Protein AF-0000000068953726 (afdb_homodimer)

Solvent-accessible surface area (backbone atoms only — not comparable to full-atom values): 42883 Å² total; per-residue (Å²): 131,79,77,67,85,70,72,59,75,39,53,78,53,33,71,52,69,70,57,39,36,40,33,24,38,37,35,52,51,49,50,53,49,49,37,53,46,24,64,76,39,59,76,42,22,73,64,31,45,50,52,40,66,60,50,48,55,39,63,73,34,59,72,60,31,42,69,53,36,60,26,75,39,50,52,44,20,58,61,59,81,45,60,67,47,46,48,23,54,54,70,58,68,69,74,43,72,67,53,52,52,45,46,67,60,49,66,86,79,57,47,72,62,54,51,50,50,50,47,50,47,42,48,47,50,49,52,41,51,52,48,34,50,73,53,35,78,52,25,26,71,29,41,40,40,38,66,67,45,42,55,53,59,58,70,50,59,54,49,49,52,52,51,23,48,71,74,47,80,53,78,52,47,19,47,50,74,66,50,66,65,56,52,52,28,54,76,70,68,65,67,45,68,61,56,53,50,50,51,52,51,53,58,25,72,61,49,56,65,76,40,52,73,60,73,79,84,42,77,70,94,56,56,68,46,56,44,54,26,50,54,49,40,44,39,72,60,55,31,36,31,72,62,50,15,64,39,69,71,50,53,59,67,58,34,38,51,50,34,24,70,74,68,73,44,73,56,72,81,78,82,73,84,79,67,72,60,64,41,63,70,38,49,67,44,30,44,53,50,29,50,43,50,37,43,25,23,52,15,39,62,69,73,41,55,63,68,56,16,47,45,35,24,48,46,53,50,46,63,63,38,48,91,71,56,82,71,52,46,51,54,50,51,47,49,59,52,40,64,50,74,40,65,44,53,43,57,37,42,14,63,81,85,51,40,56,31,66,39,42,48,30,93,88,49,67,60,52,63,85,73,28,63,42,44,75,79,68,50,62,66,54,82,75,84,74,67,76,85,116,132,77,78,66,83,69,74,57,76,36,53,81,54,33,72,52,69,67,58,38,37,38,36,24,38,37,34,53,51,49,50,52,50,49,38,54,48,26,64,75,39,60,74,42,22,74,66,32,46,52,52,41,68,60,49,50,54,38,63,72,36,58,73,60,31,42,69,54,38,62,28,76,39,51,52,44,19,56,61,61,79,45,61,68,46,46,50,22,53,54,71,58,65,72,73,41,72,67,54,53,50,46,48,67,60,48,65,88,82,56,47,72,62,54,52,51,49,50,47,51,46,42,49,46,49,49,52,43,51,52,47,34,50,73,53,35,79,53,26,24,72,29,41,41,40,40,65,66,42,42,55,52,58,59,70,51,61,55,48,50,53,53,53,23,48,72,74,46,80,55,79,52,48,19,47,50,72,67,48,67,65,56,54,52,29,56,74,70,69,64,67,44,70,60,55,51,51,50,51,52,52,54,59,25,69,63,48,57,66,76,40,54,74,61,73,81,84,42,76,69,94,57,56,69,46,58,44,53,24,50,53,49,40,45,38,72,60,56,32,37,32,72,63,50,18,65,39,67,71,52,55,59,65,58,34,38,52,50,35,23,69,73,69,73,44,76,58,72,79,78,82,74,83,79,68,74,60,64,42,63,71,39,50,66,43,28,44,54,51,29,52,40,49,36,44,26,24,51,16,40,62,66,73,43,56,64,69,57,16,47,46,35,23,51,46,54,50,45,64,61,37,49,91,71,57,82,70,52,46,50,52,49,50,45,49,59,53,41,63,50,75,40,65,43,53,42,57,38,42,12,62,80,85,52,40,54,30,66,38,42,48,30,92,88,48,67,59,52,63,87,73,29,63,38,45,74,80,68,49,61,67,55,81,74,81,70,68,76,88,117

Secondary structure (DSSP, 8-state):
--------GGGGGS--HHHHHHHHHHHHHHHHHHHHHHHH-GGGHHHHT--HHHHHHHHH-HHHHHHHHSSSS-SEEES--SHHHHHHHHH-SS--HHHHHHHHHS-TT--HHHHHHHHHHHHHHHHHHHHHHHH-TTHHHHHT--HHHHHHHHHS-HHHHHHHHHH-----EEES---HHHHHHHHHT---HHHHHHHHHHH-S--TTTSPPP--SSS----HHHHHHHHHHHHHTT--HHHHHHHHT--HHHHHHHHHHHHSSPPP-SPPP--SGGGGSSHHHHHHHHHHHHHHHHHHTTT--HHHHHHHHHHHHHHHHGGG--S-HHHHHHHHHHHHH-SSEEEEE-TTT--EEEEEBSSSSBPPGGG---TTTTTTTS--------/--------GGGGGS--HHHHHHHHHHHHHHHHHHHHHHHH-GGGHHHHT--HHHHHHHHH-HHHHHHHHSSSS-SEEES--SHHHHHHHHH-SS--HHHHHHHHHS-TT--HHHHHHHHHHHHHHHHHHHHHHHH-TTHHHHHT--HHHHHHHHHS-HHHHHHHHHH-----EEES---HHHHHHHHHT---HHHHHHHHHHH-S--TTTSPPP---SS----HHHHHHHHHHHHHTT--HHHHHHHHT--HHHHHHHHHHHHSSPPP-SPPP--SGGGGSSHHHHHHHHHHHHHHHHHHTTT--HHHHHHHHHHHHHHHHGGG--S-HHHHHHHHHHHHH-SSEEEEE-TTT--EEEEEBSSS-BPPGGG---TTTTTTTS--------

Sequence (780 aa):
MQSTLTRSIFEQFVLPAWVRDRVLSANLRISNYVLNTVSVHPTLENVFRVSSENLRSLRENIGQSSKVLGTSFLAYAPTLTTVEDWRSFIEGRMPTVTMERLKAMVPHSLSVVDRLALEHTNRSYINAVYDLLNMSVLAAPLIGISNELASYLRSIPQHQFDVAMTERLIPLFHWRFADEMFWLEIHTGRLSREMIAHYLMETSPLRSDRLPHSGVWGKFRLETFERDALFEAFLSFSCRAMSVCSLFNTSIEHTRKTYQRIHGKSSPSGQPPASLMWYLESAQRRVQATFQIWLFRSAIACDVSTPESFVAMLDIHRAFFADDCNVPAERSLHLARSMSTSEELAVWPCRKCGTPYLASNSSAKIELSQSFLCPCCNGTLIPSRGGRRNMQSTLTRSIFEQFVLPAWVRDRVLSANLRISNYVLNTVSVHPTLENVFRVSSENLRSLRENIGQSSKVLGTSFLAYAPTLTTVEDWRSFIEGRMPTVTMERLKAMVPHSLSVVDRLALEHTNRSYINAVYDLLNMSVLAAPLIGISNELASYLRSIPQHQFDVAMTERLIPLFHWRFADEMFWLEIHTGRLSREMIAHYLMETSPLRSDRLPHSGVWGKFRLETFERDALFEAFLSFSCRAMSVCSLFNTSIEHTRKTYQRIHGKSSPSGQPPASLMWYLESAQRRVQATFQIWLFRSAIACDVSTPESFVAMLDIHRAFFADDCNVPAERSLHLARSMSTSEELAVWPCRKCGTPYLASNSSAKIELSQSFLCPCCNGTLIPSRGGRRN

Structure (mmCIF, N/CA/C/O backbone):
data_AF-0000000068953726-model_v1
#
loop_
_entity.id
_entity.type
_entity.pdbx_description
1 polymer 'Transcriptional activator FlhC'
#
loop_
_atom_site.group_PDB
_atom_site.id
_atom_site.type_symbol
_atom_site.label_atom_id
_atom_site.label_alt_id
_atom_site.label_comp_id
_atom_site.label_asym_id
_atom_site.label_entity_id
_atom_site.label_seq_id
_atom_site.pdbx_PDB_ins_code
_atom_site.Cartn_x
_atom_site.Cartn_y
_atom_site.Cartn_z
_atom_site.occupancy
_atom_site.B_iso_or_equiv
_atom_site.auth_seq_id
_atom_site.auth_comp_id
_atom_site.auth_asym_id
_atom_site.auth_atom_id
_atom_site.pdbx_PDB_model_num
ATOM 1 N N . MET A 1 1 ? -16.781 14.07 -16.672 1 20.61 1 MET A N 1
ATOM 2 C CA . MET A 1 1 ? -17.375 13.359 -15.555 1 20.61 1 MET A CA 1
ATOM 3 C C . MET A 1 1 ? -16.359 12.438 -14.891 1 20.61 1 MET A C 1
ATOM 5 O O . MET A 1 1 ? -15.922 11.453 -15.492 1 20.61 1 MET A O 1
ATOM 9 N N . GLN A 1 2 ? -15.32 12.93 -14.203 1 27.5 2 GLN A N 1
ATOM 10 C CA . GLN A 1 2 ? -14.148 12.32 -13.578 1 27.5 2 GLN A CA 1
ATOM 11 C C . GLN A 1 2 ? -14.523 11.055 -12.812 1 27.5 2 GLN A C 1
ATOM 13 O O . GLN A 1 2 ? -15.445 11.07 -11.992 1 27.5 2 GLN A O 1
ATOM 18 N N . SER A 1 3 ? -14.492 9.961 -13.383 1 33.31 3 SER A N 1
ATOM 19 C CA . SER A 1 3 ? -14.922 8.695 -12.789 1 33.31 3 SER A CA 1
ATOM 20 C C . SER A 1 3 ? -14.539 8.625 -11.312 1 33.31 3 SER A C 1
ATOM 22 O O . SER A 1 3 ? -13.383 8.828 -10.953 1 33.31 3 SER A O 1
ATOM 24 N N . THR A 1 4 ? -15.281 9.109 -10.414 1 37.03 4 THR A N 1
ATOM 25 C CA . THR A 1 4 ? -15.289 8.969 -8.961 1 37.03 4 THR A CA 1
ATOM 26 C C . THR A 1 4 ? -14.578 7.688 -8.539 1 37.03 4 THR A C 1
ATOM 28 O O . THR A 1 4 ? -14.766 6.637 -9.156 1 37.03 4 THR A O 1
ATOM 31 N N . LEU A 1 5 ? -13.438 7.723 -8.102 1 43.31 5 LEU A N 1
ATOM 32 C CA . LEU A 1 5 ? -12.742 6.617 -7.449 1 43.31 5 LEU A CA 1
ATOM 33 C C . LEU A 1 5 ? -13.719 5.734 -6.684 1 43.31 5 LEU A C 1
ATOM 35 O O . LEU A 1 5 ? -13.953 5.949 -5.492 1 43.31 5 LEU A O 1
ATOM 39 N N . THR A 1 6 ? -14.883 5.535 -7.266 1 47.19 6 THR A N 1
ATOM 40 C CA . THR A 1 6 ? -15.797 4.641 -6.559 1 47.19 6 THR A CA 1
ATOM 41 C C . THR A 1 6 ? -15.117 3.309 -6.254 1 47.19 6 THR A C 1
ATOM 43 O O . THR A 1 6 ? -14.844 2.523 -7.16 1 47.19 6 THR A O 1
ATOM 46 N N . ARG A 1 7 ? -14.336 3.297 -5.203 1 57.66 7 ARG A N 1
ATOM 47 C CA . ARG A 1 7 ? -13.75 2.049 -4.723 1 57.66 7 ARG A CA 1
ATOM 48 C C . ARG A 1 7 ? -14.828 0.995 -4.48 1 57.66 7 ARG A C 1
ATOM 50 O O . ARG A 1 7 ? -15.805 1.25 -3.773 1 57.66 7 ARG A O 1
ATOM 57 N N . SER A 1 8 ? -14.891 -0.004 -5.445 1 64.5 8 SER A N 1
ATOM 58 C CA . SER A 1 8 ? -15.797 -1.118 -5.188 1 64.5 8 SER A CA 1
ATOM 59 C C . SER A 1 8 ? -15.5 -1.774 -3.844 1 64.5 8 SER A C 1
ATOM 61 O O . SER A 1 8 ? -14.344 -1.825 -3.414 1 64.5 8 SER A O 1
ATOM 63 N N . ILE A 1 9 ? -16.484 -2.068 -3.15 1 65.44 9 ILE A N 1
ATOM 64 C CA . ILE A 1 9 ? -16.484 -2.549 -1.772 1 65.44 9 ILE A CA 1
ATOM 65 C C . ILE A 1 9 ? -15.609 -3.793 -1.66 1 65.44 9 ILE A C 1
ATOM 67 O O . ILE A 1 9 ? -15.062 -4.078 -0.595 1 65.44 9 ILE A O 1
ATOM 71 N N . PHE A 1 10 ? -15.492 -4.504 -2.789 1 72.12 10 PHE A N 1
ATOM 72 C CA . PHE A 1 10 ? -14.781 -5.77 -2.656 1 72.12 10 PHE A CA 1
ATOM 73 C C . PHE A 1 10 ? -13.297 -5.598 -2.982 1 72.12 10 PHE A C 1
ATOM 75 O O . PHE A 1 10 ? -12.523 -6.551 -2.885 1 72.12 10 PHE A O 1
ATOM 82 N N . GLU A 1 11 ? -12.852 -4.348 -3.178 1 75.88 11 GLU A N 1
ATOM 83 C CA . GLU A 1 11 ? -11.469 -4.082 -3.555 1 75.88 11 GLU A CA 1
ATOM 84 C C . GLU A 1 11 ? -10.508 -4.445 -2.424 1 75.88 11 GLU A C 1
ATOM 86 O O . GLU A 1 11 ? -9.32 -4.676 -2.66 1 75.88 11 GLU A O 1
ATOM 91 N N . GLN A 1 12 ? -11.078 -4.621 -1.341 1 77.06 12 GLN A N 1
ATOM 92 C CA . GLN A 1 12 ? -10.227 -4.965 -0.203 1 77.06 12 GLN A CA 1
ATOM 93 C C . GLN A 1 12 ? -9.789 -6.426 -0.263 1 77.06 12 GLN A C 1
ATOM 95 O O . GLN A 1 12 ? -8.844 -6.824 0.418 1 77.06 12 GLN A O 1
ATOM 100 N N . PHE A 1 13 ? -10.484 -7.191 -1.15 1 84.38 13 PHE A N 1
ATOM 101 C CA . PHE A 1 13 ? -10.203 -8.625 -1.169 1 84.38 13 PHE A CA 1
ATOM 102 C C . PHE A 1 13 ? -9.359 -9 -2.383 1 84.38 13 PHE A C 1
ATOM 104 O O . PHE A 1 13 ? -9.055 -10.172 -2.596 1 84.38 13 PHE A O 1
ATOM 111 N N . VAL A 1 14 ? -9.062 -7.973 -3.141 1 91.19 14 VAL A N 1
ATOM 112 C CA . VAL A 1 14 ? -8.258 -8.227 -4.328 1 91.19 14 VAL A CA 1
ATOM 113 C C . VAL A 1 14 ? -6.949 -7.438 -4.246 1 91.19 14 VAL A C 1
ATOM 115 O O . VAL A 1 14 ? -6.859 -6.453 -3.514 1 91.19 14 VAL A O 1
ATOM 118 N N . LEU A 1 15 ? -5.957 -7.945 -4.938 1 94.56 15 LEU A N 1
ATOM 119 C CA . LEU A 1 15 ? -4.695 -7.223 -5.008 1 94.56 15 LEU A CA 1
ATOM 120 C C . LEU A 1 15 ? -4.84 -5.953 -5.836 1 94.56 15 LEU A C 1
ATOM 122 O O . LEU A 1 15 ? -5.195 -6.012 -7.016 1 94.56 15 LEU A O 1
ATOM 126 N N . PRO A 1 16 ? -4.562 -4.828 -5.207 1 92.94 16 PRO A N 1
ATOM 127 C CA . PRO A 1 16 ? -4.734 -3.576 -5.941 1 92.94 16 PRO A CA 1
ATOM 128 C C . PRO A 1 16 ? -3.834 -3.486 -7.172 1 92.94 16 PRO A C 1
ATOM 130 O O . PRO A 1 16 ? -2.703 -3.977 -7.152 1 92.94 16 PRO A O 1
ATOM 133 N N . ALA A 1 17 ? -4.301 -2.752 -8.164 1 92.81 17 ALA A N 1
ATOM 134 C CA . ALA A 1 17 ? -3.576 -2.609 -9.43 1 92.81 17 ALA A CA 1
ATOM 135 C C . ALA A 1 17 ? -2.225 -1.935 -9.211 1 92.81 17 ALA A C 1
ATOM 137 O O . ALA A 1 17 ? -1.236 -2.291 -9.859 1 92.81 17 ALA A O 1
ATOM 138 N N . TRP A 1 18 ? -2.186 -0.998 -8.312 1 93.31 18 TRP A N 1
ATOM 139 C CA . TRP A 1 18 ? -0.94 -0.266 -8.109 1 93.31 18 TRP A CA 1
ATOM 140 C C . TRP A 1 18 ? 0.115 -1.155 -7.461 1 93.31 18 TRP A C 1
ATOM 142 O O . TRP A 1 18 ? 1.312 -0.999 -7.719 1 93.31 18 TRP A O 1
ATOM 152 N N . VAL A 1 19 ? -0.293 -2.072 -6.641 1 95.62 19 VAL A N 1
ATOM 153 C CA . VAL A 1 19 ? 0.648 -3.014 -6.039 1 95.62 19 VAL A CA 1
ATOM 154 C C . VAL A 1 19 ? 1.186 -3.961 -7.109 1 95.62 19 VAL A C 1
ATOM 156 O O . VAL A 1 19 ? 2.375 -4.285 -7.121 1 95.62 19 VAL A O 1
ATOM 159 N N . ARG A 1 20 ? 0.295 -4.379 -8.039 1 95.94 20 ARG A N 1
ATOM 160 C CA . ARG A 1 20 ? 0.727 -5.215 -9.156 1 95.94 20 ARG A CA 1
ATOM 161 C C . ARG A 1 20 ? 1.776 -4.5 -10 1 95.94 20 ARG A C 1
ATOM 163 O O . ARG A 1 20 ? 2.754 -5.113 -10.43 1 95.94 20 ARG A O 1
ATOM 170 N N . ASP A 1 21 ? 1.563 -3.301 -10.211 1 94.5 21 ASP A N 1
ATOM 171 C CA . ASP A 1 21 ? 2.506 -2.498 -10.984 1 94.5 21 ASP A CA 1
ATOM 172 C C . ASP A 1 21 ? 3.844 -2.369 -10.258 1 94.5 21 ASP A C 1
ATOM 174 O O . ASP A 1 21 ? 4.902 -2.367 -10.891 1 94.5 21 ASP A O 1
ATOM 178 N N . ARG A 1 22 ? 3.783 -2.258 -8.992 1 95.19 22 ARG A N 1
ATOM 179 C CA . ARG A 1 22 ? 5.008 -2.15 -8.211 1 95.19 22 ARG A CA 1
ATOM 180 C C . ARG A 1 22 ? 5.797 -3.455 -8.242 1 95.19 22 ARG A C 1
ATOM 182 O O . ARG A 1 22 ? 7.031 -3.441 -8.273 1 95.19 22 ARG A O 1
ATOM 189 N N . VAL A 1 23 ? 5.09 -4.5 -8.227 1 96.56 23 VAL A N 1
ATOM 190 C CA . VAL A 1 23 ? 5.75 -5.797 -8.32 1 96.56 23 VAL A CA 1
ATOM 191 C C . VAL A 1 23 ? 6.406 -5.949 -9.688 1 96.56 23 VAL A C 1
ATOM 193 O O . VAL A 1 23 ? 7.547 -6.406 -9.789 1 96.56 23 VAL A O 1
ATOM 196 N N . LEU A 1 24 ? 5.695 -5.539 -10.703 1 95.06 24 LEU A N 1
ATOM 197 C CA . LEU A 1 24 ? 6.254 -5.551 -12.047 1 95.06 24 LEU A CA 1
ATOM 198 C C . LEU A 1 24 ? 7.52 -4.703 -12.117 1 95.06 24 LEU A C 1
ATOM 200 O O . LEU A 1 24 ? 8.539 -5.152 -12.648 1 95.06 24 LEU A O 1
ATOM 204 N N . SER A 1 25 ? 7.457 -3.533 -11.555 1 94.44 25 SER A N 1
ATOM 205 C CA . SER A 1 25 ? 8.602 -2.625 -11.555 1 94.44 25 SER A CA 1
ATOM 206 C C . SER A 1 25 ? 9.781 -3.219 -10.789 1 94.44 25 SER A C 1
ATOM 208 O O . SER A 1 25 ? 10.93 -3.096 -11.219 1 94.44 25 SER A O 1
ATOM 210 N N . ALA A 1 26 ? 9.492 -3.807 -9.711 1 96 26 ALA A N 1
ATOM 211 C CA . ALA A 1 26 ? 10.539 -4.434 -8.914 1 96 26 ALA A CA 1
ATOM 212 C C . ALA A 1 26 ? 11.203 -5.578 -9.672 1 96 26 ALA A C 1
ATOM 214 O O . ALA A 1 26 ? 12.43 -5.695 -9.695 1 96 26 ALA A O 1
ATOM 215 N N . ASN A 1 27 ? 10.367 -6.426 -10.281 1 97.06 27 ASN A N 1
ATOM 216 C CA . ASN A 1 27 ? 10.898 -7.531 -11.07 1 97.06 27 ASN A CA 1
ATOM 217 C C . ASN A 1 27 ? 11.852 -7.035 -12.164 1 97.06 27 ASN A C 1
ATOM 219 O O . ASN A 1 27 ? 12.93 -7.594 -12.344 1 97.06 27 ASN A O 1
ATOM 223 N N . LEU A 1 28 ? 11.445 -6 -12.82 1 94.56 28 LEU A N 1
ATOM 224 C CA . LEU A 1 28 ? 12.25 -5.453 -13.906 1 94.56 28 LEU A CA 1
ATOM 225 C C . LEU A 1 28 ? 13.539 -4.84 -13.375 1 94.56 28 LEU A C 1
ATOM 227 O O . LEU A 1 28 ? 14.617 -5.102 -13.906 1 94.56 28 LEU A O 1
ATOM 231 N N . ARG A 1 29 ? 13.445 -4.105 -12.328 1 93.75 29 ARG A N 1
ATOM 232 C CA . ARG A 1 29 ? 14.602 -3.422 -11.758 1 93.75 29 ARG A CA 1
ATOM 233 C C . ARG A 1 29 ? 15.617 -4.418 -11.219 1 93.75 29 ARG A C 1
ATOM 235 O O . ARG A 1 29 ? 16.828 -4.273 -11.438 1 93.75 29 ARG A O 1
ATOM 242 N N . ILE A 1 30 ? 15.141 -5.324 -10.516 1 96.88 30 ILE A N 1
ATOM 243 C CA . ILE A 1 30 ? 16.031 -6.316 -9.922 1 96.88 30 ILE A CA 1
ATOM 244 C C . ILE A 1 30 ? 16.703 -7.137 -11.023 1 96.88 30 ILE A C 1
ATOM 246 O O . ILE A 1 30 ? 17.906 -7.406 -10.953 1 96.88 30 ILE A O 1
ATOM 250 N N . SER A 1 31 ? 15.93 -7.48 -12.047 1 96.44 31 SER A N 1
ATOM 251 C CA . SER A 1 31 ? 16.484 -8.25 -13.148 1 96.44 31 SER A CA 1
ATOM 252 C C . SER A 1 31 ? 17.578 -7.461 -13.875 1 96.44 31 SER A C 1
ATOM 254 O O . SER A 1 31 ? 18.609 -8.023 -14.25 1 96.44 31 SER A O 1
ATOM 256 N N . ASN A 1 32 ? 17.328 -6.207 -14.031 1 94.12 32 ASN A N 1
ATOM 257 C CA . ASN A 1 32 ? 18.344 -5.367 -14.664 1 94.12 32 ASN A CA 1
ATOM 258 C C . ASN A 1 32 ? 19.609 -5.277 -13.82 1 94.12 32 ASN A C 1
ATOM 260 O O . ASN A 1 32 ? 20.719 -5.352 -14.344 1 94.12 32 ASN A O 1
ATOM 264 N N . TYR A 1 33 ? 19.484 -5.117 -12.578 1 95.94 33 TYR A N 1
ATOM 265 C CA . TYR A 1 33 ? 20.625 -5.062 -11.68 1 95.94 33 TYR A CA 1
ATOM 266 C C . TYR A 1 33 ? 21.406 -6.367 -11.711 1 95.94 33 TYR A C 1
ATOM 268 O O . TYR A 1 33 ? 22.641 -6.359 -11.82 1 95.94 33 TYR A O 1
ATOM 276 N N . VAL A 1 34 ? 20.656 -7.465 -11.609 1 97.44 34 VAL A N 1
ATOM 277 C CA . VAL A 1 34 ? 21.312 -8.766 -11.555 1 97.44 34 VAL A CA 1
ATOM 278 C C . VAL A 1 34 ? 22.047 -9.031 -12.859 1 97.44 34 VAL A C 1
ATOM 280 O O . VAL A 1 34 ? 23.188 -9.508 -12.844 1 97.44 34 VAL A O 1
ATOM 283 N N . LEU A 1 35 ? 21.422 -8.695 -13.938 1 96.81 35 LEU A N 1
ATOM 284 C CA . LEU A 1 35 ? 22.078 -8.891 -15.234 1 96.81 35 LEU A CA 1
ATOM 285 C C . LEU A 1 35 ? 23.391 -8.125 -15.305 1 96.81 35 LEU A C 1
ATOM 287 O O . LEU A 1 35 ? 24.422 -8.68 -15.68 1 96.81 35 LEU A O 1
ATOM 291 N N . ASN A 1 36 ? 23.375 -6.914 -14.883 1 94.94 36 ASN A N 1
ATOM 292 C CA . ASN A 1 36 ? 24.562 -6.078 -14.922 1 94.94 36 ASN A CA 1
ATOM 293 C C . ASN A 1 36 ? 25.625 -6.57 -13.945 1 94.94 36 ASN A C 1
ATOM 295 O O . ASN A 1 36 ? 26.812 -6.641 -14.281 1 94.94 36 ASN A O 1
ATOM 299 N N . THR A 1 37 ? 25.219 -6.902 -12.812 1 95.25 37 THR A N 1
ATOM 300 C CA . THR A 1 37 ? 26.141 -7.277 -11.734 1 95.25 37 THR A CA 1
ATOM 301 C C . THR A 1 37 ? 26.812 -8.609 -12.039 1 95.25 37 THR A C 1
ATOM 303 O O . THR A 1 37 ? 28.016 -8.758 -11.859 1 95.25 37 THR A O 1
ATOM 306 N N . VAL A 1 38 ? 26.047 -9.562 -12.516 1 95.31 38 VAL A N 1
ATOM 307 C CA . VAL A 1 38 ? 26.594 -10.891 -12.781 1 95.31 38 VAL A CA 1
ATOM 308 C C . VAL A 1 38 ? 27.484 -10.836 -14.023 1 95.31 38 VAL A C 1
ATOM 310 O O . VAL A 1 38 ? 28.406 -11.641 -14.156 1 95.31 38 VAL A O 1
ATOM 313 N N . SER A 1 39 ? 27.234 -9.922 -14.906 1 94.94 39 SER A N 1
ATOM 314 C CA . SER A 1 39 ? 28.109 -9.742 -16.062 1 94.94 39 SER A CA 1
ATOM 315 C C . SER A 1 39 ? 29.469 -9.219 -15.664 1 94.94 39 SER A C 1
ATOM 317 O O . SER A 1 39 ? 30.484 -9.609 -16.25 1 94.94 39 SER A O 1
ATOM 319 N N . VAL A 1 40 ? 29.531 -8.391 -14.672 1 93.38 40 VAL A N 1
AT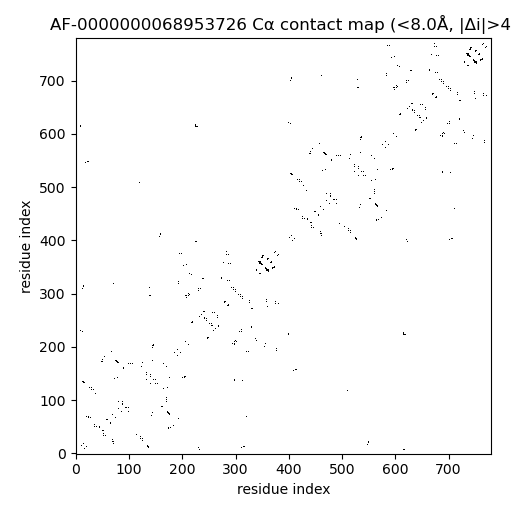OM 320 C CA . VAL A 1 40 ? 30.781 -7.785 -14.211 1 93.38 40 VAL A CA 1
ATOM 321 C C . VAL A 1 40 ? 31.438 -8.695 -13.18 1 93.38 40 VAL A C 1
ATOM 323 O O . VAL A 1 40 ? 32.656 -8.836 -13.164 1 93.38 40 VAL A O 1
ATOM 326 N N . HIS A 1 41 ? 30.609 -9.297 -12.32 1 93 41 HIS A N 1
ATOM 327 C CA . HIS A 1 41 ? 31.094 -10.188 -11.273 1 93 41 HIS A CA 1
ATOM 328 C C . HIS A 1 41 ? 30.469 -11.57 -11.398 1 93 41 HIS A C 1
ATOM 330 O O . HIS A 1 41 ? 29.562 -11.914 -10.641 1 93 41 HIS A O 1
ATOM 336 N N . PRO A 1 42 ? 31.016 -12.445 -12.164 1 92.56 42 PRO A N 1
ATOM 337 C CA . PRO A 1 42 ? 30.422 -13.75 -12.438 1 92.56 42 PRO A CA 1
ATOM 338 C C . PRO A 1 42 ? 30.312 -14.633 -11.195 1 92.56 42 PRO A C 1
ATOM 340 O O . PRO A 1 42 ? 29.484 -15.539 -11.141 1 92.56 42 PRO A O 1
ATOM 343 N N . THR A 1 43 ? 31.094 -14.344 -10.203 1 90.56 43 THR A N 1
ATOM 344 C CA . THR A 1 43 ? 31.062 -15.141 -8.984 1 90.56 43 THR A CA 1
ATOM 345 C C . THR A 1 43 ? 29.719 -14.984 -8.266 1 90.56 43 THR A C 1
ATOM 347 O O . THR A 1 43 ? 29.328 -15.852 -7.48 1 90.56 43 THR A O 1
ATOM 350 N N . LEU A 1 44 ? 29.016 -13.938 -8.562 1 93.75 44 LEU A N 1
ATOM 351 C CA . LEU A 1 44 ? 27.75 -13.656 -7.891 1 93.75 44 LEU A CA 1
ATOM 352 C C . LEU A 1 44 ? 26.609 -14.453 -8.508 1 93.75 44 LEU A C 1
ATOM 354 O O . LEU A 1 44 ? 25.5 -14.453 -7.992 1 93.75 44 LEU A O 1
ATOM 358 N N . GLU A 1 45 ? 26.875 -15.164 -9.539 1 94.06 45 GLU A N 1
ATOM 359 C CA . GLU A 1 45 ? 25.891 -16.062 -10.133 1 94.06 45 GLU A CA 1
ATOM 360 C C . GLU A 1 45 ? 25.422 -17.109 -9.125 1 94.06 45 GLU A C 1
ATOM 362 O O . GLU A 1 45 ? 24.266 -17.547 -9.148 1 94.06 45 GLU A O 1
ATOM 367 N N . ASN A 1 46 ? 26.328 -17.469 -8.312 1 91.56 46 ASN A N 1
ATOM 368 C CA . ASN A 1 46 ? 26 -18.469 -7.312 1 91.56 46 ASN A CA 1
ATOM 369 C C . ASN A 1 46 ? 25.047 -17.938 -6.254 1 91.56 46 ASN A C 1
ATOM 371 O O . ASN A 1 46 ? 24.266 -18.688 -5.668 1 91.56 46 ASN A O 1
ATOM 375 N N . VAL A 1 47 ? 25.094 -16.688 -6.02 1 92.75 47 VAL A N 1
ATOM 376 C CA . VAL A 1 47 ? 24.234 -16.062 -5.012 1 92.75 47 VAL A CA 1
ATOM 377 C C . VAL A 1 47 ? 22.859 -15.789 -5.605 1 92.75 47 VAL A C 1
ATOM 379 O O . VAL A 1 47 ? 21.844 -16.125 -5 1 92.75 47 VAL A O 1
ATOM 382 N N . PHE A 1 48 ? 22.859 -15.219 -6.797 1 96.12 48 PHE A N 1
ATOM 383 C CA . PHE A 1 48 ? 21.609 -14.805 -7.414 1 96.12 48 PHE A CA 1
ATOM 384 C C . PHE A 1 48 ? 20.969 -15.969 -8.172 1 96.12 48 PHE A C 1
ATOM 386 O O . PHE A 1 48 ? 19.812 -15.891 -8.586 1 96.12 48 PHE A O 1
ATOM 393 N N . ARG A 1 49 ? 21.672 -17.047 -8.414 1 95.25 49 ARG A N 1
ATOM 394 C CA . ARG A 1 49 ? 21.203 -18.312 -8.977 1 95.25 49 ARG A CA 1
ATOM 395 C C . ARG A 1 49 ? 20.75 -18.141 -10.422 1 95.25 49 ARG A C 1
ATOM 397 O O . ARG A 1 49 ? 19.734 -18.719 -10.828 1 95.25 49 ARG A O 1
ATOM 404 N N . VAL A 1 50 ? 21.406 -17.328 -11.133 1 96.06 50 VAL A N 1
ATOM 405 C CA . VAL A 1 50 ? 21.078 -17.109 -12.539 1 96.06 50 VAL A CA 1
ATOM 406 C C . VAL A 1 50 ? 22.297 -16.578 -13.281 1 96.06 50 VAL A C 1
ATOM 408 O O . VAL A 1 50 ? 23.047 -15.758 -12.742 1 96.06 50 VAL A O 1
ATOM 411 N N . SER A 1 51 ? 22.516 -17.062 -14.453 1 94.44 51 SER A N 1
ATOM 412 C CA . SER A 1 51 ? 23.625 -16.609 -15.273 1 94.44 51 SER A CA 1
ATOM 413 C C . SER A 1 51 ? 23.25 -15.383 -16.109 1 94.44 51 SER A C 1
ATOM 415 O O . SER A 1 51 ? 22.062 -15.141 -16.344 1 94.44 51 SER A O 1
ATOM 417 N N . SER A 1 52 ? 24.297 -14.664 -16.469 1 95.12 52 SER A N 1
ATOM 418 C CA . SER A 1 52 ? 24.062 -13.492 -17.312 1 95.12 52 SER A CA 1
ATOM 419 C C . SER A 1 52 ? 23.484 -13.875 -18.656 1 95.12 52 SER A C 1
ATOM 421 O O . SER A 1 52 ? 22.625 -13.164 -19.203 1 95.12 52 SER A O 1
ATOM 423 N N . GLU A 1 53 ? 23.875 -14.969 -19.172 1 93.88 53 GLU A N 1
ATOM 424 C CA . GLU A 1 53 ? 23.375 -15.43 -20.469 1 93.88 53 GLU A CA 1
ATOM 425 C C . GLU A 1 53 ? 21.891 -15.742 -20.406 1 93.88 53 GLU A C 1
ATOM 427 O O . GLU A 1 53 ? 21.125 -15.359 -21.297 1 93.88 53 GLU A O 1
ATOM 432 N N . ASN A 1 54 ? 21.5 -16.406 -19.406 1 94.44 54 ASN A N 1
ATOM 433 C CA . ASN A 1 54 ? 20.094 -16.781 -19.234 1 94.44 54 ASN A CA 1
ATOM 434 C C . ASN A 1 54 ? 19.219 -15.539 -19.078 1 94.44 54 ASN A C 1
ATOM 436 O O . ASN A 1 54 ? 18.172 -15.43 -19.719 1 94.44 54 ASN A O 1
ATOM 440 N N . LEU A 1 55 ? 19.641 -14.625 -18.266 1 94.75 55 LEU A N 1
ATOM 441 C CA . LEU A 1 55 ? 18.844 -13.43 -18.031 1 94.75 55 LEU A CA 1
ATOM 442 C C . LEU A 1 55 ? 18.812 -12.531 -19.266 1 94.75 55 LEU A C 1
ATOM 444 O O . LEU A 1 55 ? 17.812 -11.867 -19.531 1 94.75 55 LEU A O 1
ATOM 448 N N . ARG A 1 56 ? 19.906 -12.508 -20 1 94.5 56 ARG A N 1
ATOM 449 C CA . ARG A 1 56 ? 19.938 -11.758 -21.25 1 94.5 56 ARG A CA 1
ATOM 450 C C . ARG A 1 56 ? 18.953 -12.352 -22.266 1 94.5 56 ARG A C 1
ATOM 452 O O . ARG A 1 56 ? 18.25 -11.617 -22.953 1 94.5 56 ARG A O 1
ATOM 459 N N . SER A 1 57 ? 18.969 -13.625 -22.312 1 93.25 57 SER A N 1
ATOM 460 C CA . SER A 1 57 ? 18.031 -14.305 -23.219 1 93.25 57 SER A CA 1
ATOM 461 C C . SER A 1 57 ? 16.594 -13.977 -22.875 1 93.25 57 SER A C 1
ATOM 463 O O . SER A 1 57 ? 15.766 -13.766 -23.766 1 93.25 57 SER A O 1
ATOM 465 N N . LEU A 1 58 ? 16.281 -13.922 -21.594 1 94 58 LEU A N 1
ATOM 466 C CA . LEU A 1 58 ? 14.93 -13.578 -21.156 1 94 58 LEU A CA 1
ATOM 467 C C . LEU A 1 58 ? 14.594 -12.141 -21.531 1 94 58 LEU A C 1
ATOM 469 O O . LEU A 1 58 ? 13.484 -11.859 -21.984 1 94 58 LEU A O 1
ATOM 473 N N . ARG A 1 59 ? 15.516 -11.305 -21.328 1 91.81 59 ARG A N 1
ATOM 474 C CA . ARG A 1 59 ? 15.305 -9.883 -21.578 1 91.81 59 ARG A CA 1
ATOM 475 C C . ARG A 1 59 ? 15.078 -9.609 -23.062 1 91.81 59 ARG A C 1
ATOM 477 O O . ARG A 1 59 ? 14.281 -8.734 -23.422 1 91.81 59 ARG A O 1
ATOM 484 N N . GLU A 1 60 ? 15.727 -10.305 -23.891 1 91.5 60 GLU A N 1
ATOM 485 C CA . GLU A 1 60 ? 15.68 -10.07 -25.328 1 91.5 60 GLU A CA 1
ATOM 486 C C . GLU A 1 60 ? 14.352 -10.555 -25.922 1 91.5 60 GLU A C 1
ATOM 488 O O . GLU A 1 60 ? 13.93 -10.086 -26.984 1 91.5 60 GLU A O 1
ATOM 493 N N . ASN A 1 61 ? 13.758 -11.477 -25.266 1 91.94 61 ASN A N 1
ATOM 494 C CA . ASN A 1 61 ? 12.445 -11.953 -25.688 1 91.94 61 ASN A CA 1
ATOM 495 C C . ASN A 1 61 ? 11.328 -11.289 -24.891 1 91.94 61 ASN A C 1
ATOM 497 O O . ASN A 1 61 ? 10.914 -11.805 -23.844 1 91.94 61 ASN A O 1
ATOM 501 N N . ILE A 1 62 ? 10.727 -10.336 -25.391 1 90.12 62 ILE A N 1
ATOM 502 C CA . ILE A 1 62 ? 9.766 -9.492 -24.688 1 90.12 62 ILE A CA 1
ATOM 503 C C . ILE A 1 62 ? 8.539 -10.312 -24.312 1 90.12 62 ILE A C 1
ATOM 505 O O . ILE A 1 62 ? 7.98 -10.141 -23.219 1 90.12 62 ILE A O 1
ATOM 509 N N . GLY A 1 63 ? 8.133 -11.156 -25.234 1 90.81 63 GLY A N 1
ATOM 510 C CA . GLY A 1 63 ? 6.977 -11.992 -24.953 1 90.81 63 GLY A CA 1
ATOM 511 C C . GLY A 1 63 ? 7.176 -12.898 -23.75 1 90.81 63 GLY A C 1
ATOM 512 O O . GLY A 1 63 ? 6.316 -12.961 -22.875 1 90.81 63 GLY A O 1
ATOM 513 N N . GLN A 1 64 ? 8.305 -13.508 -23.703 1 91.75 64 GLN A N 1
ATOM 514 C CA . GLN A 1 64 ? 8.594 -14.414 -22.594 1 91.75 64 GLN A CA 1
ATOM 515 C C . GLN A 1 64 ? 8.883 -13.641 -21.312 1 91.75 64 GLN A C 1
ATOM 517 O O . GLN A 1 64 ? 8.469 -14.055 -20.219 1 91.75 64 GLN A O 1
ATOM 522 N N . SER A 1 65 ? 9.562 -12.523 -21.484 1 94.12 65 SER A N 1
ATOM 523 C CA . SER A 1 65 ? 9.867 -11.68 -20.344 1 94.12 65 SER A CA 1
ATOM 524 C C . SER A 1 65 ? 8.602 -11.195 -19.656 1 94.12 65 SER A C 1
ATOM 526 O O . SER A 1 65 ? 8.516 -11.195 -18.422 1 94.12 65 SER A O 1
ATOM 528 N N . SER A 1 66 ? 7.629 -10.844 -20.391 1 93.12 66 SER A N 1
ATOM 529 C CA . SER A 1 66 ? 6.367 -10.352 -19.844 1 93.12 66 SER A CA 1
ATOM 530 C C . SER A 1 66 ? 5.617 -11.453 -19.109 1 93.12 66 SER A C 1
ATOM 532 O O . SER A 1 66 ? 4.957 -11.195 -18.094 1 93.12 66 SER A O 1
ATOM 534 N N . LYS A 1 67 ? 5.742 -12.672 -19.547 1 94.25 67 LYS A N 1
ATOM 535 C CA . LYS A 1 67 ? 5.062 -13.797 -18.922 1 94.25 67 LYS A CA 1
ATOM 536 C C . LYS A 1 67 ? 5.664 -14.102 -17.547 1 94.25 67 LYS A C 1
ATOM 538 O O . LYS A 1 67 ? 4.961 -14.547 -16.641 1 94.25 67 LYS A O 1
ATOM 543 N N . VAL A 1 68 ? 6.938 -13.789 -17.438 1 95.69 68 VAL A N 1
ATOM 544 C CA . VAL A 1 68 ? 7.629 -14.148 -16.203 1 95.69 68 VAL A CA 1
ATOM 545 C C . VAL A 1 68 ? 7.648 -12.953 -15.258 1 95.69 68 VAL A C 1
ATOM 547 O O . VAL A 1 68 ? 7.332 -13.094 -14.07 1 95.69 68 VAL A O 1
ATOM 550 N N . LEU A 1 69 ? 7.984 -11.781 -15.828 1 95.75 69 LEU A N 1
ATOM 551 C CA . LEU A 1 69 ? 8.234 -10.617 -14.984 1 95.75 69 LEU A CA 1
ATOM 552 C C . LEU A 1 69 ? 6.98 -9.766 -14.844 1 95.75 69 LEU A C 1
ATOM 554 O O . LEU A 1 69 ? 6.898 -8.914 -13.953 1 95.75 69 LEU A O 1
ATOM 558 N N . GLY A 1 70 ? 6.027 -9.961 -15.68 1 93.12 70 GLY A N 1
ATOM 559 C CA . GLY A 1 70 ? 4.836 -9.125 -15.695 1 93.12 70 GLY A CA 1
ATOM 560 C C . GLY A 1 70 ? 3.676 -9.734 -14.922 1 93.12 70 GLY A C 1
ATOM 561 O O . GLY A 1 70 ? 2.516 -9.578 -15.312 1 93.12 70 GLY A O 1
ATOM 562 N N . THR A 1 71 ? 3.938 -10.508 -13.875 1 94.06 71 THR A N 1
ATOM 563 C CA . THR A 1 71 ? 2.91 -11.141 -13.062 1 94.06 71 THR A CA 1
ATOM 564 C C . THR A 1 71 ? 2.885 -10.547 -11.656 1 94.06 71 THR A C 1
ATOM 566 O O . THR A 1 71 ? 3.707 -9.688 -11.328 1 94.06 71 THR A O 1
ATOM 569 N N . SER A 1 72 ? 1.898 -10.984 -10.875 1 95.69 72 SER A N 1
ATOM 570 C CA . SER A 1 72 ? 1.796 -10.539 -9.484 1 95.69 72 SER A CA 1
ATOM 571 C C . SER A 1 72 ? 2.799 -11.273 -8.594 1 95.69 72 SER A C 1
ATOM 573 O O . SER A 1 72 ? 2.924 -10.961 -7.41 1 95.69 72 SER A O 1
ATOM 575 N N . PHE A 1 73 ? 3.521 -12.211 -9.203 1 98.12 73 PHE A N 1
ATOM 576 C CA . PHE A 1 73 ? 4.512 -12.977 -8.461 1 98.12 73 PHE A CA 1
ATOM 577 C C . PHE A 1 73 ? 5.891 -12.328 -8.562 1 98.12 73 PHE A C 1
ATOM 579 O O . PHE A 1 73 ? 6.258 -11.805 -9.609 1 98.12 73 PHE A O 1
ATOM 586 N N . LEU A 1 74 ? 6.578 -12.352 -7.508 1 98.19 74 LEU A N 1
ATOM 587 C CA . LEU A 1 74 ? 7.984 -11.969 -7.578 1 98.19 74 LEU A CA 1
ATOM 588 C C . LEU A 1 74 ? 8.812 -13.062 -8.234 1 98.19 74 LEU A C 1
ATOM 590 O O . LEU A 1 74 ? 8.695 -14.242 -7.879 1 98.19 74 LEU A O 1
ATOM 594 N N . ALA A 1 75 ? 9.625 -12.672 -9.18 1 97.94 75 ALA A N 1
ATOM 595 C CA . ALA A 1 75 ? 10.492 -13.617 -9.867 1 97.94 75 ALA A CA 1
ATOM 596 C C . ALA A 1 75 ? 11.719 -13.953 -9.023 1 97.94 75 ALA A C 1
ATOM 598 O O . ALA A 1 75 ? 12.492 -14.852 -9.367 1 97.94 75 ALA A O 1
ATOM 599 N N . TYR A 1 76 ? 11.859 -13.273 -7.93 1 97.94 76 TYR A N 1
ATOM 600 C CA . TYR A 1 76 ? 12.984 -13.461 -7.016 1 97.94 76 TYR A CA 1
ATOM 601 C C . TYR A 1 76 ? 12.492 -13.852 -5.629 1 97.94 76 TYR A C 1
ATOM 603 O O . TYR A 1 76 ? 11.523 -13.281 -5.117 1 97.94 76 TYR A O 1
ATOM 611 N N . ALA A 1 77 ? 13.039 -14.867 -5.082 1 97.5 77 ALA A N 1
ATOM 612 C CA . ALA A 1 77 ? 12.75 -15.32 -3.725 1 97.5 77 ALA A CA 1
ATOM 613 C C . ALA A 1 77 ? 13.805 -14.828 -2.742 1 97.5 77 ALA A C 1
ATOM 615 O O . ALA A 1 77 ? 14.906 -14.438 -3.145 1 97.5 77 ALA A O 1
ATOM 616 N N . PRO A 1 78 ? 13.469 -14.75 -1.485 1 97.62 78 PRO A N 1
ATOM 617 C CA . PRO A 1 78 ? 14.469 -14.312 -0.509 1 97.62 78 PRO A CA 1
ATOM 618 C C . PRO A 1 78 ? 15.602 -15.312 -0.336 1 97.62 78 PRO A C 1
ATOM 620 O O . PRO A 1 78 ? 15.367 -16.531 -0.37 1 97.62 78 PRO A O 1
ATOM 623 N N . THR A 1 79 ? 16.766 -14.789 -0.149 1 97.31 79 THR A N 1
ATOM 624 C CA . THR A 1 79 ? 17.922 -15.641 0.152 1 97.31 79 THR A CA 1
ATOM 625 C C . THR A 1 79 ? 17.812 -16.203 1.566 1 97.31 79 THR A C 1
ATOM 627 O O . THR A 1 79 ? 18.312 -17.297 1.842 1 97.31 79 THR A O 1
ATOM 630 N N . LEU A 1 80 ? 17.234 -15.383 2.438 1 96.88 80 LEU A N 1
ATOM 631 C CA . LEU A 1 80 ? 16.953 -15.836 3.797 1 96.88 80 LEU A CA 1
ATOM 632 C C . LEU A 1 80 ? 15.625 -16.578 3.857 1 96.88 80 LEU A C 1
ATOM 634 O O . LEU A 1 80 ? 14.57 -15.977 3.65 1 96.88 80 LEU A O 1
ATOM 638 N N . THR A 1 81 ? 15.625 -17.828 4.227 1 95 81 THR A N 1
ATOM 639 C CA . THR A 1 81 ? 14.43 -18.641 4.039 1 95 81 THR A CA 1
ATOM 640 C C . THR A 1 81 ? 13.773 -18.969 5.379 1 95 81 THR A C 1
ATOM 642 O O . THR A 1 81 ? 12.641 -19.438 5.422 1 95 81 THR A O 1
ATOM 645 N N . THR A 1 82 ? 14.484 -18.703 6.477 1 96.44 82 THR A N 1
ATOM 646 C CA . THR A 1 82 ? 13.922 -19.047 7.781 1 96.44 82 THR A CA 1
ATOM 647 C C . THR A 1 82 ? 13.711 -17.781 8.617 1 96.44 82 THR A C 1
ATOM 649 O O . THR A 1 82 ? 14.32 -16.734 8.344 1 96.44 82 THR A O 1
ATOM 652 N N . VAL A 1 83 ? 12.82 -17.938 9.602 1 97.06 83 VAL A N 1
ATOM 653 C CA . VAL A 1 83 ? 12.57 -16.844 10.531 1 97.06 83 VAL A CA 1
ATOM 654 C C . VAL A 1 83 ? 13.859 -16.516 11.289 1 97.06 83 VAL A C 1
ATOM 656 O O . VAL A 1 83 ? 14.164 -15.336 11.516 1 97.06 83 VAL A O 1
ATOM 659 N N . GLU A 1 84 ? 14.633 -17.516 11.602 1 96.06 84 GLU A N 1
ATOM 660 C CA . GLU A 1 84 ? 15.875 -17.328 12.344 1 96.06 84 GLU A CA 1
ATOM 661 C C . GLU A 1 84 ? 16.891 -16.547 11.523 1 96.06 84 GLU A C 1
ATOM 663 O O . GLU A 1 84 ? 17.594 -15.695 12.062 1 96.06 84 GLU A O 1
ATOM 668 N N . ASP A 1 85 ? 16.953 -16.828 10.25 1 96.81 85 ASP A N 1
ATOM 669 C CA . ASP A 1 85 ? 17.844 -16.094 9.375 1 96.81 85 ASP A CA 1
ATOM 670 C C . ASP A 1 85 ? 17.484 -14.602 9.352 1 96.81 85 ASP A C 1
ATOM 672 O O . ASP A 1 85 ? 18.359 -13.742 9.453 1 96.81 85 ASP A O 1
ATOM 676 N N . TRP A 1 86 ? 16.234 -14.312 9.234 1 97.56 86 TRP A N 1
ATOM 677 C CA . TRP A 1 86 ? 15.781 -12.93 9.164 1 97.56 86 TRP A CA 1
ATOM 678 C C . TRP A 1 86 ? 15.953 -12.234 10.508 1 97.56 86 TRP A C 1
ATOM 680 O O . TRP A 1 86 ? 16.297 -11.055 10.562 1 97.56 86 TRP A O 1
ATOM 690 N N . ARG A 1 87 ? 15.648 -12.93 11.602 1 96.44 87 ARG A N 1
ATOM 691 C CA . ARG A 1 87 ? 15.867 -12.375 12.93 1 96.44 87 ARG A CA 1
ATOM 692 C C . ARG A 1 87 ? 17.328 -11.977 13.125 1 96.44 87 ARG A C 1
ATOM 694 O O . ARG A 1 87 ? 17.625 -10.914 13.664 1 96.44 87 ARG A O 1
ATOM 701 N N . SER A 1 88 ? 18.219 -12.867 12.68 1 96.62 88 SER A N 1
ATOM 702 C CA . SER A 1 88 ? 19.641 -12.57 12.734 1 96.62 88 SER A CA 1
ATOM 703 C C . SER A 1 88 ? 19.984 -11.336 11.906 1 96.62 88 SER A C 1
ATOM 705 O O . SER A 1 88 ? 20.75 -10.477 12.352 1 96.62 88 SER A O 1
ATOM 707 N N . PHE A 1 89 ? 19.422 -11.227 10.773 1 97.25 89 PHE A N 1
ATOM 708 C CA . PHE A 1 89 ? 19.656 -10.102 9.867 1 97.25 89 PHE A CA 1
ATOM 709 C C . PHE A 1 89 ? 19.125 -8.812 10.461 1 97.25 89 PHE A C 1
ATOM 711 O O . PHE A 1 89 ? 19.797 -7.777 10.43 1 97.25 89 PHE A O 1
ATOM 718 N N . ILE A 1 90 ? 17.906 -8.836 11.023 1 96.25 90 ILE A N 1
ATOM 719 C CA . ILE A 1 90 ? 17.219 -7.645 11.5 1 96.25 90 ILE A CA 1
ATOM 720 C C . ILE A 1 90 ? 17.828 -7.188 12.82 1 96.25 90 ILE A C 1
ATOM 722 O O . ILE A 1 90 ? 18.109 -6 13 1 96.25 90 ILE A O 1
ATOM 726 N N . GLU A 1 91 ? 18.141 -8.055 13.742 1 93.19 91 GLU A N 1
ATOM 727 C CA . GLU A 1 91 ? 18.609 -7.707 15.078 1 93.19 91 GLU A CA 1
ATOM 728 C C . GLU A 1 91 ? 20.125 -7.578 15.109 1 93.19 91 GLU A C 1
ATOM 730 O O . GLU A 1 91 ? 20.688 -6.906 15.984 1 93.19 91 GLU A O 1
ATOM 735 N N . GLY A 1 92 ? 20.891 -8.258 14.273 1 88.44 92 GLY A N 1
ATOM 736 C CA . GLY A 1 92 ? 22.344 -8.156 14.188 1 88.44 92 GLY A CA 1
ATOM 737 C C . GLY A 1 92 ? 23.062 -8.938 15.266 1 88.44 92 GLY A C 1
ATOM 738 O O . GLY A 1 92 ? 24.266 -8.781 15.453 1 88.44 92 GLY A O 1
ATOM 739 N N . ARG A 1 93 ? 22.516 -9.648 16.078 1 83.75 93 ARG A N 1
ATOM 740 C CA . ARG A 1 93 ? 23.203 -10.297 17.188 1 83.75 93 ARG A CA 1
ATOM 741 C C . ARG A 1 93 ? 23.969 -11.523 16.734 1 83.75 93 ARG A C 1
ATOM 743 O O . ARG A 1 93 ? 24.906 -11.414 15.938 1 83.75 93 ARG A O 1
ATOM 750 N N . MET A 1 94 ? 23.391 -12.758 16.75 1 86.69 94 MET A N 1
ATOM 751 C CA . MET A 1 94 ? 24.062 -14.016 16.422 1 86.69 94 MET A CA 1
ATOM 752 C C . MET A 1 94 ? 23.812 -14.414 14.969 1 86.69 94 MET A C 1
ATOM 754 O O . MET A 1 94 ? 22.688 -14.781 14.617 1 86.69 94 MET A O 1
ATOM 758 N N . PRO A 1 95 ? 24.922 -14.32 14.195 1 88.56 95 PRO A N 1
ATOM 759 C CA . PRO A 1 95 ? 24.734 -14.695 12.789 1 88.56 95 PRO A CA 1
ATOM 760 C C . PRO A 1 95 ? 24.469 -16.188 12.609 1 88.56 95 PRO A C 1
ATOM 762 O O . PRO A 1 95 ? 25.047 -17.016 13.32 1 88.56 95 PRO A O 1
ATOM 765 N N . THR A 1 96 ? 23.594 -16.547 11.766 1 93.56 96 THR A N 1
ATOM 766 C CA . THR A 1 96 ? 23.328 -17.922 11.383 1 93.56 96 THR A CA 1
ATOM 767 C C . THR A 1 96 ? 24.344 -18.391 10.336 1 93.56 96 THR A C 1
ATOM 769 O O . THR A 1 96 ? 25.125 -17.594 9.828 1 93.56 96 THR A O 1
ATOM 772 N N . VAL A 1 97 ? 24.266 -19.625 10.047 1 94.12 97 VAL A N 1
ATOM 773 C CA . VAL A 1 97 ? 25.156 -20.203 9.047 1 94.12 97 VAL A CA 1
ATOM 774 C C . VAL A 1 97 ? 24.859 -19.578 7.68 1 94.12 97 VAL A C 1
ATOM 776 O O . VAL A 1 97 ? 25.781 -19.266 6.93 1 94.12 97 VAL A O 1
ATOM 779 N N . THR A 1 98 ? 23.625 -19.375 7.406 1 94.69 98 THR A N 1
ATOM 780 C CA . THR A 1 98 ? 23.219 -18.781 6.137 1 94.69 98 THR A CA 1
ATOM 781 C C . THR A 1 98 ? 23.734 -17.344 6.016 1 94.69 98 THR A C 1
ATOM 783 O O . THR A 1 98 ? 24.234 -16.953 4.961 1 94.69 98 THR A O 1
ATOM 786 N N . MET A 1 99 ? 23.672 -16.609 7.059 1 93.62 99 MET A N 1
ATOM 787 C CA . MET A 1 99 ? 24.141 -15.227 7.062 1 93.62 99 MET A CA 1
ATOM 788 C C . MET A 1 99 ? 25.641 -15.156 6.809 1 93.62 99 MET A C 1
ATOM 790 O O . MET A 1 99 ? 26.109 -14.312 6.039 1 93.62 99 MET A O 1
ATOM 794 N N . GLU A 1 100 ? 26.344 -16.062 7.387 1 93.81 100 GLU A N 1
ATOM 795 C CA . GLU A 1 100 ? 27.797 -16.094 7.215 1 93.81 100 GLU A CA 1
ATOM 796 C C . GLU A 1 100 ? 28.172 -16.484 5.789 1 93.81 100 GLU A C 1
ATOM 798 O O . GLU A 1 100 ? 29.094 -15.914 5.207 1 93.81 100 GLU A O 1
ATOM 803 N N . ARG A 1 101 ? 27.438 -17.406 5.34 1 94.5 101 ARG A N 1
ATOM 804 C CA . ARG A 1 101 ? 27.672 -17.859 3.973 1 94.5 101 ARG A CA 1
ATOM 805 C C . ARG A 1 101 ? 27.438 -16.734 2.973 1 94.5 101 ARG A C 1
ATOM 807 O O . ARG A 1 101 ? 28.25 -16.516 2.068 1 94.5 101 ARG A O 1
ATOM 814 N N . LEU A 1 102 ? 26.344 -15.977 3.092 1 94.5 102 LEU A N 1
ATOM 815 C CA . LEU A 1 102 ? 26 -14.891 2.178 1 94.5 102 LEU A CA 1
ATOM 816 C C . LEU A 1 102 ? 27.016 -13.758 2.281 1 94.5 102 LEU A C 1
ATOM 818 O O . LEU A 1 102 ? 27.375 -13.148 1.271 1 94.5 102 LEU A O 1
ATOM 822 N N . LYS A 1 103 ? 27.484 -13.531 3.486 1 92.19 103 LYS A N 1
ATOM 823 C CA . LYS A 1 103 ? 28.5 -12.5 3.688 1 92.19 103 LYS A CA 1
ATOM 824 C C . LYS A 1 103 ? 29.797 -12.867 2.99 1 92.19 103 LYS A C 1
ATOM 826 O O . LYS A 1 103 ? 30.469 -12 2.408 1 92.19 103 LYS A O 1
ATOM 831 N N . ALA A 1 104 ? 30.094 -14.102 3.039 1 91.62 104 ALA A N 1
ATOM 832 C CA . ALA A 1 104 ? 31.344 -14.586 2.453 1 91.62 104 ALA A CA 1
ATOM 833 C C . ALA A 1 104 ? 31.266 -14.594 0.928 1 91.62 104 ALA A C 1
ATOM 835 O O . ALA A 1 104 ? 32.281 -14.508 0.25 1 91.62 104 ALA A O 1
ATOM 836 N N . MET A 1 105 ? 30.078 -14.641 0.409 1 90.44 105 MET A N 1
ATOM 837 C CA . MET A 1 105 ? 29.906 -14.742 -1.036 1 90.44 105 MET A CA 1
ATOM 838 C C . MET A 1 105 ? 30.016 -13.375 -1.695 1 90.44 105 MET A C 1
ATOM 840 O O . MET A 1 105 ? 30.188 -13.273 -2.91 1 90.44 105 MET A O 1
ATOM 844 N N . VAL A 1 106 ? 29.891 -12.336 -0.94 1 88.75 106 VAL A N 1
ATOM 845 C CA . VAL A 1 106 ? 30.047 -10.984 -1.464 1 88.75 106 VAL A CA 1
ATOM 846 C C . VAL A 1 106 ? 31.531 -10.648 -1.59 1 88.75 106 VAL A C 1
ATOM 848 O O . VAL A 1 106 ? 32.281 -10.664 -0.598 1 88.75 106 VAL A O 1
ATOM 851 N N . PRO A 1 107 ? 31.906 -10.367 -2.771 1 88 107 PRO A N 1
ATOM 852 C CA . PRO A 1 107 ? 33.344 -10.07 -2.967 1 88 107 PRO A CA 1
ATOM 853 C C . PRO A 1 107 ? 33.812 -8.859 -2.166 1 88 107 PRO A C 1
ATOM 855 O O . PRO A 1 107 ? 33.094 -7.84 -2.119 1 88 107 PRO A O 1
ATOM 858 N N . HIS A 1 108 ? 34.938 -8.938 -1.578 1 85.19 108 HIS A N 1
ATOM 859 C CA . HIS A 1 108 ? 35.531 -7.836 -0.819 1 85.19 108 HIS A CA 1
ATOM 860 C C . HIS A 1 108 ? 35.969 -6.711 -1.742 1 85.19 108 HIS A C 1
ATOM 862 O O . HIS A 1 108 ? 36.125 -5.562 -1.312 1 85.19 108 HIS A O 1
ATOM 868 N N . SER A 1 109 ? 36.125 -7.047 -2.957 1 85.56 109 SER A N 1
ATOM 869 C CA . SER A 1 109 ? 36.656 -6.094 -3.934 1 85.56 109 SER A CA 1
ATOM 870 C C . SER A 1 109 ? 35.531 -5.277 -4.562 1 85.56 109 SER A C 1
ATOM 872 O O . SER A 1 109 ? 35.75 -4.504 -5.496 1 85.56 109 SER A O 1
ATOM 874 N N . LEU A 1 110 ? 34.312 -5.363 -4.016 1 88.25 110 LEU A N 1
ATOM 875 C CA . LEU A 1 110 ? 33.219 -4.594 -4.598 1 88.25 110 LEU A CA 1
ATOM 876 C C . LEU A 1 110 ? 33.469 -3.098 -4.449 1 88.25 110 LEU A C 1
ATOM 878 O O . LEU A 1 110 ? 33.875 -2.633 -3.379 1 88.25 110 LEU A O 1
ATOM 882 N N . SER A 1 111 ? 33.312 -2.432 -5.562 1 90.81 111 SER A N 1
ATOM 883 C CA . SER A 1 111 ? 33.438 -0.978 -5.531 1 90.81 111 SER A CA 1
ATOM 884 C C . SER A 1 111 ? 32.344 -0.354 -4.66 1 90.81 111 SER A C 1
ATOM 886 O O . SER A 1 111 ? 31.391 -1.022 -4.293 1 90.81 111 SER A O 1
ATOM 888 N N . VAL A 1 112 ? 32.562 0.849 -4.277 1 89.88 112 VAL A N 1
ATOM 889 C CA . VAL A 1 112 ? 31.562 1.584 -3.498 1 89.88 112 VAL A CA 1
ATOM 890 C C . VAL A 1 112 ? 30.266 1.671 -4.277 1 89.88 112 VAL A C 1
ATOM 892 O O . VAL A 1 112 ? 29.172 1.553 -3.701 1 89.88 112 VAL A O 1
ATOM 895 N N . VAL A 1 113 ? 30.375 1.761 -5.531 1 90.12 113 VAL A N 1
ATOM 896 C CA . VAL A 1 113 ? 29.219 1.872 -6.406 1 90.12 113 VAL A CA 1
ATOM 897 C C . VAL A 1 113 ? 28.438 0.558 -6.406 1 90.12 113 VAL A C 1
ATOM 899 O O . VAL A 1 113 ? 27.203 0.558 -6.352 1 90.12 113 VAL A O 1
ATOM 902 N N . ASP A 1 114 ? 29.172 -0.523 -6.438 1 92.06 114 ASP A N 1
ATOM 903 C CA . ASP A 1 114 ? 28.531 -1.838 -6.438 1 92.06 114 ASP A CA 1
ATOM 904 C C . ASP A 1 114 ? 27.828 -2.104 -5.109 1 92.06 114 ASP A C 1
ATOM 906 O O . ASP A 1 114 ? 26.734 -2.689 -5.086 1 92.06 114 ASP A O 1
ATOM 910 N N . ARG A 1 115 ? 28.438 -1.687 -4.098 1 92.31 115 ARG A N 1
ATOM 911 C CA . ARG A 1 115 ? 27.859 -1.877 -2.775 1 92.31 115 ARG A CA 1
ATOM 912 C C . ARG A 1 115 ? 26.578 -1.067 -2.621 1 92.31 115 ARG A C 1
ATOM 914 O O . ARG A 1 115 ? 25.578 -1.563 -2.086 1 92.31 115 ARG A O 1
ATOM 921 N N . LEU A 1 116 ? 26.641 0.139 -3.109 1 92.44 116 LEU A N 1
ATOM 922 C CA . LEU A 1 116 ? 25.469 0.997 -3.053 1 92.44 116 LEU A CA 1
ATOM 923 C C . LEU A 1 116 ? 24.344 0.44 -3.926 1 92.44 116 LEU A C 1
ATOM 925 O O . LEU A 1 116 ? 23.172 0.493 -3.549 1 92.44 116 LEU A O 1
ATOM 929 N N . ALA A 1 117 ? 24.703 -0.051 -5.039 1 93.62 117 ALA A N 1
ATOM 930 C CA . ALA A 1 117 ? 23.719 -0.628 -5.949 1 93.62 117 ALA A CA 1
ATOM 931 C C . ALA A 1 117 ? 23.031 -1.841 -5.32 1 93.62 117 ALA A C 1
ATOM 933 O O . ALA A 1 117 ? 21.828 -2.02 -5.457 1 93.62 117 ALA A O 1
ATOM 934 N N . LEU A 1 118 ? 23.812 -2.656 -4.688 1 95.06 118 LEU A N 1
ATOM 935 C CA . LEU A 1 118 ? 23.25 -3.826 -4.02 1 95.06 118 LEU A CA 1
ATOM 936 C C . LEU A 1 118 ? 22.297 -3.41 -2.904 1 95.06 118 LEU A C 1
ATOM 938 O O . LEU A 1 118 ? 21.203 -3.973 -2.771 1 95.06 118 LEU A O 1
ATOM 942 N N . GLU A 1 119 ? 22.703 -2.477 -2.127 1 94.75 119 GLU A N 1
ATOM 943 C CA . GLU A 1 119 ? 21.844 -1.992 -1.046 1 94.75 119 GLU A CA 1
ATOM 944 C C . GLU A 1 119 ? 20.531 -1.449 -1.586 1 94.75 119 GLU A C 1
ATOM 946 O O . GLU A 1 119 ? 19.469 -1.744 -1.044 1 94.75 119 GLU A O 1
ATOM 951 N N . HIS A 1 120 ? 20.656 -0.715 -2.629 1 93.81 120 HIS A N 1
ATOM 952 C CA . HIS A 1 120 ? 19.469 -0.106 -3.217 1 93.81 120 HIS A CA 1
ATOM 953 C C . HIS A 1 120 ? 18.547 -1.163 -3.799 1 93.81 120 HIS A C 1
ATOM 955 O O . HIS A 1 120 ? 17.312 -1.043 -3.697 1 93.81 120 HIS A O 1
ATOM 961 N N . THR A 1 121 ? 19.094 -2.098 -4.426 1 96.19 121 THR A N 1
ATOM 962 C CA . THR A 1 121 ? 18.266 -3.152 -4.996 1 96.19 121 THR A CA 1
ATOM 963 C C . THR A 1 121 ? 17.641 -4 -3.896 1 96.19 121 THR A C 1
ATOM 965 O O . THR A 1 121 ? 16.5 -4.449 -4.027 1 96.19 121 THR A O 1
ATOM 968 N N . ASN A 1 122 ? 18.391 -4.227 -2.822 1 97.25 122 ASN A N 1
ATOM 969 C CA . ASN A 1 122 ? 17.797 -4.867 -1.648 1 97.25 122 ASN A CA 1
ATOM 970 C C . ASN A 1 122 ? 16.562 -4.113 -1.159 1 97.25 122 ASN A C 1
ATOM 972 O O . ASN A 1 122 ? 15.555 -4.727 -0.818 1 97.25 122 ASN A O 1
ATOM 976 N N . ARG A 1 123 ? 16.672 -2.861 -1.14 1 95.06 123 ARG A N 1
ATOM 977 C CA . ARG A 1 123 ? 15.57 -2.035 -0.67 1 95.06 123 ARG A CA 1
ATOM 978 C C . ARG A 1 123 ? 14.367 -2.146 -1.602 1 95.06 123 ARG A C 1
ATOM 980 O O . ARG A 1 123 ? 13.227 -2.209 -1.144 1 95.06 123 ARG A O 1
ATOM 987 N N . SER A 1 124 ? 14.641 -2.104 -2.867 1 94.56 124 SER A N 1
ATOM 988 C CA . SER A 1 124 ? 13.562 -2.266 -3.84 1 94.56 124 SER A CA 1
ATOM 989 C C . SER A 1 124 ? 12.859 -3.605 -3.664 1 94.56 124 SER A C 1
ATOM 991 O O . SER A 1 124 ? 11.625 -3.682 -3.75 1 94.56 124 SER A O 1
ATOM 993 N N . TYR A 1 125 ? 13.633 -4.59 -3.469 1 97.5 125 TYR A N 1
ATOM 994 C CA . TYR A 1 125 ? 13.078 -5.926 -3.27 1 97.5 125 TYR A CA 1
ATOM 995 C C . TYR A 1 125 ? 12.219 -5.977 -2.01 1 97.5 125 TYR A C 1
ATOM 997 O O . TYR A 1 125 ? 11.086 -6.461 -2.041 1 97.5 125 TYR A O 1
ATOM 1005 N N . ILE A 1 126 ? 12.742 -5.461 -0.914 1 97.19 126 ILE A N 1
ATOM 1006 C CA . ILE A 1 126 ? 12.039 -5.508 0.362 1 97.19 126 ILE A CA 1
ATOM 1007 C C . ILE A 1 126 ? 10.781 -4.648 0.287 1 97.19 126 ILE A C 1
ATOM 1009 O O . ILE A 1 126 ? 9.75 -4.992 0.874 1 97.19 126 ILE A O 1
ATOM 1013 N N . ASN A 1 127 ? 10.859 -3.572 -0.407 1 95.69 127 ASN A N 1
ATOM 1014 C CA . ASN A 1 127 ? 9.672 -2.748 -0.586 1 95.69 127 ASN A CA 1
ATOM 1015 C C . ASN A 1 127 ? 8.539 -3.533 -1.244 1 95.69 127 ASN A C 1
ATOM 1017 O O . ASN A 1 127 ? 7.387 -3.441 -0.818 1 95.69 127 ASN A O 1
ATOM 1021 N N . ALA A 1 128 ? 8.859 -4.262 -2.279 1 96.88 128 ALA A N 1
ATOM 1022 C CA . ALA A 1 128 ? 7.855 -5.062 -2.971 1 96.88 128 ALA A CA 1
ATOM 1023 C C . ALA A 1 128 ? 7.328 -6.18 -2.072 1 96.88 128 ALA A C 1
ATOM 1025 O O . ALA A 1 128 ? 6.125 -6.438 -2.033 1 96.88 128 ALA A O 1
ATOM 1026 N N . VAL A 1 129 ? 8.25 -6.82 -1.396 1 98 129 VAL A N 1
ATOM 1027 C CA . VAL A 1 129 ? 7.867 -7.883 -0.471 1 98 129 VAL A CA 1
ATOM 1028 C C . VAL A 1 129 ? 6.91 -7.328 0.583 1 98 129 VAL A C 1
ATOM 1030 O O . VAL A 1 129 ? 5.871 -7.93 0.866 1 98 129 VAL A O 1
ATOM 1033 N N . TYR A 1 130 ? 7.289 -6.191 1.076 1 96.56 130 TYR A N 1
ATOM 1034 C CA . TYR A 1 130 ? 6.523 -5.582 2.158 1 96.56 130 TYR A CA 1
ATOM 1035 C C . TYR A 1 130 ? 5.133 -5.176 1.682 1 96.56 130 TYR A C 1
ATOM 1037 O O . TYR A 1 130 ? 4.156 -5.293 2.424 1 96.56 130 TYR A O 1
ATOM 1045 N N . ASP A 1 131 ? 4.988 -4.719 0.487 1 96.62 131 ASP A N 1
ATOM 1046 C CA . ASP A 1 131 ? 3.688 -4.426 -0.105 1 96.62 131 ASP A CA 1
ATOM 1047 C C . ASP A 1 131 ? 2.811 -5.676 -0.144 1 96.62 131 ASP A C 1
ATOM 1049 O O . ASP A 1 131 ? 1.649 -5.641 0.266 1 96.62 131 ASP A O 1
ATOM 1053 N N . LEU A 1 132 ? 3.395 -6.695 -0.629 1 97.56 132 LEU A N 1
ATOM 1054 C CA . LEU A 1 132 ? 2.635 -7.93 -0.776 1 97.56 132 LEU A CA 1
ATOM 1055 C C . LEU A 1 132 ? 2.219 -8.477 0.584 1 97.56 132 LEU A C 1
ATOM 1057 O O . LEU A 1 132 ? 1.102 -8.977 0.744 1 97.56 132 LEU A O 1
ATOM 1061 N N . LEU A 1 133 ? 3.082 -8.367 1.531 1 96.94 133 LEU A N 1
ATOM 1062 C CA . LEU A 1 133 ? 2.803 -8.875 2.871 1 96.94 133 LEU A CA 1
ATOM 1063 C C . LEU A 1 133 ? 1.596 -8.164 3.479 1 96.94 133 LEU A C 1
ATOM 1065 O O . LEU A 1 133 ? 0.832 -8.773 4.234 1 96.94 133 LEU A O 1
ATOM 1069 N N . ASN A 1 134 ? 1.423 -6.941 3.078 1 93.94 134 ASN A N 1
ATOM 1070 C CA . ASN A 1 134 ? 0.398 -6.152 3.754 1 93.94 134 ASN A CA 1
ATOM 1071 C C . ASN A 1 134 ? -0.854 -6.008 2.895 1 93.94 134 ASN A C 1
ATOM 1073 O O . ASN A 1 134 ? -1.913 -5.621 3.395 1 93.94 134 ASN A O 1
ATOM 1077 N N . MET A 1 135 ? -0.739 -6.383 1.635 1 93.88 135 MET A N 1
ATOM 1078 C CA . MET A 1 135 ? -1.854 -6.055 0.751 1 93.88 135 MET A CA 1
ATOM 1079 C C . MET A 1 135 ? -2.504 -7.32 0.203 1 93.88 135 MET A C 1
ATOM 1081 O O . MET A 1 135 ? -3.525 -7.254 -0.483 1 93.88 135 MET A O 1
ATOM 1085 N N . SER A 1 136 ? -1.974 -8.469 0.549 1 95.25 136 SER A N 1
ATOM 1086 C CA . SER A 1 136 ? -2.539 -9.688 -0.007 1 95.25 136 SER A CA 1
ATOM 1087 C C . SER A 1 136 ? -2.494 -10.828 1.007 1 95.25 136 SER A C 1
ATOM 1089 O O . SER A 1 136 ? -1.486 -11.023 1.689 1 95.25 136 SER A O 1
ATOM 1091 N N . VAL A 1 137 ? -3.613 -11.57 1.046 1 94.94 137 VAL A N 1
ATOM 1092 C CA . VAL A 1 137 ? -3.648 -12.758 1.891 1 94.94 137 VAL A CA 1
ATOM 1093 C C . VAL A 1 137 ? -2.834 -13.875 1.244 1 94.94 137 VAL A C 1
ATOM 1095 O O . VAL A 1 137 ? -2.512 -14.875 1.896 1 94.94 137 VAL A O 1
ATOM 1098 N N . LEU A 1 138 ? -2.449 -13.688 -0.019 1 97.38 138 LEU A N 1
ATOM 1099 C CA . LEU A 1 138 ? -1.66 -14.68 -0.742 1 97.38 138 LEU A CA 1
ATOM 1100 C C . LEU A 1 138 ? -0.209 -14.227 -0.871 1 97.38 138 LEU A C 1
ATOM 1102 O O . LEU A 1 138 ? 0.478 -14.594 -1.826 1 97.38 138 LEU A O 1
ATOM 1106 N N . ALA A 1 139 ? 0.214 -13.461 0.047 1 97.56 139 ALA A N 1
ATOM 1107 C CA . ALA A 1 139 ? 1.573 -12.93 0.01 1 97.56 139 ALA A CA 1
ATOM 1108 C C . ALA A 1 139 ? 2.604 -14.055 -0.051 1 97.56 139 ALA A C 1
ATOM 1110 O O . ALA A 1 139 ? 3.572 -13.977 -0.81 1 97.56 139 ALA A O 1
ATOM 1111 N N . ALA A 1 140 ? 2.41 -15.117 0.678 1 97.75 140 ALA A N 1
ATOM 1112 C CA . ALA A 1 140 ? 3.393 -16.188 0.805 1 97.75 140 ALA A CA 1
ATOM 1113 C C . ALA A 1 140 ? 3.668 -16.844 -0.546 1 97.75 140 ALA A C 1
ATOM 1115 O O . ALA A 1 140 ? 4.82 -16.922 -0.978 1 97.75 140 ALA A O 1
ATOM 1116 N N . PRO A 1 141 ? 2.664 -17.25 -1.238 1 97.81 141 PRO A N 1
ATOM 1117 C CA . PRO A 1 141 ? 2.949 -17.828 -2.555 1 97.81 141 PRO A CA 1
ATOM 1118 C C . PRO A 1 141 ? 3.459 -16.797 -3.555 1 97.81 141 PRO A C 1
ATOM 1120 O O . PRO A 1 141 ? 4.266 -17.125 -4.43 1 97.81 141 PRO A O 1
ATOM 1123 N N . LEU A 1 142 ? 3.037 -15.547 -3.504 1 98.5 142 LEU A N 1
ATOM 1124 C CA . LEU A 1 142 ? 3.475 -14.508 -4.426 1 98.5 142 LEU A CA 1
ATOM 1125 C C . LEU A 1 142 ? 4.965 -14.234 -4.266 1 98.5 142 LEU A C 1
ATOM 1127 O O . LEU A 1 142 ? 5.66 -13.953 -5.246 1 98.5 142 LEU A O 1
ATOM 1131 N N . ILE A 1 143 ? 5.434 -14.352 -3.037 1 98.31 143 ILE A N 1
ATOM 1132 C CA . ILE A 1 143 ? 6.828 -14.062 -2.717 1 98.31 143 ILE A CA 1
ATOM 1133 C C . ILE A 1 143 ? 7.66 -15.336 -2.824 1 98.31 143 ILE A C 1
ATOM 1135 O O . ILE A 1 143 ? 8.844 -15.289 -3.162 1 98.31 143 ILE A O 1
ATOM 1139 N N . GLY A 1 144 ? 7.082 -16.484 -2.539 1 97.56 144 GLY A N 1
ATOM 1140 C CA . GLY A 1 144 ? 7.785 -17.766 -2.512 1 97.56 144 GLY A CA 1
ATOM 1141 C C . GLY A 1 144 ? 8.344 -18.109 -1.143 1 97.56 144 GLY A C 1
ATOM 1142 O O . GLY A 1 144 ? 9.469 -18.594 -1.027 1 97.56 144 GLY A O 1
ATOM 1143 N N . ILE A 1 145 ? 7.57 -17.844 -0.107 1 97.94 145 ILE A N 1
ATOM 1144 C CA . ILE A 1 145 ? 8.008 -18.109 1.258 1 97.94 145 ILE A CA 1
ATOM 1145 C C . ILE A 1 145 ? 6.914 -18.875 2.008 1 97.94 145 ILE A C 1
ATOM 1147 O O . ILE A 1 145 ? 5.812 -19.062 1.484 1 97.94 145 ILE A O 1
ATOM 1151 N N . SER A 1 146 ? 7.242 -19.328 3.211 1 96.81 146 SER A N 1
ATOM 1152 C CA . SER A 1 146 ? 6.262 -20.016 4.047 1 96.81 146 SER A CA 1
ATOM 1153 C C . SER A 1 146 ? 5.309 -19.016 4.711 1 96.81 146 SER A C 1
ATOM 1155 O O . SER A 1 146 ? 5.594 -17.828 4.77 1 96.81 146 SER A O 1
ATOM 1157 N N . ASN A 1 147 ? 4.172 -19.531 5.164 1 94.75 147 ASN A N 1
ATOM 1158 C CA . ASN A 1 147 ? 3.223 -18.688 5.887 1 94.75 147 ASN A CA 1
ATOM 1159 C C . ASN A 1 147 ? 3.812 -18.172 7.195 1 94.75 147 ASN A C 1
ATOM 1161 O O . ASN A 1 147 ? 3.541 -17.047 7.598 1 94.75 147 ASN A O 1
ATOM 1165 N N . GLU A 1 148 ? 4.57 -19.016 7.777 1 95.81 148 GLU A N 1
ATOM 1166 C CA . GLU A 1 148 ? 5.215 -18.625 9.031 1 95.81 148 GLU A CA 1
ATOM 1167 C C . GLU A 1 148 ? 6.164 -17.438 8.812 1 95.81 148 GLU A C 1
ATOM 1169 O O . GLU A 1 148 ? 6.156 -16.484 9.586 1 95.81 148 GLU A O 1
ATOM 1174 N N . LEU A 1 149 ? 6.949 -17.547 7.824 1 97.69 149 LEU A N 1
ATOM 1175 C CA . LEU A 1 149 ? 7.883 -16.469 7.52 1 97.69 149 LEU A CA 1
ATOM 1176 C C . LEU A 1 149 ? 7.141 -15.211 7.109 1 97.69 149 LEU A C 1
ATOM 1178 O O . LEU A 1 149 ? 7.527 -14.102 7.496 1 97.69 149 LEU A O 1
ATOM 1182 N N . ALA A 1 150 ? 6.133 -15.391 6.309 1 97.62 150 ALA A N 1
ATOM 1183 C CA . ALA A 1 150 ? 5.328 -14.242 5.898 1 97.62 150 ALA A CA 1
ATOM 1184 C C . ALA A 1 150 ? 4.754 -13.523 7.113 1 97.62 150 ALA A C 1
ATOM 1186 O O . ALA A 1 150 ? 4.773 -12.289 7.176 1 97.62 150 ALA A O 1
ATOM 1187 N N . SER A 1 151 ? 4.223 -14.273 8.062 1 96.25 151 SER A N 1
ATOM 1188 C CA . SER A 1 151 ? 3.656 -13.695 9.273 1 96.25 151 SER A CA 1
ATOM 1189 C C . SER A 1 151 ? 4.719 -12.953 10.078 1 96.25 151 SER A C 1
ATOM 1191 O O . SER A 1 151 ? 4.469 -11.859 10.578 1 96.25 151 SER A O 1
ATOM 1193 N N . TYR A 1 152 ? 5.875 -13.492 10.148 1 97.56 152 TYR A N 1
ATOM 1194 C CA . TYR A 1 152 ? 6.969 -12.859 10.883 1 97.56 152 TYR A CA 1
ATOM 1195 C C . TYR A 1 152 ? 7.383 -11.547 10.219 1 97.56 152 TYR A C 1
ATOM 1197 O O . TYR A 1 152 ? 7.492 -10.516 10.883 1 97.56 152 TYR A O 1
ATOM 1205 N N . LEU A 1 153 ? 7.656 -11.625 8.93 1 97.56 153 LEU A N 1
ATOM 1206 C CA . LEU A 1 153 ? 8.117 -10.445 8.211 1 97.56 153 LEU A CA 1
ATOM 1207 C C . LEU A 1 153 ? 7.086 -9.32 8.281 1 97.56 153 LEU A C 1
ATOM 1209 O O . LEU A 1 153 ? 7.445 -8.141 8.328 1 97.56 153 LEU A O 1
ATOM 1213 N N . ARG A 1 154 ? 5.855 -9.672 8.258 1 95.69 154 ARG A N 1
ATOM 1214 C CA . ARG A 1 154 ? 4.785 -8.688 8.336 1 95.69 154 ARG A CA 1
ATOM 1215 C C . ARG A 1 154 ? 4.805 -7.969 9.688 1 95.69 154 ARG A C 1
ATOM 1217 O O . ARG A 1 154 ? 4.41 -6.805 9.781 1 95.69 154 ARG A O 1
ATOM 1224 N N . SER A 1 155 ? 5.277 -8.641 10.711 1 95.75 155 SER A N 1
ATOM 1225 C CA . SER A 1 155 ? 5.277 -8.078 12.062 1 95.75 155 SER A CA 1
ATOM 1226 C C . SER A 1 155 ? 6.434 -7.102 12.25 1 95.75 155 SER A C 1
ATOM 1228 O O . SER A 1 155 ? 6.457 -6.348 13.227 1 95.75 155 SER A O 1
ATOM 1230 N N . ILE A 1 156 ? 7.355 -7.074 11.336 1 96.44 156 ILE A N 1
ATOM 1231 C CA . ILE A 1 156 ? 8.531 -6.211 11.453 1 96.44 156 ILE A CA 1
ATOM 1232 C C . ILE A 1 156 ? 8.234 -4.848 10.836 1 96.44 156 ILE A C 1
ATOM 1234 O O . ILE A 1 156 ? 7.848 -4.758 9.664 1 96.44 156 ILE A O 1
ATOM 1238 N N . PRO A 1 157 ? 8.43 -3.82 11.633 1 93.56 157 PRO A N 1
ATOM 1239 C CA . PRO A 1 157 ? 8.242 -2.49 11.055 1 93.56 157 PRO A CA 1
ATOM 1240 C C . PRO A 1 157 ? 9.273 -2.162 9.977 1 93.56 157 PRO A C 1
ATOM 1242 O O . PRO A 1 157 ? 10.414 -2.617 10.047 1 93.56 157 PRO A O 1
ATOM 1245 N N . GLN A 1 158 ? 8.922 -1.345 9.062 1 91.44 158 GLN A N 1
ATOM 1246 C CA . GLN A 1 158 ? 9.734 -1.011 7.902 1 91.44 158 GLN A CA 1
ATOM 1247 C C . GLN A 1 158 ? 11.07 -0.399 8.32 1 91.44 158 GLN A C 1
ATOM 1249 O O . GLN A 1 158 ? 12.102 -0.657 7.699 1 91.44 158 GLN A O 1
ATOM 1254 N N . HIS A 1 159 ? 11.086 0.467 9.297 1 90.12 159 HIS A N 1
ATOM 1255 C CA . HIS A 1 159 ? 12.312 1.166 9.68 1 90.12 159 HIS A CA 1
ATOM 1256 C C . HIS A 1 159 ? 13.367 0.192 10.18 1 90.12 159 HIS A C 1
ATOM 1258 O O . HIS A 1 159 ? 14.57 0.446 10.047 1 90.12 159 HIS A O 1
ATOM 1264 N N . GLN A 1 160 ? 12.938 -0.936 10.719 1 93.38 160 GLN A N 1
ATOM 1265 C CA . GLN A 1 160 ? 13.891 -1.944 11.172 1 93.38 160 GLN A CA 1
ATOM 1266 C C . GLN A 1 160 ? 14.562 -2.637 9.992 1 93.38 160 GLN A C 1
ATOM 1268 O O . GLN A 1 160 ? 15.75 -2.977 10.062 1 93.38 160 GLN A O 1
ATOM 1273 N N . PHE A 1 161 ? 13.805 -2.869 8.914 1 94.62 161 PHE A N 1
ATOM 1274 C CA . PHE A 1 161 ? 14.406 -3.381 7.684 1 94.62 161 PHE A CA 1
ATOM 1275 C C . PHE A 1 161 ? 15.469 -2.426 7.164 1 94.62 161 PHE A C 1
ATOM 1277 O O . PHE A 1 161 ? 16.547 -2.855 6.754 1 94.62 161 PHE A O 1
ATOM 1284 N N . ASP A 1 162 ? 15.148 -1.182 7.215 1 91.88 162 ASP A N 1
ATOM 1285 C CA . ASP A 1 162 ? 16.031 -0.162 6.652 1 91.88 162 ASP A CA 1
ATOM 1286 C C . ASP A 1 162 ? 17.359 -0.095 7.414 1 91.88 162 ASP A C 1
ATOM 1288 O O . ASP A 1 162 ? 18.422 0.018 6.809 1 91.88 162 ASP A O 1
ATOM 1292 N N . VAL A 1 163 ? 17.234 -0.145 8.68 1 92.06 163 VAL A N 1
ATOM 1293 C CA . VAL A 1 163 ? 18.438 -0.127 9.508 1 92.06 163 VAL A CA 1
ATOM 1294 C C . VAL A 1 163 ? 19.281 -1.366 9.219 1 92.06 163 VAL A C 1
ATOM 1296 O O . VAL A 1 163 ? 20.5 -1.271 9.055 1 92.06 163 VAL A O 1
ATOM 1299 N N . ALA A 1 164 ? 18.656 -2.479 9.133 1 95.81 164 ALA A N 1
ATOM 1300 C CA . ALA A 1 164 ? 19.359 -3.734 8.883 1 95.81 164 ALA A CA 1
ATOM 1301 C C . ALA A 1 164 ? 20.078 -3.703 7.535 1 95.81 164 ALA A C 1
ATOM 1303 O O . ALA A 1 164 ? 21.219 -4.148 7.418 1 95.81 164 ALA A O 1
ATOM 1304 N N . MET A 1 165 ? 19.484 -3.17 6.523 1 94.38 165 MET A N 1
ATOM 1305 C CA . MET A 1 165 ? 20.047 -3.146 5.172 1 94.38 165 MET A CA 1
ATOM 1306 C C . MET A 1 165 ? 21.219 -2.168 5.086 1 94.38 165 MET A C 1
ATOM 1308 O O . MET A 1 165 ? 22.125 -2.359 4.289 1 94.38 165 MET A O 1
ATOM 1312 N N . THR A 1 166 ? 21.156 -1.16 5.926 1 90.31 166 THR A N 1
ATOM 1313 C CA . THR A 1 166 ? 22.25 -0.2 5.961 1 90.31 166 THR A CA 1
ATOM 1314 C C . THR A 1 166 ? 23.453 -0.783 6.695 1 90.31 166 THR A C 1
ATOM 1316 O O . THR A 1 166 ? 24.594 -0.537 6.309 1 90.31 166 THR A O 1
ATOM 1319 N N . GLU A 1 167 ? 23.25 -1.583 7.664 1 91.69 167 GLU A N 1
ATOM 1320 C CA . GLU A 1 167 ? 24.312 -2.076 8.523 1 91.69 167 GLU A CA 1
ATOM 1321 C C . GLU A 1 167 ? 24.938 -3.355 7.969 1 91.69 167 GLU A C 1
ATOM 1323 O O . GLU A 1 167 ? 26.109 -3.635 8.203 1 91.69 167 GLU A O 1
ATOM 1328 N N . ARG A 1 168 ? 24.094 -4.105 7.336 1 93.38 168 ARG A N 1
ATOM 1329 C CA . ARG A 1 168 ? 24.547 -5.418 6.875 1 93.38 168 ARG A CA 1
ATOM 1330 C C . ARG A 1 168 ? 24.266 -5.594 5.387 1 93.38 168 ARG A C 1
ATOM 1332 O O . ARG A 1 168 ? 23.109 -5.742 4.98 1 93.38 168 ARG A O 1
ATOM 1339 N N . LEU A 1 169 ? 25.328 -5.668 4.711 1 93.44 169 LEU A N 1
ATOM 1340 C CA . LEU A 1 169 ? 25.172 -5.77 3.266 1 93.44 169 LEU A CA 1
ATOM 1341 C C . LEU A 1 169 ? 25.281 -7.223 2.811 1 93.44 169 LEU A C 1
ATOM 1343 O O . LEU A 1 169 ? 26.391 -7.762 2.688 1 93.44 169 LEU A O 1
ATOM 1347 N N . ILE A 1 170 ? 24.219 -7.871 2.551 1 95.25 170 ILE A N 1
ATOM 1348 C CA . ILE A 1 170 ? 24.125 -9.203 1.956 1 95.25 170 ILE A CA 1
ATOM 1349 C C . ILE A 1 170 ? 23.047 -9.203 0.876 1 95.25 170 ILE A C 1
ATOM 1351 O O . ILE A 1 170 ? 22.094 -8.422 0.943 1 95.25 170 ILE A O 1
ATOM 1355 N N . PRO A 1 171 ? 23.188 -9.969 -0.151 1 96.69 171 PRO A N 1
ATOM 1356 C CA . PRO A 1 171 ? 22.094 -10.102 -1.119 1 96.69 171 PRO A CA 1
ATOM 1357 C C . PRO A 1 171 ? 20.844 -10.742 -0.517 1 96.69 171 PRO A C 1
ATOM 1359 O O . PRO A 1 171 ? 20.938 -11.805 0.102 1 96.69 171 PRO A O 1
ATOM 1362 N N . LEU A 1 172 ? 19.734 -10.133 -0.742 1 97.94 172 LEU A N 1
ATOM 1363 C CA . LEU A 1 172 ? 18.531 -10.578 -0.041 1 97.94 172 LEU A CA 1
ATOM 1364 C C . LEU A 1 172 ? 17.594 -11.336 -0.982 1 97.94 172 LEU A C 1
ATOM 1366 O O . LEU A 1 172 ? 16.516 -11.773 -0.574 1 97.94 172 LEU A O 1
ATOM 1370 N N . PHE A 1 173 ? 17.984 -11.484 -2.219 1 98.19 173 PHE A N 1
ATOM 1371 C CA . PHE A 1 173 ? 17.094 -12.125 -3.191 1 98.19 173 PHE A CA 1
ATOM 1372 C C . PHE A 1 173 ? 17.906 -12.977 -4.164 1 98.19 173 PHE A C 1
ATOM 1374 O O . PHE A 1 173 ? 19.094 -12.758 -4.355 1 98.19 173 PHE A O 1
ATOM 1381 N N . HIS A 1 174 ? 17.312 -13.93 -4.715 1 97.56 174 HIS A N 1
ATOM 1382 C CA . HIS A 1 174 ? 17.859 -14.734 -5.797 1 97.56 174 HIS A CA 1
ATOM 1383 C C . HIS A 1 174 ? 16.766 -15.195 -6.754 1 97.56 174 HIS A C 1
ATOM 1385 O O . HIS A 1 174 ? 15.586 -15.188 -6.406 1 97.56 174 HIS A O 1
ATOM 1391 N N . TRP A 1 175 ? 17.156 -15.508 -7.902 1 97.56 175 TRP A N 1
ATOM 1392 C CA . TRP A 1 175 ? 16.219 -15.969 -8.922 1 97.56 175 TRP A CA 1
ATOM 1393 C C . TRP A 1 175 ? 15.461 -17.203 -8.445 1 97.56 175 TRP A C 1
ATOM 1395 O O . TRP A 1 175 ? 16.062 -18.156 -7.934 1 97.56 175 TRP A O 1
ATOM 1405 N N . ARG A 1 176 ? 14.18 -17.203 -8.656 1 95.94 176 ARG A N 1
ATOM 1406 C CA . ARG A 1 176 ? 13.273 -18.172 -8.047 1 95.94 176 ARG A CA 1
ATOM 1407 C C . ARG A 1 176 ? 13.242 -19.469 -8.859 1 95.94 176 ARG A C 1
ATOM 1409 O O . ARG A 1 176 ? 13.086 -20.547 -8.297 1 95.94 176 ARG A O 1
ATOM 1416 N N . PHE A 1 177 ? 13.406 -19.406 -10.227 1 93.75 177 PHE A N 1
ATOM 1417 C CA . PHE A 1 177 ? 13.219 -20.547 -11.117 1 93.75 177 PHE A CA 1
ATOM 1418 C C . PHE A 1 177 ? 14.562 -21.172 -11.484 1 93.75 177 PHE A C 1
ATOM 1420 O O . PHE A 1 177 ? 14.984 -21.109 -12.633 1 93.75 177 PHE A O 1
ATOM 1427 N N . ALA A 1 178 ? 15.156 -21.797 -10.617 1 80.75 178 ALA A N 1
ATOM 1428 C CA . ALA A 1 178 ? 16.531 -22.25 -10.812 1 80.75 178 ALA A CA 1
ATOM 1429 C C . ALA A 1 178 ? 16.578 -23.531 -11.633 1 80.75 178 ALA A C 1
ATOM 1431 O O . ALA A 1 178 ? 17.641 -24 -12.023 1 80.75 178 ALA A O 1
ATOM 1432 N N . ASP A 1 179 ? 15.594 -24.031 -12.172 1 82.31 179 ASP A N 1
ATOM 1433 C CA . ASP A 1 179 ? 15.547 -25.281 -12.93 1 82.31 179 ASP A CA 1
ATOM 1434 C C . ASP A 1 179 ? 16.094 -25.078 -14.336 1 82.31 179 ASP A C 1
ATOM 1436 O O . ASP A 1 179 ? 15.773 -24.094 -15 1 82.31 179 ASP A O 1
ATOM 1440 N N . GLU A 1 180 ? 16.875 -26.031 -14.719 1 86.75 180 GLU A N 1
ATOM 1441 C CA . GLU A 1 180 ? 17.484 -25.969 -16.047 1 86.75 180 GLU A CA 1
ATOM 1442 C C . GLU A 1 180 ? 16.422 -26.047 -17.141 1 86.75 180 GLU A C 1
ATOM 1444 O O . GLU A 1 180 ? 16.562 -25.422 -18.188 1 86.75 180 GLU A O 1
ATOM 1449 N N . MET A 1 181 ? 15.477 -26.797 -16.859 1 87.81 181 MET A N 1
ATOM 1450 C CA . MET A 1 181 ? 14.414 -26.969 -17.859 1 87.81 181 MET A CA 1
ATOM 1451 C C . MET A 1 181 ? 13.672 -25.656 -18.094 1 87.81 181 MET A C 1
ATOM 1453 O O . MET A 1 181 ? 13.227 -25.375 -19.203 1 87.81 181 MET A O 1
ATOM 1457 N N . PHE A 1 182 ? 13.609 -24.828 -17.125 1 92 182 PHE A N 1
ATOM 1458 C CA . PHE A 1 182 ? 12.992 -23.516 -17.234 1 92 182 PHE A CA 1
ATOM 1459 C C . PHE A 1 182 ? 13.703 -22.672 -18.281 1 92 182 PHE A C 1
ATOM 1461 O O . PHE A 1 182 ? 13.055 -22.078 -19.156 1 92 182 PHE A O 1
ATOM 1468 N N . TRP A 1 183 ? 14.945 -22.703 -18.203 1 92.88 183 TRP A N 1
ATOM 1469 C CA . TRP A 1 183 ? 15.734 -21.891 -19.125 1 92.88 183 TRP A CA 1
ATOM 1470 C C . TRP A 1 183 ? 15.742 -22.5 -20.516 1 92.88 183 TRP A C 1
ATOM 1472 O O . TRP A 1 183 ? 15.773 -21.766 -21.516 1 92.88 183 TRP A O 1
ATOM 1482 N N . LEU A 1 184 ? 15.727 -23.828 -20.578 1 90.62 184 LEU A N 1
ATOM 1483 C CA . LEU A 1 184 ? 15.648 -24.484 -21.875 1 90.62 184 LEU A CA 1
ATOM 1484 C C . LEU A 1 184 ? 14.367 -24.094 -22.609 1 90.62 184 LEU A C 1
ATOM 1486 O O . LEU A 1 184 ? 14.398 -23.859 -23.812 1 90.62 184 LEU A O 1
ATOM 1490 N N . GLU A 1 185 ? 13.32 -24.016 -21.859 1 89.31 185 GLU A N 1
ATOM 1491 C CA . GLU A 1 185 ? 12.055 -23.609 -22.453 1 89.31 185 GLU A CA 1
ATOM 1492 C C . GLU A 1 185 ? 12.109 -22.156 -22.938 1 89.31 185 GLU A C 1
ATOM 1494 O O . GLU A 1 185 ? 11.523 -21.828 -23.969 1 89.31 185 GLU A O 1
ATOM 1499 N N . ILE A 1 186 ? 12.742 -21.297 -22.203 1 89.81 186 ILE A N 1
ATOM 1500 C CA . ILE A 1 186 ? 12.891 -19.906 -22.609 1 89.81 186 ILE A CA 1
ATOM 1501 C C . ILE A 1 186 ? 13.695 -19.812 -23.891 1 89.81 186 ILE A C 1
ATOM 1503 O O . ILE A 1 186 ? 13.312 -19.094 -24.828 1 89.81 186 ILE A O 1
ATOM 1507 N N . HIS A 1 187 ? 14.719 -20.594 -24.031 1 89.12 187 HIS A N 1
ATOM 1508 C CA . HIS A 1 187 ? 15.594 -20.562 -25.188 1 89.12 187 HIS A CA 1
ATOM 1509 C C . HIS A 1 187 ? 14.883 -21.078 -26.438 1 89.12 187 HIS A C 1
ATOM 1511 O O . HIS A 1 187 ? 15.156 -20.625 -27.547 1 89.12 187 HIS A O 1
ATOM 1517 N N . THR A 1 188 ? 13.938 -21.984 -26.234 1 88.31 188 THR A N 1
ATOM 1518 C CA . THR A 1 188 ? 13.234 -22.578 -27.375 1 88.31 188 THR A CA 1
ATOM 1519 C C . THR A 1 188 ? 11.945 -21.812 -27.672 1 88.31 188 THR A C 1
ATOM 1521 O O . THR A 1 188 ? 11.242 -22.125 -28.625 1 88.31 188 THR A O 1
ATOM 1524 N N . GLY A 1 189 ? 11.633 -20.844 -26.812 1 86.38 189 GLY A N 1
ATOM 1525 C CA . GLY A 1 189 ? 10.438 -20.031 -27.016 1 86.38 189 GLY A CA 1
ATOM 1526 C C . GLY A 1 189 ? 9.156 -20.766 -26.688 1 86.38 189 GLY A C 1
ATOM 1527 O O . GLY A 1 189 ? 8.102 -20.469 -27.25 1 86.38 189 GLY A O 1
ATOM 1528 N N . ARG A 1 190 ? 9.203 -21.781 -25.891 1 86.88 190 ARG A N 1
ATOM 1529 C CA . ARG A 1 190 ? 8.055 -22.641 -25.625 1 86.88 190 ARG A CA 1
ATOM 1530 C C . ARG A 1 190 ? 7.496 -22.406 -24.234 1 86.88 190 ARG A C 1
ATOM 1532 O O . ARG A 1 190 ? 6.645 -23.156 -23.766 1 86.88 190 ARG A O 1
ATOM 1539 N N . LEU A 1 191 ? 7.957 -21.375 -23.609 1 90.94 191 LEU A N 1
ATOM 1540 C CA . LEU A 1 191 ? 7.516 -21.109 -22.25 1 90.94 191 LEU A CA 1
ATOM 1541 C C . LEU A 1 191 ? 6.055 -20.672 -22.219 1 90.94 191 LEU A C 1
ATOM 1543 O O . LEU A 1 191 ? 5.688 -19.688 -22.844 1 90.94 191 LEU A O 1
ATOM 1547 N N . SER A 1 192 ? 5.219 -21.469 -21.641 1 92.38 192 SER A N 1
ATOM 1548 C CA . SER A 1 192 ? 3.805 -21.141 -21.5 1 92.38 192 SER A CA 1
ATOM 1549 C C . SER A 1 192 ? 3.479 -20.703 -20.078 1 92.38 192 SER A C 1
ATOM 1551 O O . SER A 1 192 ? 4.277 -20.922 -19.156 1 92.38 192 SER A O 1
ATOM 1553 N N . ARG A 1 193 ? 2.342 -20.094 -19.844 1 94.94 193 ARG A N 1
ATOM 1554 C CA . ARG A 1 193 ? 1.893 -19.688 -18.516 1 94.94 193 ARG A CA 1
ATOM 1555 C C . ARG A 1 193 ? 1.698 -20.906 -17.609 1 94.94 193 ARG A C 1
ATOM 1557 O O . ARG A 1 193 ? 1.949 -20.828 -16.406 1 94.94 193 ARG A O 1
ATOM 1564 N N . GLU A 1 194 ? 1.263 -22 -18.203 1 96.19 194 GLU A N 1
ATOM 1565 C CA . GLU A 1 194 ? 1.087 -23.234 -17.438 1 96.19 194 GLU A CA 1
ATOM 1566 C C . GLU A 1 194 ? 2.42 -23.734 -16.891 1 96.19 194 GLU A C 1
ATOM 1568 O O . GLU A 1 194 ? 2.496 -24.188 -15.75 1 96.19 194 GLU A O 1
ATOM 1573 N N . MET A 1 195 ? 3.428 -23.625 -17.734 1 94.69 195 MET A N 1
ATOM 1574 C CA . MET A 1 195 ? 4.75 -24.047 -17.281 1 94.69 195 MET A CA 1
ATOM 1575 C C . MET A 1 195 ? 5.246 -23.172 -16.141 1 94.69 195 MET A C 1
ATOM 1577 O O . MET A 1 195 ? 5.797 -23.656 -15.156 1 94.69 195 MET A O 1
ATOM 1581 N N . ILE A 1 196 ? 5.066 -21.875 -16.266 1 95.94 196 ILE A N 1
ATOM 1582 C CA . ILE A 1 196 ? 5.48 -20.938 -15.219 1 95.94 196 ILE A CA 1
ATOM 1583 C C . ILE A 1 196 ? 4.73 -21.25 -13.93 1 95.94 196 ILE A C 1
ATOM 1585 O O . ILE A 1 196 ? 5.32 -21.25 -12.844 1 95.94 196 ILE A O 1
ATOM 1589 N N . ALA A 1 197 ? 3.395 -21.516 -14.055 1 97.44 197 ALA A N 1
ATOM 1590 C CA . ALA A 1 197 ? 2.598 -21.891 -12.891 1 97.44 197 ALA A CA 1
ATOM 1591 C C . ALA A 1 197 ? 3.176 -23.141 -12.211 1 97.44 197 ALA A C 1
ATOM 1593 O O . ALA A 1 197 ? 3.254 -23.203 -10.984 1 97.44 197 ALA A O 1
ATOM 1594 N N . HIS A 1 198 ? 3.576 -24.078 -13.016 1 96.19 198 HIS A N 1
ATOM 1595 C CA . HIS A 1 198 ? 4.199 -25.281 -12.484 1 96.19 198 HIS A CA 1
ATOM 1596 C C . HIS A 1 198 ? 5.445 -24.953 -11.672 1 96.19 198 HIS A C 1
ATOM 1598 O O . HIS A 1 198 ? 5.609 -25.438 -10.555 1 96.19 198 HIS A O 1
ATOM 1604 N N . TYR A 1 199 ? 6.297 -24.109 -12.227 1 96.19 199 TYR A N 1
ATOM 1605 C CA . TYR A 1 199 ? 7.551 -23.797 -11.555 1 96.19 199 TYR A CA 1
ATOM 1606 C C . TYR A 1 199 ? 7.301 -22.984 -10.297 1 96.19 199 TYR A C 1
ATOM 1608 O O . TYR A 1 199 ? 8.031 -23.109 -9.312 1 96.19 199 TYR A O 1
ATOM 1616 N N . LEU A 1 200 ? 6.266 -22.156 -10.305 1 97.31 200 LEU A N 1
ATOM 1617 C CA . LEU A 1 200 ? 5.898 -21.406 -9.109 1 97.31 200 LEU A CA 1
ATOM 1618 C C . LEU A 1 200 ? 5.473 -22.344 -7.984 1 97.31 200 LEU A C 1
ATOM 1620 O O . LEU A 1 200 ? 5.887 -22.172 -6.836 1 97.31 200 LEU A O 1
ATOM 1624 N N . MET A 1 201 ? 4.645 -23.328 -8.32 1 97.25 201 MET A N 1
ATOM 1625 C CA . MET A 1 201 ? 4.195 -24.297 -7.324 1 97.25 201 MET A CA 1
ATOM 1626 C C . MET A 1 201 ? 5.355 -25.156 -6.844 1 97.25 201 MET A C 1
ATOM 1628 O O . MET A 1 201 ? 5.461 -25.453 -5.652 1 97.25 201 MET A O 1
ATOM 1632 N N . GLU A 1 202 ? 6.219 -25.469 -7.75 1 95.5 202 GLU A N 1
ATOM 1633 C CA . GLU A 1 202 ? 7.348 -26.344 -7.449 1 95.5 202 GLU A CA 1
ATOM 1634 C C . GLU A 1 202 ? 8.32 -25.672 -6.477 1 95.5 202 GLU A C 1
ATOM 1636 O O . GLU A 1 202 ? 8.844 -26.328 -5.574 1 95.5 202 GLU A O 1
ATOM 1641 N N . THR A 1 203 ? 8.539 -24.406 -6.664 1 94.12 203 THR A N 1
ATOM 1642 C CA . THR A 1 203 ? 9.562 -23.703 -5.891 1 94.12 203 THR A CA 1
ATOM 1643 C C . THR A 1 203 ? 8.977 -23.156 -4.598 1 94.12 203 THR A C 1
ATOM 1645 O O . THR A 1 203 ? 9.711 -22.641 -3.744 1 94.12 203 THR A O 1
ATOM 1648 N N . SER A 1 204 ? 7.699 -23.219 -4.41 1 95.25 204 SER A N 1
ATOM 1649 C CA . SER A 1 204 ? 7.059 -22.672 -3.217 1 95.25 204 SER A CA 1
ATOM 1650 C C . SER A 1 204 ? 7.176 -23.641 -2.041 1 95.25 204 SER A C 1
ATOM 1652 O O . SER A 1 204 ? 7.039 -24.859 -2.211 1 95.25 204 SER A O 1
ATOM 1654 N N . PRO A 1 205 ? 7.465 -23.125 -0.902 1 94.94 205 PRO A N 1
ATOM 1655 C CA . PRO A 1 205 ? 7.453 -23.984 0.276 1 94.94 205 PRO A CA 1
ATOM 1656 C C . PRO A 1 205 ? 6.047 -24.438 0.665 1 94.94 205 PRO A C 1
ATOM 1658 O O . PRO A 1 205 ? 5.891 -25.359 1.475 1 94.94 205 PRO A O 1
ATOM 1661 N N . LEU A 1 206 ? 5.055 -23.812 0.094 1 94.44 206 LEU A N 1
ATOM 1662 C CA . LEU A 1 206 ? 3.668 -24.188 0.345 1 94.44 206 LEU A CA 1
ATOM 1663 C C . LEU A 1 206 ? 3.246 -25.344 -0.562 1 94.44 206 LEU A C 1
ATOM 1665 O O . LEU A 1 206 ? 3.109 -25.156 -1.775 1 94.44 206 LEU A O 1
ATOM 1669 N N . ARG A 1 207 ? 2.996 -26.422 0.062 1 93.31 207 ARG A N 1
ATOM 1670 C CA . ARG A 1 207 ? 2.584 -27.594 -0.701 1 93.31 207 ARG A CA 1
ATOM 1671 C C . ARG A 1 207 ? 1.093 -27.859 -0.533 1 93.31 207 ARG A C 1
ATOM 1673 O O . ARG A 1 207 ? 0.611 -28.047 0.587 1 93.31 207 ARG A O 1
ATOM 1680 N N . SER A 1 208 ? 0.459 -27.938 -1.605 1 91.38 208 SER A N 1
ATOM 1681 C CA . SER A 1 208 ? -0.998 -28.031 -1.599 1 91.38 208 SER A CA 1
ATOM 1682 C C . SER A 1 208 ? -1.467 -29.344 -0.984 1 91.38 208 SER A C 1
ATOM 1684 O O . SER A 1 208 ? -2.605 -29.453 -0.525 1 91.38 208 SER A O 1
ATOM 1686 N N . ASP A 1 209 ? -0.661 -30.375 -1.031 1 90.38 209 ASP A N 1
ATOM 1687 C CA . ASP A 1 209 ? -1.042 -31.672 -0.482 1 90.38 209 ASP A CA 1
ATOM 1688 C C . ASP A 1 209 ? -0.958 -31.672 1.043 1 90.38 209 ASP A C 1
ATOM 1690 O O . ASP A 1 209 ? -1.508 -32.562 1.701 1 90.38 209 ASP A O 1
ATOM 1694 N N . ARG A 1 210 ? -0.365 -30.656 1.588 1 88.5 210 ARG A N 1
ATOM 1695 C CA . ARG A 1 210 ? -0.179 -30.594 3.033 1 88.5 210 ARG A CA 1
ATOM 1696 C C . ARG A 1 210 ? -0.966 -29.422 3.627 1 88.5 210 ARG A C 1
ATOM 1698 O O . ARG A 1 210 ? -1.025 -29.266 4.848 1 88.5 210 ARG A O 1
ATOM 1705 N N . LEU A 1 211 ? -1.548 -28.672 2.838 1 86.19 211 LEU A N 1
ATOM 1706 C CA . LEU A 1 211 ? -2.295 -27.5 3.297 1 86.19 211 LEU A CA 1
ATOM 1707 C C . LEU A 1 211 ? -3.727 -27.875 3.658 1 86.19 211 LEU A C 1
ATOM 1709 O O . LEU A 1 211 ? -4.277 -28.844 3.111 1 86.19 211 LEU A O 1
ATOM 1713 N N . PRO A 1 212 ? -4.23 -27.141 4.559 1 83.75 212 PRO A N 1
ATOM 1714 C CA . PRO A 1 212 ? -5.609 -27.438 4.945 1 83.75 212 PRO A CA 1
ATOM 1715 C C . PRO A 1 212 ? -6.605 -27.188 3.816 1 83.75 212 PRO A C 1
ATOM 1717 O O . PRO A 1 212 ? -6.305 -26.453 2.873 1 83.75 212 PRO A O 1
ATOM 1720 N N . HIS A 1 213 ? -7.676 -27.922 3.979 1 79.75 213 HIS A N 1
ATOM 1721 C CA . HIS A 1 213 ? -8.789 -27.703 3.061 1 79.75 213 HIS A CA 1
ATOM 1722 C C . HIS A 1 213 ? -9.859 -26.812 3.686 1 79.75 213 HIS A C 1
ATOM 1724 O O . HIS A 1 213 ? -9.828 -26.562 4.891 1 79.75 213 HIS A O 1
ATOM 1730 N N . SER A 1 214 ? -10.656 -26.391 2.818 1 74.44 214 SER A N 1
ATOM 1731 C CA . SER A 1 214 ? -11.727 -25.516 3.311 1 74.44 214 SER A CA 1
ATOM 1732 C C . SER A 1 214 ? -12.773 -26.312 4.078 1 74.44 214 SER A C 1
ATOM 1734 O O . SER A 1 214 ? -12.875 -27.531 3.924 1 74.44 214 SER A O 1
ATOM 1736 N N . GLY A 1 215 ? -13.344 -25.578 5.055 1 72.38 215 GLY A N 1
ATOM 1737 C CA . GLY A 1 215 ? -14.484 -26.172 5.723 1 72.38 215 GLY A CA 1
ATOM 1738 C C . GLY A 1 215 ? -15.75 -26.141 4.883 1 72.38 215 GLY A C 1
ATOM 1739 O O . GLY A 1 215 ? -15.703 -26.344 3.67 1 72.38 215 GLY A O 1
ATOM 1740 N N . VAL A 1 216 ? -16.797 -25.891 5.5 1 76.44 216 VAL A N 1
ATOM 1741 C CA . VAL A 1 216 ? -18.141 -25.953 4.906 1 76.44 216 VAL A CA 1
ATOM 1742 C C . VAL A 1 216 ? -18.375 -24.719 4.035 1 76.44 216 VAL A C 1
ATOM 1744 O O . VAL A 1 216 ? -18.031 -23.609 4.434 1 76.44 216 VAL A O 1
ATOM 1747 N N . TRP A 1 217 ? -18.75 -25.094 2.867 1 87.62 217 TRP A N 1
ATOM 1748 C CA . TRP A 1 217 ? -19.172 -24.047 1.945 1 87.62 217 TRP A CA 1
ATOM 1749 C C . TRP A 1 217 ? -20.641 -23.672 2.17 1 87.62 217 TRP A C 1
ATOM 1751 O O . TRP A 1 217 ? -21.516 -24.547 2.182 1 87.62 217 TRP A O 1
ATOM 1761 N N . GLY A 1 218 ? -20.844 -22.484 2.428 1 81.19 218 GLY A N 1
ATOM 1762 C CA . GLY A 1 218 ? -22.188 -22 2.719 1 81.19 218 GLY A CA 1
ATOM 1763 C C . GLY A 1 218 ? -22.359 -21.547 4.156 1 81.19 218 GLY A C 1
ATOM 1764 O O . GLY A 1 218 ? -21.562 -21.906 5.023 1 81.19 218 GLY A O 1
ATOM 1765 N N . LYS A 1 219 ? -23.312 -20.719 4.355 1 76.94 219 LYS A N 1
ATOM 1766 C CA . LYS A 1 219 ? -23.609 -20.172 5.676 1 76.94 219 LYS A CA 1
ATOM 1767 C C . LYS A 1 219 ? -22.344 -19.656 6.355 1 76.94 219 LYS A C 1
ATOM 1769 O O . LYS A 1 219 ? -22.062 -20.016 7.492 1 76.94 219 LYS A O 1
ATOM 1774 N N . PHE A 1 220 ? -21.688 -18.875 5.656 1 82.69 220 PHE A N 1
ATOM 1775 C CA . PHE A 1 220 ? -20.422 -18.344 6.148 1 82.69 220 PHE A CA 1
ATOM 1776 C C . PHE A 1 220 ? -20.641 -17.516 7.41 1 82.69 220 PHE A C 1
ATOM 1778 O O . PHE A 1 220 ? -21.609 -16.766 7.508 1 82.69 220 PHE A O 1
ATOM 1785 N N . ARG A 1 221 ? -19.953 -17.766 8.469 1 80.31 221 ARG A N 1
ATOM 1786 C CA . ARG A 1 221 ? -20 -16.969 9.68 1 80.31 221 ARG A CA 1
ATOM 1787 C C . ARG A 1 221 ? -19.203 -15.672 9.516 1 80.31 221 ARG A C 1
ATOM 1789 O O . ARG A 1 221 ? -18.062 -15.578 9.977 1 80.31 221 ARG A O 1
ATOM 1796 N N . LEU A 1 222 ? -19.812 -14.766 8.766 1 82.94 222 LEU A N 1
ATOM 1797 C CA . LEU A 1 222 ? -19.156 -13.484 8.484 1 82.94 222 LEU A CA 1
ATOM 1798 C C . LEU A 1 222 ? -20 -12.328 9.016 1 82.94 222 LEU A C 1
ATOM 1800 O O . LEU A 1 222 ? -21.219 -12.445 9.141 1 82.94 222 LEU A O 1
ATOM 1804 N N . GLU A 1 223 ? -19.297 -11.32 9.312 1 75.81 223 GLU A N 1
ATOM 1805 C CA . GLU A 1 223 ? -20.016 -10.086 9.609 1 75.81 223 GLU A CA 1
ATOM 1806 C C . GLU A 1 223 ? -20.766 -9.578 8.383 1 75.81 223 GLU A C 1
ATOM 1808 O O . GLU A 1 223 ? -20.359 -9.844 7.246 1 75.81 223 GLU A O 1
ATOM 1813 N N . THR A 1 224 ? -21.781 -8.898 8.617 1 75.81 224 THR A N 1
ATOM 1814 C CA . THR A 1 224 ? -22.688 -8.484 7.547 1 75.81 224 THR A CA 1
ATOM 1815 C C . THR A 1 224 ? -21.938 -7.742 6.453 1 75.81 224 THR A C 1
ATOM 1817 O O . THR A 1 224 ? -22.141 -7.988 5.266 1 75.81 224 THR A O 1
ATOM 1820 N N . PHE A 1 225 ? -21.109 -6.941 6.906 1 75.69 225 PHE A N 1
ATOM 1821 C CA . PHE A 1 225 ? -20.375 -6.137 5.938 1 75.69 225 PHE A CA 1
ATOM 1822 C C . PHE A 1 225 ? -19.484 -7.012 5.07 1 75.69 225 PHE A C 1
ATOM 1824 O O . PHE A 1 225 ? -19.438 -6.84 3.85 1 75.69 225 PHE A O 1
ATOM 1831 N N . GLU A 1 226 ? -18.781 -7.859 5.656 1 82.25 226 GLU A N 1
ATOM 1832 C CA . GLU A 1 226 ? -17.891 -8.758 4.934 1 82.25 226 GLU A CA 1
ATOM 1833 C C . GLU A 1 226 ? -18.672 -9.68 4 1 82.25 226 GLU A C 1
ATOM 1835 O O . GLU A 1 226 ? -18.219 -9.969 2.889 1 82.25 226 GLU A O 1
ATOM 1840 N N . ARG A 1 227 ? -19.734 -10.055 4.484 1 86.81 227 ARG A N 1
ATOM 1841 C CA . ARG A 1 227 ? -20.578 -10.945 3.701 1 86.81 227 ARG A CA 1
ATOM 1842 C C . ARG A 1 227 ? -21.078 -10.25 2.432 1 86.81 227 ARG A C 1
ATOM 1844 O O . ARG A 1 227 ? -21.016 -10.828 1.343 1 86.81 227 ARG A O 1
ATOM 1851 N N . ASP A 1 228 ? -21.516 -9.047 2.559 1 84.5 228 ASP A N 1
ATOM 1852 C CA . ASP A 1 228 ? -22.016 -8.297 1.412 1 84.5 228 ASP A CA 1
ATOM 1853 C C . ASP A 1 228 ? -20.906 -8 0.413 1 84.5 228 ASP A C 1
ATOM 1855 O O . ASP A 1 228 ? -21.125 -8.039 -0.8 1 84.5 228 ASP A O 1
ATOM 1859 N N . ALA A 1 229 ? -19.812 -7.656 0.98 1 86.5 229 ALA A N 1
ATOM 1860 C CA . ALA A 1 229 ? -18.672 -7.359 0.111 1 86.5 229 ALA A CA 1
ATOM 1861 C C . ALA A 1 229 ? -18.25 -8.594 -0.675 1 86.5 229 ALA A C 1
ATOM 1863 O O . ALA A 1 229 ? -17.953 -8.508 -1.871 1 86.5 229 ALA A O 1
ATOM 1864 N N . LEU A 1 230 ? -18.156 -9.672 0.015 1 92 230 LEU A N 1
ATOM 1865 C CA . LEU A 1 230 ? -17.734 -10.914 -0.634 1 92 230 LEU A CA 1
ATOM 1866 C C . LEU A 1 230 ? -18.797 -11.398 -1.611 1 92 230 LEU A C 1
ATOM 1868 O O . LEU A 1 230 ? -18.484 -11.938 -2.67 1 92 230 LEU A O 1
ATOM 1872 N N . PHE A 1 231 ? -20.078 -11.195 -1.211 1 92.94 231 PHE A N 1
ATOM 1873 C CA . PHE A 1 231 ? -21.188 -11.477 -2.111 1 92.94 231 PHE A CA 1
ATOM 1874 C C . PHE A 1 231 ? -21.016 -10.758 -3.441 1 92.94 231 PHE A C 1
ATOM 1876 O O . PHE A 1 231 ? -21.078 -11.383 -4.504 1 92.94 231 PHE A O 1
ATOM 1883 N N . GLU A 1 232 ? -20.688 -9.578 -3.441 1 90.5 232 GLU A N 1
ATOM 1884 C CA . GLU A 1 232 ? -20.5 -8.789 -4.656 1 90.5 232 GLU A CA 1
ATOM 1885 C C . GLU A 1 232 ? -19.234 -9.211 -5.398 1 90.5 232 GLU A C 1
ATOM 1887 O O . GLU A 1 232 ? -19.188 -9.172 -6.629 1 90.5 232 GLU A O 1
ATOM 1892 N N . ALA A 1 233 ? -18.219 -9.539 -4.652 1 93.62 233 ALA A N 1
ATOM 1893 C CA . ALA A 1 233 ? -16.984 -9.977 -5.27 1 93.62 233 ALA A CA 1
ATOM 1894 C C . ALA A 1 233 ? -17.203 -11.227 -6.117 1 93.62 233 ALA A C 1
ATOM 1896 O O . ALA A 1 233 ? -16.688 -11.328 -7.238 1 93.62 233 ALA A O 1
ATOM 1897 N N . PHE A 1 234 ? -17.938 -12.148 -5.582 1 96.06 234 PHE A N 1
ATOM 1898 C CA . PHE A 1 234 ? -18.25 -13.359 -6.328 1 96.06 234 PHE A CA 1
ATOM 1899 C C . PHE A 1 234 ? -18.922 -13.031 -7.652 1 96.06 234 PHE A C 1
ATOM 1901 O O . PHE A 1 234 ? -18.562 -13.586 -8.695 1 96.06 234 PHE A O 1
ATOM 1908 N N . LEU A 1 235 ? -19.844 -12.125 -7.547 1 95.25 235 LEU A N 1
ATOM 1909 C CA . LEU A 1 235 ? -20.594 -11.742 -8.742 1 95.25 235 LEU A CA 1
ATOM 1910 C C . LEU A 1 235 ? -19.703 -10.984 -9.719 1 95.25 235 LEU A C 1
ATOM 1912 O O . LEU A 1 235 ? -19.797 -11.172 -10.93 1 95.25 235 LEU A O 1
ATOM 1916 N N . SER A 1 236 ? -18.906 -10.18 -9.148 1 94.12 236 SER A N 1
ATOM 1917 C CA . SER A 1 236 ? -18 -9.398 -9.992 1 94.12 236 SER A CA 1
ATOM 1918 C C . SER A 1 236 ? -17.062 -10.305 -10.781 1 94.12 236 SER A C 1
ATOM 1920 O O . SER A 1 236 ? -16.656 -9.969 -11.898 1 94.12 236 SER A O 1
ATOM 1922 N N . PHE A 1 237 ? -16.688 -11.453 -10.219 1 95.44 237 PHE A N 1
ATOM 1923 C CA . PHE A 1 237 ? -15.82 -12.406 -10.898 1 95.44 237 PHE A CA 1
ATOM 1924 C C . PHE A 1 237 ? -16.625 -13.328 -11.805 1 95.44 237 PHE A C 1
ATOM 1926 O O . PHE A 1 237 ? -16.094 -14.297 -12.344 1 95.44 237 PHE A O 1
ATOM 1933 N N . SER A 1 238 ? -17.938 -13.078 -11.906 1 94.56 238 SER A N 1
ATOM 1934 C CA . SER A 1 238 ? -18.828 -13.711 -12.867 1 94.56 238 SER A CA 1
ATOM 1935 C C . SER A 1 238 ? -19.266 -15.094 -12.391 1 94.56 238 SER A C 1
ATOM 1937 O O . SER A 1 238 ? -19.469 -16 -13.195 1 94.56 238 SER A O 1
ATOM 1939 N N . CYS A 1 239 ? -19.172 -15.312 -11.156 1 96.31 239 CYS A N 1
ATOM 1940 C CA . CYS A 1 239 ? -19.891 -16.484 -10.664 1 96.31 239 CYS A CA 1
ATOM 1941 C C . CYS A 1 239 ? -21.391 -16.344 -10.93 1 96.31 239 CYS A C 1
ATOM 1943 O O . CYS A 1 239 ? -21.953 -15.258 -10.812 1 96.31 239 CYS A O 1
ATOM 1945 N N . ARG A 1 240 ? -22.016 -17.375 -11.195 1 96 240 ARG A N 1
ATOM 1946 C CA . ARG A 1 240 ? -23.422 -17.344 -11.547 1 96 240 ARG A CA 1
ATOM 1947 C C . ARG A 1 240 ? -24.281 -16.938 -10.352 1 96 240 ARG A C 1
ATOM 1949 O O . ARG A 1 240 ? -23.984 -17.312 -9.219 1 96 240 ARG A O 1
ATOM 1956 N N . ALA A 1 241 ? -25.391 -16.328 -10.688 1 96.44 241 ALA A N 1
ATOM 1957 C CA . ALA A 1 241 ? -26.281 -15.781 -9.656 1 96.44 241 ALA A CA 1
ATOM 1958 C C . ALA A 1 241 ? -26.859 -16.906 -8.789 1 96.44 241 ALA A C 1
ATOM 1960 O O . ALA A 1 241 ? -26.953 -16.766 -7.566 1 96.44 241 ALA A O 1
ATOM 1961 N N . MET A 1 242 ? -27.266 -17.969 -9.398 1 94.81 242 MET A N 1
ATOM 1962 C CA . MET A 1 242 ? -27.875 -19.078 -8.672 1 94.81 242 MET A CA 1
ATOM 1963 C C . MET A 1 242 ? -26.906 -19.656 -7.641 1 94.81 242 MET A C 1
ATOM 1965 O O . MET A 1 242 ? -27.312 -19.953 -6.512 1 94.81 242 MET A O 1
ATOM 1969 N N . SER A 1 243 ? -25.672 -19.844 -8.062 1 94.44 243 SER A N 1
ATOM 1970 C CA . SER A 1 243 ? -24.672 -20.391 -7.16 1 94.44 243 SER A CA 1
ATOM 1971 C C . SER A 1 243 ? -24.375 -19.438 -6.008 1 94.44 243 SER A C 1
ATOM 1973 O O . SER A 1 243 ? -24.25 -19.859 -4.859 1 94.44 243 SER A O 1
ATOM 1975 N N . VAL A 1 244 ? -24.281 -18.172 -6.301 1 95.38 244 VAL A N 1
ATOM 1976 C CA . VAL A 1 244 ? -23.938 -17.156 -5.297 1 95.38 244 VAL A CA 1
ATOM 1977 C C . VAL A 1 244 ? -25.094 -17.016 -4.309 1 95.38 244 VAL A C 1
ATOM 1979 O O . VAL A 1 244 ? -24.875 -16.875 -3.102 1 95.38 244 VAL A O 1
ATOM 1982 N N . CYS A 1 245 ? -26.328 -17.047 -4.844 1 93.94 245 CYS A N 1
ATOM 1983 C CA . CYS A 1 245 ? -27.516 -16.938 -3.992 1 93.94 245 CYS A CA 1
ATOM 1984 C C . CYS A 1 245 ? -27.547 -18.078 -2.984 1 93.94 245 CYS A C 1
ATOM 1986 O O . CYS A 1 245 ? -27.844 -17.875 -1.809 1 93.94 245 CYS A O 1
ATOM 1988 N N . SER A 1 246 ? -27.281 -19.234 -3.416 1 91.38 246 SER A N 1
ATOM 1989 C CA . SER A 1 246 ? -27.281 -20.406 -2.553 1 91.38 246 SER A CA 1
ATOM 1990 C C . SER A 1 246 ? -26.172 -20.328 -1.505 1 91.38 246 SER A C 1
ATOM 1992 O O . SER A 1 246 ? -26.375 -20.734 -0.358 1 91.38 246 SER A O 1
ATOM 1994 N N . LEU A 1 247 ? -25.031 -19.828 -1.837 1 92.62 247 LEU A N 1
ATOM 1995 C CA . LEU A 1 247 ? -23.859 -19.781 -0.96 1 92.62 247 LEU A CA 1
ATOM 1996 C C . LEU A 1 247 ? -24.047 -18.734 0.129 1 92.62 247 LEU A C 1
ATOM 1998 O O . LEU A 1 247 ? -23.594 -18.922 1.261 1 92.62 247 LEU A O 1
ATOM 2002 N N . PHE A 1 248 ? -24.656 -17.594 -0.221 1 93.12 248 PHE A N 1
ATOM 2003 C CA . PHE A 1 248 ? -24.734 -16.469 0.7 1 93.12 248 PHE A CA 1
ATOM 2004 C C . PHE A 1 248 ? -26.141 -16.344 1.275 1 93.12 248 PHE A C 1
ATOM 2006 O O . PHE A 1 248 ? -26.422 -15.422 2.045 1 93.12 248 PHE A O 1
ATOM 2013 N N . ASN A 1 249 ? -27.016 -17.219 0.935 1 90.19 249 ASN A N 1
ATOM 2014 C CA . ASN A 1 249 ? -28.391 -17.25 1.434 1 90.19 249 ASN A CA 1
ATOM 2015 C C . ASN A 1 249 ? -29.109 -15.938 1.179 1 90.19 249 ASN A C 1
ATOM 2017 O O . ASN A 1 249 ? -29.641 -15.32 2.107 1 90.19 249 ASN A O 1
ATOM 2021 N N . THR A 1 250 ? -29.109 -15.484 -0 1 91.06 250 THR A N 1
ATOM 2022 C CA . THR A 1 250 ? -29.797 -14.281 -0.441 1 91.06 250 THR A CA 1
ATOM 2023 C C . THR A 1 250 ? -30.922 -14.625 -1.424 1 91.06 250 THR A C 1
ATOM 2025 O O . THR A 1 250 ? -31.016 -15.766 -1.876 1 91.06 250 THR A O 1
ATOM 2028 N N . SER A 1 251 ? -31.734 -13.672 -1.682 1 94 251 SER A N 1
ATOM 2029 C CA . SER A 1 251 ? -32.781 -13.891 -2.654 1 94 251 SER A CA 1
ATOM 2030 C C . SER A 1 251 ? -32.25 -13.906 -4.078 1 94 251 SER A C 1
ATOM 2032 O O . SER A 1 251 ? -31.344 -13.148 -4.406 1 94 251 SER A O 1
ATOM 2034 N N . ILE A 1 252 ? -32.781 -14.836 -4.895 1 94.44 252 ILE A N 1
ATOM 2035 C CA .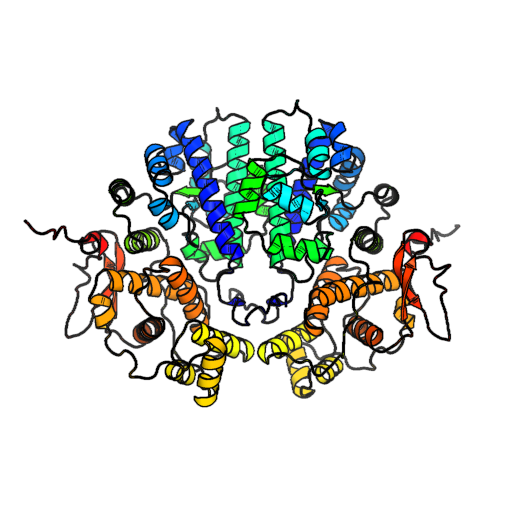 ILE A 1 252 ? -32.344 -14.977 -6.273 1 94.44 252 ILE A CA 1
ATOM 2036 C C . ILE A 1 252 ? -32.594 -13.68 -7.039 1 94.44 252 ILE A C 1
ATOM 2038 O O . ILE A 1 252 ? -31.812 -13.297 -7.91 1 94.44 252 ILE A O 1
ATOM 2042 N N . GLU A 1 253 ? -33.656 -13.008 -6.688 1 95.38 253 GLU A N 1
ATOM 2043 C CA . GLU A 1 253 ? -34 -11.75 -7.352 1 95.38 253 GLU A CA 1
ATOM 2044 C C . GLU A 1 253 ? -32.969 -10.672 -7.066 1 95.38 253 GLU A C 1
ATOM 2046 O O . GLU A 1 253 ? -32.5 -9.984 -7.98 1 95.38 253 GLU A O 1
ATOM 2051 N N . HIS A 1 254 ? -32.688 -10.641 -5.875 1 94.38 254 HIS A N 1
ATOM 2052 C CA . HIS A 1 254 ? -31.672 -9.68 -5.469 1 94.38 254 HIS A CA 1
ATOM 2053 C C . HIS A 1 254 ? -30.328 -9.977 -6.129 1 94.38 254 HIS A C 1
ATOM 2055 O O . HIS A 1 254 ? -29.625 -9.062 -6.582 1 94.38 254 HIS A O 1
ATOM 2061 N N . THR A 1 255 ? -29.969 -11.188 -6.156 1 95.75 255 THR A N 1
ATOM 2062 C CA . THR A 1 255 ? -28.688 -11.602 -6.711 1 95.75 255 THR A CA 1
ATOM 2063 C C . THR A 1 255 ? -28.625 -11.328 -8.211 1 95.75 255 THR A C 1
ATOM 2065 O O . THR A 1 255 ? -27.625 -10.844 -8.719 1 95.75 255 THR A O 1
ATOM 2068 N N . ARG A 1 256 ? -29.656 -11.602 -8.898 1 96.56 256 ARG A N 1
ATOM 2069 C CA . ARG A 1 256 ? -29.703 -11.359 -10.336 1 96.56 256 ARG A CA 1
ATOM 2070 C C . ARG A 1 256 ? -29.672 -9.867 -10.648 1 96.56 256 ARG A C 1
ATOM 2072 O O . ARG A 1 256 ? -29.016 -9.445 -11.609 1 96.56 256 ARG A O 1
ATOM 2079 N N . LYS A 1 257 ? -30.359 -9.141 -9.867 1 95.75 257 LYS A N 1
ATOM 2080 C CA . LYS A 1 257 ? -30.344 -7.691 -10.047 1 95.75 257 LYS A CA 1
ATOM 2081 C C . LYS A 1 257 ? -28.953 -7.125 -9.836 1 95.75 257 LYS A C 1
ATOM 2083 O O . LYS A 1 257 ? -28.516 -6.234 -10.57 1 95.75 257 LYS A O 1
ATOM 2088 N N . THR A 1 258 ? -28.328 -7.613 -8.812 1 93.06 258 THR A N 1
ATOM 2089 C CA . THR A 1 258 ? -26.969 -7.156 -8.523 1 93.06 258 THR A CA 1
ATOM 2090 C C . THR A 1 258 ? -26.016 -7.559 -9.641 1 93.06 258 THR A C 1
ATOM 2092 O O . THR A 1 258 ? -25.141 -6.777 -10.031 1 93.06 258 THR A O 1
ATOM 2095 N N . TYR A 1 259 ? -26.156 -8.766 -10.117 1 96 259 TYR A N 1
ATOM 2096 C CA . TYR A 1 259 ? -25.328 -9.219 -11.234 1 96 259 TYR A CA 1
ATOM 2097 C C . TYR A 1 259 ? -25.5 -8.312 -12.445 1 96 259 TYR A C 1
ATOM 2099 O O . TYR A 1 259 ? -24.516 -7.938 -13.086 1 96 259 TYR A O 1
ATOM 2107 N N . GLN A 1 260 ? -26.734 -7.973 -12.773 1 96 260 GLN A N 1
ATOM 2108 C CA . GLN A 1 260 ? -27.031 -7.102 -13.906 1 96 260 GLN A CA 1
ATOM 2109 C C . GLN A 1 260 ? -26.453 -5.707 -13.695 1 96 260 GLN A C 1
ATOM 2111 O O . GLN A 1 260 ? -25.984 -5.078 -14.648 1 96 260 GLN A O 1
ATOM 2116 N N . ARG A 1 261 ? -26.547 -5.254 -12.547 1 91.62 261 ARG A N 1
ATOM 2117 C CA . ARG A 1 261 ? -25.969 -3.951 -12.219 1 91.62 261 ARG A CA 1
ATOM 2118 C C . ARG A 1 261 ? -24.469 -3.938 -12.453 1 91.62 261 ARG A C 1
ATOM 2120 O O . ARG A 1 261 ? -23.922 -2.963 -12.984 1 91.62 261 ARG A O 1
ATOM 2127 N N . ILE A 1 262 ? -23.812 -4.996 -12.07 1 91 262 ILE A N 1
ATOM 2128 C CA . ILE A 1 262 ? -22.359 -5.066 -12.125 1 91 262 ILE A CA 1
ATOM 2129 C C . ILE A 1 262 ? -21.906 -5.277 -13.57 1 91 262 ILE A C 1
ATOM 2131 O O . ILE A 1 262 ? -20.953 -4.641 -14.023 1 91 262 ILE A O 1
ATOM 2135 N N . HIS A 1 263 ? -22.594 -6.137 -14.32 1 94.81 263 HIS A N 1
ATOM 2136 C CA . HIS A 1 263 ? -22.094 -6.559 -15.625 1 94.81 263 HIS A CA 1
ATOM 2137 C C . HIS A 1 263 ? -22.875 -5.914 -16.75 1 94.81 263 HIS A C 1
ATOM 2139 O O . HIS A 1 263 ? -22.453 -5.934 -17.906 1 94.81 263 HIS A O 1
ATOM 2145 N N . GLY A 1 264 ? -23.984 -5.355 -16.484 1 94.5 264 GLY A N 1
ATOM 2146 C CA . GLY A 1 264 ? -24.828 -4.773 -17.516 1 94.5 264 GLY A CA 1
ATOM 2147 C C . GLY A 1 264 ? -25.609 -5.809 -18.297 1 94.5 264 GLY A C 1
ATOM 2148 O O . GLY A 1 264 ? -26.281 -5.473 -19.281 1 94.5 264 GLY A O 1
ATOM 2149 N N . LYS A 1 265 ? -25.484 -7.031 -18 1 96 265 LYS A N 1
ATOM 2150 C CA . LYS A 1 265 ? -26.203 -8.133 -18.625 1 96 265 LYS A CA 1
ATOM 2151 C C . LYS A 1 265 ? -26.688 -9.141 -17.594 1 96 265 LYS A C 1
ATOM 2153 O O . LYS A 1 265 ? -26.234 -9.109 -16.438 1 96 265 LYS A O 1
ATOM 2158 N N . SER A 1 266 ? -27.562 -9.945 -18 1 95.06 266 SER A N 1
ATOM 2159 C CA . SER A 1 266 ? -28.125 -10.938 -17.094 1 95.06 266 SER A CA 1
ATOM 2160 C C . SER A 1 266 ? -27.141 -12.07 -16.828 1 95.06 266 SER A C 1
ATOM 2162 O O . SER A 1 266 ? -26.312 -12.383 -17.672 1 95.06 266 SER A O 1
ATOM 2164 N N . SER A 1 267 ? -27.281 -12.641 -15.688 1 95.56 267 SER A N 1
ATOM 2165 C CA . SER A 1 267 ? -26.453 -13.781 -15.32 1 95.56 267 SER A CA 1
ATOM 2166 C C . SER A 1 267 ? -26.75 -14.992 -16.188 1 95.56 267 SER A C 1
ATOM 2168 O O . SER A 1 267 ? -27.906 -15.25 -16.531 1 95.56 267 SER A O 1
ATOM 2170 N N . PRO A 1 268 ? -25.672 -15.656 -16.547 1 92 268 PRO A N 1
ATOM 2171 C CA . PRO A 1 268 ? -25.906 -16.891 -17.297 1 92 268 PRO A CA 1
ATOM 2172 C C . PRO A 1 268 ? -26.766 -17.891 -16.531 1 92 268 PRO A C 1
ATOM 2174 O O . PRO A 1 268 ? -26.641 -18.031 -15.32 1 92 268 PRO A O 1
ATOM 2177 N N . SER A 1 269 ? -27.656 -18.438 -17.375 1 86.38 269 SER A N 1
ATOM 2178 C CA . SER A 1 269 ? -28.516 -19.484 -16.812 1 86.38 269 SER A CA 1
ATOM 2179 C C . SER A 1 269 ? -28.125 -20.859 -17.344 1 86.38 269 SER A C 1
ATOM 2181 O O . SER A 1 269 ? -27.359 -20.969 -18.312 1 86.38 269 SER A O 1
ATOM 2183 N N . GLY A 1 270 ? -28.297 -21.922 -16.578 1 84 270 GLY A N 1
ATOM 2184 C CA . GLY A 1 270 ? -28 -23.281 -17.031 1 84 270 GLY A CA 1
ATOM 2185 C C . GLY A 1 270 ? -27.609 -24.219 -15.906 1 84 270 GLY A C 1
ATOM 2186 O O . GLY A 1 270 ? -27.656 -23.828 -14.734 1 84 270 GLY A O 1
ATOM 2187 N N . GLN A 1 271 ? -27.266 -25.391 -16.312 1 87.94 271 GLN A N 1
ATOM 2188 C CA . GLN A 1 271 ? -26.875 -26.406 -15.336 1 87.94 271 GLN A CA 1
ATOM 2189 C C . GLN A 1 271 ? -25.469 -26.141 -14.805 1 87.94 271 GLN A C 1
ATOM 2191 O O . GLN A 1 271 ? -24.562 -25.828 -15.57 1 87.94 271 GLN A O 1
ATOM 2196 N N . PRO A 1 272 ? -25.375 -26.156 -13.477 1 88.56 272 PRO A N 1
ATOM 2197 C CA . PRO A 1 272 ? -24.031 -26.031 -12.906 1 88.56 272 PRO A CA 1
ATOM 2198 C C . PRO A 1 272 ? -23.094 -27.141 -13.359 1 88.56 272 PRO A C 1
ATOM 2200 O O . PRO A 1 272 ? -23.547 -28.219 -13.719 1 88.56 272 PRO A O 1
ATOM 2203 N N . PRO A 1 273 ? -21.828 -26.766 -13.375 1 91.81 273 PRO A N 1
ATOM 2204 C CA . PRO A 1 273 ? -20.859 -27.828 -13.703 1 91.81 273 PRO A CA 1
ATOM 2205 C C . PRO A 1 273 ? -20.938 -29.016 -12.742 1 91.81 273 PRO A C 1
ATOM 2207 O O . PRO A 1 273 ? -21.156 -28.828 -11.539 1 91.81 273 PRO A O 1
ATOM 2210 N N . ALA A 1 274 ? -20.797 -30.266 -13.312 1 89 274 ALA A N 1
ATOM 2211 C CA . ALA A 1 274 ? -20.969 -31.438 -12.453 1 89 274 ALA A CA 1
ATOM 2212 C C . ALA A 1 274 ? -19.781 -32.375 -12.594 1 89 274 ALA A C 1
ATOM 2214 O O . ALA A 1 274 ? -19.438 -33.094 -11.656 1 89 274 ALA A O 1
ATOM 2215 N N . SER A 1 275 ? -19.094 -32.312 -13.68 1 90.5 275 SER A N 1
ATOM 2216 C CA . SER A 1 275 ? -18.047 -33.312 -13.93 1 90.5 275 SER A CA 1
ATOM 2217 C C . SER A 1 275 ? -16.719 -32.875 -13.344 1 90.5 275 SER A C 1
ATOM 2219 O O . SER A 1 275 ? -16.172 -31.828 -13.75 1 90.5 275 SER A O 1
ATOM 2221 N N . LEU A 1 276 ? -16.188 -33.656 -12.484 1 93.44 276 LEU A N 1
ATOM 2222 C CA . LEU A 1 276 ? -14.883 -33.375 -11.891 1 93.44 276 LEU A CA 1
ATOM 2223 C C . LEU A 1 276 ? -13.758 -33.812 -12.828 1 93.44 276 LEU A C 1
ATOM 2225 O O . LEU A 1 276 ? -12.641 -33.281 -12.734 1 93.44 276 LEU A O 1
ATOM 2229 N N . MET A 1 277 ? -14.055 -34.688 -13.703 1 93.12 277 MET A N 1
ATOM 2230 C CA . MET A 1 277 ? -13.047 -35.156 -14.648 1 93.12 277 MET A CA 1
ATOM 2231 C C . MET A 1 277 ? -12.703 -34.094 -15.68 1 93.12 277 MET A C 1
ATOM 2233 O O . MET A 1 277 ? -11.641 -34.125 -16.297 1 93.12 277 MET A O 1
ATOM 2237 N N . TRP A 1 278 ? -13.586 -33.156 -15.82 1 95.06 278 TRP A N 1
ATOM 2238 C CA . TRP A 1 278 ? -13.391 -32.062 -16.75 1 95.06 278 TRP A CA 1
ATOM 2239 C C . TRP A 1 278 ? -12.055 -31.375 -16.5 1 95.06 278 TRP A C 1
ATOM 2241 O O . TRP A 1 278 ? -11.375 -30.953 -17.438 1 95.06 278 TRP A O 1
ATOM 2251 N N . TYR A 1 279 ? -11.625 -31.281 -15.281 1 96.06 279 TYR A N 1
ATOM 2252 C CA . TYR A 1 279 ? -10.414 -30.562 -14.891 1 96.06 279 TYR A CA 1
ATOM 2253 C C . TYR A 1 279 ? -9.164 -31.344 -15.281 1 96.06 279 TYR A C 1
ATOM 2255 O O . TYR A 1 279 ? -8.07 -30.797 -15.336 1 96.06 279 TYR A O 1
ATOM 2263 N N . LEU A 1 280 ? -9.336 -32.594 -15.539 1 94.88 280 LEU A N 1
ATOM 2264 C CA . LEU A 1 280 ? -8.203 -33.469 -15.789 1 94.88 280 LEU A CA 1
ATOM 2265 C C . LEU A 1 280 ? -8.133 -33.844 -17.266 1 94.88 280 LEU A C 1
ATOM 2267 O O . LEU A 1 280 ? -7.188 -34.531 -17.703 1 94.88 280 LEU A O 1
ATOM 2271 N N . GLU A 1 281 ? -9.031 -33.406 -18.047 1 92.5 281 GLU A N 1
ATOM 2272 C CA . GLU A 1 281 ? -9.148 -33.812 -19.453 1 92.5 281 GLU A CA 1
ATOM 2273 C C . GLU A 1 281 ? -7.988 -33.281 -20.281 1 92.5 281 GLU A C 1
ATOM 2275 O O . GLU A 1 281 ? -7.527 -33.969 -21.203 1 92.5 281 GLU A O 1
ATOM 2280 N N . SER A 1 282 ? -7.652 -32.062 -20.047 1 94.06 282 SER A N 1
ATOM 2281 C CA . SER A 1 282 ? -6.504 -31.5 -20.734 1 94.06 282 SER A CA 1
ATOM 2282 C C . SER A 1 282 ? -5.406 -31.109 -19.75 1 94.06 282 SER A C 1
ATOM 2284 O O . SER A 1 282 ? -5.684 -30.797 -18.594 1 94.06 282 SER A O 1
ATOM 2286 N N . ALA A 1 283 ? -4.176 -31.141 -20.297 1 95.12 283 ALA A N 1
ATOM 2287 C CA . ALA A 1 283 ? -3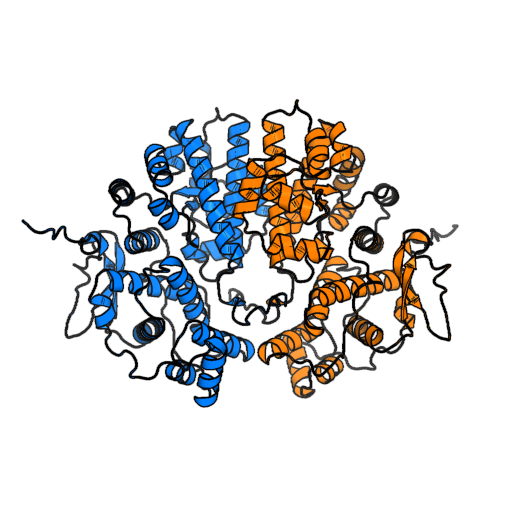.033 -30.781 -19.469 1 95.12 283 ALA A CA 1
ATOM 2288 C C . ALA A 1 283 ? -3.148 -29.328 -19 1 95.12 283 ALA A C 1
ATOM 2290 O O . ALA A 1 283 ? -2.816 -29.016 -17.859 1 95.12 283 ALA A O 1
ATOM 2291 N N . GLN A 1 284 ? -3.607 -28.5 -19.891 1 95.75 284 GLN A N 1
ATOM 2292 C CA . GLN A 1 284 ? -3.742 -27.078 -19.562 1 95.75 284 GLN A CA 1
ATOM 2293 C C . GLN A 1 284 ? -4.762 -26.875 -18.438 1 95.75 284 GLN A C 1
ATOM 2295 O O . GLN A 1 284 ? -4.496 -26.141 -17.484 1 95.75 284 GLN A O 1
ATOM 2300 N N . ARG A 1 285 ? -5.887 -27.531 -18.531 1 96.5 285 ARG A N 1
ATOM 2301 C CA . ARG A 1 285 ? -6.93 -27.406 -17.516 1 96.5 285 ARG A CA 1
ATOM 2302 C C . ARG A 1 285 ? -6.453 -27.969 -16.172 1 96.5 285 ARG A C 1
ATOM 2304 O O . ARG A 1 285 ? -6.746 -27.406 -15.117 1 96.5 285 ARG A O 1
ATOM 2311 N N . ARG A 1 286 ? -5.73 -29.031 -16.25 1 96.81 286 ARG A N 1
ATOM 2312 C CA . ARG A 1 286 ? -5.246 -29.656 -15.023 1 96.81 286 ARG A CA 1
ATOM 2313 C C . ARG A 1 286 ? -4.27 -28.75 -14.289 1 96.81 286 ARG A C 1
ATOM 2315 O O . ARG A 1 286 ? -4.324 -28.625 -13.062 1 96.81 286 ARG A O 1
ATOM 2322 N N . VAL A 1 287 ? -3.375 -28.094 -15.047 1 97.75 287 VAL A N 1
ATOM 2323 C CA . VAL A 1 287 ? -2.408 -27.188 -14.43 1 97.75 287 VAL A CA 1
ATOM 2324 C C . VAL A 1 287 ? -3.133 -26 -13.812 1 97.75 287 VAL A C 1
ATOM 2326 O O . VAL A 1 287 ? -2.855 -25.625 -12.68 1 97.75 287 VAL A O 1
ATOM 2329 N N . GLN A 1 288 ? -4.039 -25.453 -14.57 1 98.19 288 GLN A N 1
ATOM 2330 C CA . GLN A 1 288 ? -4.754 -24.266 -14.086 1 98.19 288 GLN A CA 1
ATOM 2331 C C . GLN A 1 288 ? -5.602 -24.609 -12.859 1 98.19 288 GLN A C 1
ATOM 2333 O O . GLN A 1 288 ? -5.652 -23.828 -11.898 1 98.19 288 GLN A O 1
ATOM 2338 N N . ALA A 1 289 ? -6.25 -25.734 -12.914 1 97.75 289 ALA A N 1
ATOM 2339 C CA . ALA A 1 289 ? -7.047 -26.172 -11.773 1 97.75 289 ALA A CA 1
ATOM 2340 C C . ALA A 1 289 ? -6.172 -26.422 -10.547 1 97.75 289 ALA A C 1
ATOM 2342 O O . ALA A 1 289 ? -6.527 -26.047 -9.438 1 97.75 289 ALA A O 1
ATOM 2343 N N . THR A 1 290 ? -5.031 -27.078 -10.773 1 97.88 290 THR A N 1
ATOM 2344 C CA . THR A 1 290 ? -4.098 -27.328 -9.688 1 97.88 290 THR A CA 1
ATOM 2345 C C . THR A 1 290 ? -3.58 -26.031 -9.094 1 97.88 290 THR A C 1
ATOM 2347 O O . THR A 1 290 ? -3.473 -25.891 -7.871 1 97.88 290 THR A O 1
ATOM 2350 N N . PHE A 1 291 ? -3.277 -25.094 -9.977 1 98.19 291 PHE A N 1
ATOM 2351 C CA . PHE A 1 291 ? -2.789 -23.781 -9.57 1 98.19 291 PHE A CA 1
ATOM 2352 C C . PHE A 1 291 ? -3.812 -23.078 -8.688 1 98.19 291 PHE A C 1
ATOM 2354 O O . PHE A 1 291 ? -3.459 -22.484 -7.672 1 98.19 291 PHE A O 1
ATOM 2361 N N . GLN A 1 292 ? -5.078 -23.188 -9.008 1 97.5 292 GLN A N 1
ATOM 2362 C CA . GLN A 1 292 ? -6.152 -22.562 -8.227 1 97.5 292 GLN A CA 1
ATOM 2363 C C . GLN A 1 292 ? -6.242 -23.188 -6.836 1 97.5 292 GLN A C 1
ATOM 2365 O O . GLN A 1 292 ? -6.41 -22.469 -5.844 1 97.5 292 GLN A O 1
ATOM 2370 N N . ILE A 1 293 ? -6.148 -24.453 -6.84 1 96.62 293 ILE A N 1
ATOM 2371 C CA . ILE A 1 293 ? -6.25 -25.141 -5.559 1 96.62 293 ILE A CA 1
ATOM 2372 C C . ILE A 1 293 ? -5.055 -24.781 -4.68 1 96.62 293 ILE A C 1
ATOM 2374 O O . ILE A 1 293 ? -5.199 -24.609 -3.467 1 96.62 293 ILE A O 1
ATOM 2378 N N . TRP A 1 294 ? -3.941 -24.688 -5.297 1 97.75 294 TRP A N 1
ATOM 2379 C CA . TRP A 1 294 ? -2.738 -24.281 -4.578 1 97.75 294 TRP A CA 1
ATOM 2380 C C . TRP A 1 294 ? -2.914 -22.891 -3.957 1 97.75 294 TRP A C 1
ATOM 2382 O O . TRP A 1 294 ? -2.643 -22.703 -2.77 1 97.75 294 TRP A O 1
ATOM 2392 N N . LEU A 1 295 ? -3.357 -21.953 -4.719 1 97.56 295 LEU A N 1
ATOM 2393 C CA . LEU A 1 295 ? -3.598 -20.594 -4.23 1 97.56 295 LEU A CA 1
ATOM 2394 C C . LEU A 1 295 ? -4.68 -20.594 -3.156 1 97.56 295 LEU A C 1
ATOM 2396 O O . LEU A 1 295 ? -4.516 -19.953 -2.107 1 97.56 295 LEU A O 1
ATOM 2400 N N . PHE A 1 296 ? -5.742 -21.312 -3.439 1 97 296 PHE A N 1
ATOM 2401 C CA . PHE A 1 296 ? -6.875 -21.359 -2.527 1 97 296 PHE A CA 1
ATOM 2402 C C . PHE A 1 296 ? -6.457 -21.906 -1.169 1 97 296 PHE A C 1
ATOM 2404 O O . PHE A 1 296 ? -6.73 -21.297 -0.134 1 97 296 PHE A O 1
ATOM 2411 N N . ARG A 1 297 ? -5.816 -22.984 -1.189 1 96.06 297 ARG A N 1
ATOM 2412 C CA . ARG A 1 297 ? -5.398 -23.625 0.055 1 96.06 297 ARG A CA 1
ATOM 2413 C C . ARG A 1 297 ? -4.348 -22.781 0.773 1 96.06 297 ARG A C 1
ATOM 2415 O O . ARG A 1 297 ? -4.293 -22.766 2.004 1 96.06 297 ARG A O 1
ATOM 2422 N N . SER A 1 298 ? -3.518 -22.094 0.01 1 96.38 298 SER A N 1
ATOM 2423 C CA . SER A 1 298 ? -2.545 -21.188 0.613 1 96.38 298 SER A CA 1
ATOM 2424 C C . SER A 1 298 ? -3.238 -20.078 1.398 1 96.38 298 SER A C 1
ATOM 2426 O O . SER A 1 298 ? -2.766 -19.672 2.465 1 96.38 298 SER A O 1
ATOM 2428 N N . ALA A 1 299 ? -4.332 -19.594 0.879 1 95.12 299 ALA A N 1
ATOM 2429 C CA . ALA A 1 299 ? -5.098 -18.562 1.563 1 95.12 299 ALA A CA 1
ATOM 2430 C C . ALA A 1 299 ? -5.789 -19.125 2.803 1 95.12 299 ALA A C 1
ATOM 2432 O O . ALA A 1 299 ? -5.781 -18.5 3.865 1 95.12 299 ALA A O 1
ATOM 2433 N N . ILE A 1 300 ? -6.352 -20.312 2.67 1 94.25 300 ILE A N 1
ATOM 2434 C CA . ILE A 1 300 ? -7.027 -20.969 3.785 1 94.25 300 ILE A CA 1
ATOM 2435 C C . ILE A 1 300 ? -6.047 -21.156 4.941 1 94.25 300 ILE A C 1
ATOM 2437 O O . ILE A 1 300 ? -6.406 -20.969 6.105 1 94.25 300 ILE A O 1
ATOM 2441 N N . ALA A 1 301 ? -4.898 -21.453 4.605 1 94.19 301 ALA A N 1
ATOM 2442 C CA . ALA A 1 301 ? -3.871 -21.75 5.602 1 94.19 301 ALA A CA 1
ATOM 2443 C C . ALA A 1 301 ? -3.52 -20.5 6.414 1 94.19 301 ALA A C 1
ATOM 2445 O O . ALA A 1 301 ? -2.947 -20.609 7.5 1 94.19 301 ALA A O 1
ATOM 2446 N N . CYS A 1 302 ? -3.826 -19.344 5.969 1 90.81 302 CYS A N 1
ATOM 2447 C CA . CYS A 1 302 ? -3.57 -18.109 6.684 1 90.81 302 CYS A CA 1
ATOM 2448 C C . CYS A 1 302 ? -4.758 -17.734 7.562 1 90.81 302 CYS A C 1
ATOM 2450 O O . CYS A 1 302 ? -4.84 -16.594 8.055 1 90.81 302 CYS A O 1
ATOM 2452 N N . ASP A 1 303 ? -5.711 -18.625 7.723 1 86.38 303 ASP A N 1
ATOM 2453 C CA . ASP A 1 303 ? -6.895 -18.453 8.562 1 86.38 303 ASP A CA 1
ATOM 2454 C C . ASP A 1 303 ? -7.824 -17.391 8 1 86.38 303 ASP A C 1
ATOM 2456 O O . ASP A 1 303 ? -8.375 -16.578 8.758 1 86.38 303 ASP A O 1
ATOM 2460 N N . VAL A 1 304 ? -7.848 -17.297 6.801 1 88.75 304 VAL A N 1
ATOM 2461 C CA . VAL A 1 304 ? -8.789 -16.438 6.09 1 88.75 304 VAL A CA 1
ATOM 2462 C C . VAL A 1 304 ? -10.062 -17.219 5.773 1 88.75 304 VAL A C 1
ATOM 2464 O O . VAL A 1 304 ? -10.023 -18.438 5.586 1 88.75 304 VAL A O 1
ATOM 2467 N N . SER A 1 305 ? -11.164 -16.531 5.809 1 90.81 305 SER A N 1
ATOM 2468 C CA . SER A 1 305 ? -12.438 -17.203 5.562 1 90.81 305 SER A CA 1
ATOM 2469 C C . SER A 1 305 ? -12.461 -17.859 4.18 1 90.81 305 SER A C 1
ATOM 2471 O O . SER A 1 305 ? -11.703 -17.453 3.291 1 90.81 305 SER A O 1
ATOM 2473 N N . THR A 1 306 ? -13.25 -18.859 4.027 1 93.75 306 THR A N 1
ATOM 2474 C CA . THR A 1 306 ? -13.344 -19.609 2.787 1 93.75 306 THR A CA 1
ATOM 2475 C C . THR A 1 306 ? -13.703 -18.703 1.619 1 93.75 306 THR A C 1
ATOM 2477 O O . THR A 1 306 ? -13.039 -18.719 0.582 1 93.75 306 THR A O 1
ATOM 2480 N N . PRO A 1 307 ? -14.742 -17.828 1.747 1 93.69 307 PRO A N 1
ATOM 2481 C CA . PRO A 1 307 ? -15.094 -16.984 0.614 1 93.69 307 PRO A CA 1
ATOM 2482 C C . PRO A 1 307 ? -14.008 -15.961 0.277 1 93.69 307 PRO A C 1
ATOM 2484 O O . PRO A 1 307 ? -13.789 -15.656 -0.897 1 93.69 307 PRO A O 1
ATOM 2487 N N . GLU A 1 308 ? -13.383 -15.461 1.268 1 92.81 308 GLU A N 1
ATOM 2488 C CA . GLU A 1 308 ? -12.281 -14.531 1.015 1 92.81 308 GLU A CA 1
ATOM 2489 C C . GLU A 1 308 ? -11.125 -15.234 0.308 1 92.81 308 GLU A C 1
ATOM 2491 O O . GLU A 1 308 ? -10.508 -14.664 -0.591 1 92.81 308 GLU A O 1
ATOM 2496 N N . SER A 1 309 ? -10.82 -16.438 0.767 1 95.19 309 SER A N 1
ATOM 2497 C CA . SER A 1 309 ? -9.773 -17.219 0.124 1 95.19 309 SER A CA 1
ATOM 2498 C C . SER A 1 309 ? -10.102 -17.484 -1.344 1 95.19 309 SER A C 1
ATOM 2500 O O . SER A 1 309 ? -9.211 -17.438 -2.199 1 95.19 309 SER A O 1
ATOM 2502 N N . PHE A 1 310 ? -11.32 -17.734 -1.581 1 96.12 310 PHE A N 1
ATOM 2503 C CA . PHE A 1 310 ? -11.766 -18.016 -2.941 1 96.12 310 PHE A CA 1
ATOM 2504 C C . PHE A 1 310 ? -11.617 -16.781 -3.828 1 96.12 310 PHE A C 1
ATOM 2506 O O . PHE A 1 310 ? -11.117 -16.891 -4.953 1 96.12 310 PHE A O 1
ATOM 2513 N N . VAL A 1 311 ? -12.023 -15.648 -3.309 1 96 311 VAL A N 1
ATOM 2514 C CA . VAL A 1 311 ? -11.938 -14.406 -4.078 1 96 311 VAL A CA 1
ATOM 2515 C C . VAL A 1 311 ? -10.477 -14.062 -4.344 1 96 311 VAL A C 1
ATOM 2517 O O . VAL A 1 311 ? -10.125 -13.672 -5.461 1 96 311 VAL A O 1
ATOM 2520 N N . ALA A 1 312 ? -9.664 -14.18 -3.338 1 96.5 312 ALA A N 1
ATOM 2521 C CA . ALA A 1 312 ? -8.234 -13.898 -3.504 1 96.5 312 ALA A CA 1
ATOM 2522 C C . ALA A 1 312 ? -7.621 -14.812 -4.559 1 96.5 312 ALA A C 1
ATOM 2524 O O . ALA A 1 312 ? -6.832 -14.367 -5.395 1 96.5 312 ALA A O 1
ATOM 2525 N N . MET A 1 313 ? -7.969 -16.062 -4.484 1 97.06 313 MET A N 1
ATOM 2526 C CA . MET A 1 313 ? -7.48 -17.031 -5.453 1 97.06 313 MET A CA 1
ATOM 2527 C C . MET A 1 313 ? -7.918 -16.672 -6.867 1 97.06 313 MET A C 1
ATOM 2529 O O . MET A 1 313 ? -7.105 -16.672 -7.793 1 97.06 313 MET A O 1
ATOM 2533 N N . LEU A 1 314 ? -9.164 -16.328 -7.039 1 97.38 314 LEU A N 1
ATOM 2534 C CA . LEU A 1 314 ? -9.68 -15.984 -8.359 1 97.38 314 LEU A CA 1
ATOM 2535 C C . LEU A 1 314 ? -8.977 -14.766 -8.922 1 97.38 314 LEU A C 1
ATOM 2537 O O . LEU A 1 314 ? -8.672 -14.711 -10.117 1 97.38 314 LEU A O 1
ATOM 2541 N N . ASP A 1 315 ? -8.773 -13.859 -8.047 1 97.12 315 ASP A N 1
ATOM 2542 C CA . ASP A 1 315 ? -8.125 -12.609 -8.453 1 97.12 315 ASP A CA 1
ATOM 2543 C C . ASP A 1 315 ? -6.734 -12.875 -9.031 1 97.12 315 ASP A C 1
ATOM 2545 O O . ASP A 1 315 ? -6.422 -12.453 -10.141 1 97.12 315 ASP A O 1
ATOM 2549 N N . ILE A 1 316 ? -5.934 -13.594 -8.273 1 97.94 316 ILE A N 1
ATOM 2550 C CA . ILE A 1 316 ? -4.555 -13.859 -8.672 1 97.94 316 ILE A CA 1
ATOM 2551 C C . ILE A 1 316 ? -4.535 -14.797 -9.875 1 97.94 316 ILE A C 1
ATOM 2553 O O . ILE A 1 316 ? -3.764 -14.594 -10.82 1 97.94 316 ILE A O 1
ATOM 2557 N N . HIS A 1 317 ? -5.387 -15.812 -9.844 1 97.94 317 HIS A N 1
ATOM 2558 C CA . HIS A 1 317 ? -5.445 -16.797 -10.922 1 97.94 317 HIS A CA 1
ATOM 2559 C C . HIS A 1 317 ? -5.805 -16.125 -12.25 1 97.94 317 HIS A C 1
ATOM 2561 O O . HIS A 1 317 ? -5.141 -16.359 -13.258 1 97.94 317 HIS A O 1
ATOM 2567 N N . ARG A 1 318 ? -6.812 -15.344 -12.242 1 96 318 ARG A N 1
ATOM 2568 C CA . ARG A 1 318 ? -7.273 -14.688 -13.461 1 96 318 ARG A CA 1
ATOM 2569 C C . ARG A 1 318 ? -6.234 -13.695 -13.977 1 96 318 ARG A C 1
ATOM 2571 O O . ARG A 1 318 ? -6.02 -13.578 -15.18 1 96 318 ARG A O 1
ATOM 2578 N N . ALA A 1 319 ? -5.652 -13 -13.07 1 95.5 319 ALA A N 1
ATOM 2579 C CA . ALA A 1 319 ? -4.625 -12.039 -13.461 1 95.5 319 ALA A CA 1
ATOM 2580 C C . ALA A 1 319 ? -3.412 -12.742 -14.062 1 95.5 319 ALA A C 1
ATOM 2582 O O . ALA A 1 319 ? -2.791 -12.242 -15 1 95.5 319 ALA A O 1
ATOM 2583 N N . PHE A 1 320 ? -3.084 -13.844 -13.555 1 97.19 320 PHE A N 1
ATOM 2584 C CA . PHE A 1 320 ? -1.891 -14.57 -13.961 1 97.19 320 PHE A CA 1
ATOM 2585 C C . PHE A 1 320 ? -2.07 -15.164 -15.359 1 97.19 320 PHE A C 1
ATOM 2587 O O . PHE A 1 320 ? -1.194 -15.023 -16.219 1 97.19 320 PHE A O 1
ATOM 2594 N N . PHE A 1 321 ? -3.166 -15.797 -15.555 1 97 321 PHE A N 1
ATOM 2595 C CA . PHE A 1 321 ? -3.361 -16.484 -16.828 1 97 321 PHE A CA 1
ATOM 2596 C C . PHE A 1 321 ? -3.947 -15.523 -17.859 1 97 321 PHE A C 1
ATOM 2598 O O . PHE A 1 321 ? -3.779 -15.734 -19.062 1 97 321 PHE A O 1
ATOM 2605 N N . ALA A 1 322 ? -4.664 -14.492 -17.406 1 91.94 322 ALA A N 1
ATOM 2606 C CA . ALA A 1 322 ? -5.215 -13.453 -18.266 1 91.94 322 ALA A CA 1
ATOM 2607 C C . ALA A 1 322 ? -5.969 -14.07 -19.453 1 91.94 322 ALA A C 1
ATOM 2609 O O . ALA A 1 322 ? -6.926 -14.82 -19.25 1 91.94 322 ALA A O 1
ATOM 2610 N N . ASP A 1 323 ? -5.418 -13.953 -20.688 1 90.38 323 ASP A N 1
ATOM 2611 C CA . ASP A 1 323 ? -6.09 -14.414 -21.906 1 90.38 323 ASP A CA 1
ATOM 2612 C C . ASP A 1 323 ? -6.004 -15.938 -22.031 1 90.38 323 ASP A C 1
ATOM 2614 O O . ASP A 1 323 ? -6.809 -16.547 -22.734 1 90.38 323 ASP A O 1
ATOM 2618 N N . ASP A 1 324 ? -5.102 -16.516 -21.312 1 92.44 324 ASP A N 1
ATOM 2619 C CA . ASP A 1 324 ? -4.895 -17.953 -21.406 1 92.44 324 ASP A CA 1
ATOM 2620 C C . ASP A 1 324 ? -5.746 -18.688 -20.375 1 92.44 324 ASP A C 1
ATOM 2622 O O . ASP A 1 324 ? -5.688 -19.922 -20.281 1 92.44 324 ASP A O 1
ATOM 2626 N N . CYS A 1 325 ? -6.555 -17.969 -19.625 1 94.44 325 CYS A N 1
ATOM 2627 C CA . CYS A 1 325 ? -7.375 -18.594 -18.594 1 94.44 325 CYS A CA 1
ATOM 2628 C C . CYS A 1 325 ? -8.5 -19.406 -19.219 1 94.44 325 CYS A C 1
ATOM 2630 O O . CYS A 1 325 ? -9.359 -18.859 -19.922 1 94.44 325 CYS A O 1
ATOM 2632 N N . ASN A 1 326 ? -8.5 -20.703 -18.922 1 93.62 326 ASN A N 1
ATOM 2633 C CA . ASN A 1 326 ? -9.469 -21.625 -19.531 1 93.62 326 ASN A CA 1
ATOM 2634 C C . ASN A 1 326 ? -10.438 -22.188 -18.5 1 93.62 326 ASN A C 1
ATOM 2636 O O . ASN A 1 326 ? -11.25 -23.062 -18.797 1 93.62 326 ASN A O 1
ATOM 2640 N N . VAL A 1 327 ? -10.336 -21.75 -17.344 1 95.69 327 VAL A N 1
ATOM 2641 C CA . VAL A 1 327 ? -11.234 -22.203 -16.297 1 95.69 327 VAL A CA 1
ATOM 2642 C C . VAL A 1 327 ? -12.125 -21.047 -15.844 1 95.69 327 VAL A C 1
ATOM 2644 O O . VAL A 1 327 ? -11.688 -20.172 -15.086 1 95.69 327 VAL A O 1
ATOM 2647 N N . PRO A 1 328 ? -13.344 -21.094 -16.219 1 94.19 328 PRO A N 1
ATOM 2648 C CA . PRO A 1 328 ? -14.25 -20.016 -15.82 1 94.19 328 PRO A CA 1
ATOM 2649 C C . PRO A 1 328 ? -14.508 -19.984 -14.32 1 94.19 328 PRO A C 1
ATOM 2651 O O . PRO A 1 328 ? -14.258 -20.984 -13.625 1 94.19 328 PRO A O 1
ATOM 2654 N N . ALA A 1 329 ? -15.07 -18.906 -13.844 1 95.38 329 ALA A N 1
ATOM 2655 C CA . ALA A 1 329 ? -15.273 -18.688 -12.422 1 95.38 329 ALA A CA 1
ATOM 2656 C C . ALA A 1 329 ? -16.203 -19.734 -11.82 1 95.38 329 ALA A C 1
ATOM 2658 O O . ALA A 1 329 ? -15.984 -20.188 -10.695 1 95.38 329 ALA A O 1
ATOM 2659 N N . GLU A 1 330 ? -17.234 -20.078 -12.539 1 95.25 330 GLU A N 1
ATOM 2660 C CA . GLU A 1 330 ? -18.188 -21.062 -12.039 1 95.25 330 GLU A CA 1
ATOM 2661 C C . GLU A 1 330 ? -17.516 -22.422 -11.859 1 95.25 330 GLU A C 1
ATOM 2663 O O . GLU A 1 330 ? -17.844 -23.156 -10.922 1 95.25 330 GLU A O 1
ATOM 2668 N N . ARG A 1 331 ? -16.672 -22.766 -12.789 1 96.06 331 ARG A N 1
ATOM 2669 C CA . ARG A 1 331 ? -15.938 -24.016 -12.672 1 96.06 331 ARG A CA 1
ATOM 2670 C C . ARG A 1 331 ? -14.953 -23.969 -11.516 1 96.06 331 ARG A C 1
ATOM 2672 O O . ARG A 1 331 ? -14.727 -24.969 -10.836 1 96.06 331 ARG A O 1
ATOM 2679 N N . SER A 1 332 ? -14.367 -22.812 -11.344 1 97.12 332 SER A N 1
ATOM 2680 C CA . SER A 1 332 ? -13.492 -22.641 -10.188 1 97.12 332 SER A CA 1
ATOM 2681 C C . SER A 1 332 ? -14.242 -22.875 -8.883 1 97.12 332 SER A C 1
ATOM 2683 O O . SER A 1 332 ? -13.711 -23.5 -7.957 1 97.12 332 SER A O 1
ATOM 2685 N N . LEU A 1 333 ? -15.445 -22.328 -8.828 1 95.94 333 LEU A N 1
ATOM 2686 C CA . LEU A 1 333 ? -16.297 -22.516 -7.652 1 95.94 333 LEU A CA 1
ATOM 2687 C C . LEU A 1 333 ? -16.641 -23.984 -7.453 1 95.94 333 LEU A C 1
ATOM 2689 O O . LEU A 1 333 ? -16.562 -24.5 -6.34 1 95.94 333 LEU A O 1
ATOM 2693 N N . HIS A 1 334 ? -17.016 -24.609 -8.5 1 95.44 334 HIS A N 1
ATOM 2694 C CA . HIS A 1 334 ? -17.328 -26.031 -8.461 1 95.44 334 HIS A CA 1
ATOM 2695 C C . HIS A 1 334 ? -16.141 -26.844 -7.949 1 95.44 334 HIS A C 1
ATOM 2697 O O . HIS A 1 334 ? -16.312 -27.734 -7.117 1 95.44 334 HIS A O 1
ATOM 2703 N N . LEU A 1 335 ? -14.992 -26.516 -8.477 1 95.81 335 LEU A N 1
ATOM 2704 C CA . LEU A 1 335 ? -13.781 -27.234 -8.094 1 95.81 335 LEU A CA 1
ATOM 2705 C C . LEU A 1 335 ? -13.492 -27.062 -6.609 1 95.81 335 LEU A C 1
ATOM 2707 O O . LEU A 1 335 ? -13.273 -28.047 -5.898 1 95.81 335 LEU A O 1
ATOM 2711 N N . ALA A 1 336 ? -13.461 -25.844 -6.168 1 94.19 336 ALA A N 1
ATOM 2712 C CA . ALA A 1 336 ? -13.141 -25.547 -4.773 1 94.19 336 ALA A CA 1
ATOM 2713 C C . ALA A 1 336 ? -14.125 -26.219 -3.828 1 94.19 336 ALA A C 1
ATOM 2715 O O . ALA A 1 336 ? -13.727 -26.766 -2.797 1 94.19 336 ALA A O 1
ATOM 2716 N N . ARG A 1 337 ? -15.344 -26.219 -4.137 1 91.94 337 ARG A N 1
ATOM 2717 C CA . ARG A 1 337 ? -16.375 -26.844 -3.318 1 91.94 337 ARG A CA 1
ATOM 2718 C C . ARG A 1 337 ? -16.219 -28.359 -3.311 1 91.94 337 ARG A C 1
ATOM 2720 O O . ARG A 1 337 ? -16.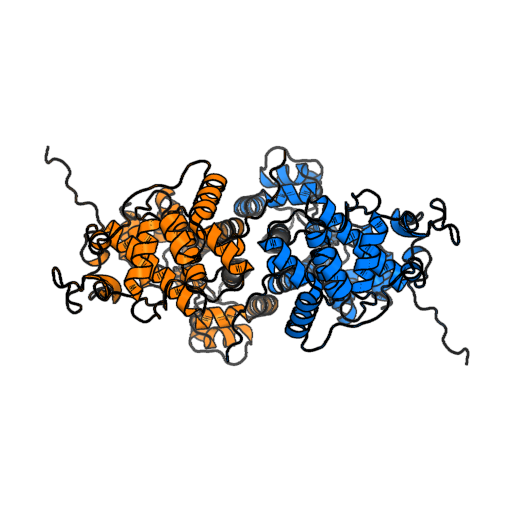328 -29 -2.26 1 91.94 337 ARG A O 1
ATOM 2727 N N . SER A 1 338 ? -15.984 -28.875 -4.426 1 91.62 338 SER A N 1
ATOM 2728 C CA . SER A 1 338 ? -15.891 -30.328 -4.555 1 91.62 338 SER A CA 1
ATOM 2729 C C . SER A 1 338 ? -14.688 -30.875 -3.787 1 91.62 338 SER A C 1
ATOM 2731 O O . SER A 1 338 ? -14.734 -31.984 -3.244 1 91.62 338 SER A O 1
ATOM 2733 N N . MET A 1 339 ? -13.641 -30.109 -3.814 1 90.12 339 MET A N 1
ATOM 2734 C CA . MET A 1 339 ? -12.438 -30.562 -3.121 1 90.12 339 MET A CA 1
ATOM 2735 C C . MET A 1 339 ? -12.672 -30.656 -1.619 1 90.12 339 MET A C 1
ATOM 2737 O O . MET A 1 339 ? -11.984 -31.406 -0.923 1 90.12 339 MET A O 1
ATOM 2741 N N . SER A 1 340 ? -13.648 -29.953 -1.15 1 85.06 340 SER A N 1
ATOM 2742 C CA . SER A 1 340 ? -13.961 -29.969 0.275 1 85.06 340 SER A CA 1
ATOM 2743 C C . SER A 1 340 ? -14.961 -31.078 0.608 1 85.06 340 SER A C 1
ATOM 2745 O O . SER A 1 340 ? -15.07 -31.5 1.76 1 85.06 340 SER A O 1
ATOM 2747 N N . THR A 1 341 ? -15.695 -31.547 -0.299 1 83.25 341 THR A N 1
ATOM 2748 C CA . THR A 1 341 ? -16.812 -32.438 0.014 1 83.25 341 THR A CA 1
ATOM 2749 C C . THR A 1 341 ? -16.594 -33.812 -0.579 1 83.25 341 THR A C 1
ATOM 2751 O O . THR A 1 341 ? -17.188 -34.781 -0.12 1 83.25 341 THR A O 1
ATOM 2754 N N . SER A 1 342 ? -15.812 -33.781 -1.617 1 82 342 SER A N 1
ATOM 2755 C CA . SER A 1 342 ? -15.68 -35.062 -2.338 1 82 342 SER A CA 1
ATOM 2756 C C . SER A 1 342 ? -14.242 -35.562 -2.291 1 82 342 SER A C 1
ATOM 2758 O O . SER A 1 342 ? -13.305 -34.781 -2.158 1 82 342 SER A O 1
ATOM 2760 N N . GLU A 1 343 ? -14.18 -36.875 -2.479 1 84.44 343 GLU A N 1
ATOM 2761 C CA . GLU A 1 343 ? -12.867 -37.5 -2.52 1 84.44 343 GLU A CA 1
ATOM 2762 C C . GLU A 1 343 ? -12.523 -37.969 -3.928 1 84.44 343 GLU A C 1
ATOM 2764 O O . GLU A 1 343 ? -11.539 -38.688 -4.125 1 84.44 343 GLU A O 1
ATOM 2769 N N . GLU A 1 344 ? -13.344 -37.562 -4.781 1 90.5 344 GLU A N 1
ATOM 2770 C CA . GLU A 1 344 ? -13.133 -38 -6.16 1 90.5 344 GLU A CA 1
ATOM 2771 C C . GLU A 1 344 ? -11.859 -37.375 -6.742 1 90.5 344 GLU A C 1
ATOM 2773 O O . GLU A 1 344 ? -11.297 -37.906 -7.703 1 90.5 344 GLU A O 1
ATOM 2778 N N . LEU A 1 345 ? -11.531 -36.281 -6.262 1 92.19 345 LEU A N 1
ATOM 2779 C CA . LEU A 1 345 ? -10.266 -35.656 -6.633 1 92.19 345 LEU A CA 1
ATOM 2780 C C . LEU A 1 345 ? -9.289 -35.656 -5.461 1 92.19 345 LEU A C 1
ATOM 2782 O O . LEU A 1 345 ? -9.703 -35.562 -4.305 1 92.19 345 LEU A O 1
ATOM 2786 N N . ALA A 1 346 ? -8.086 -35.844 -5.758 1 91.69 346 ALA A N 1
ATOM 2787 C CA . ALA A 1 346 ? -7.02 -35.781 -4.762 1 91.69 346 ALA A CA 1
ATOM 2788 C C . ALA A 1 346 ? -5.855 -34.938 -5.242 1 91.69 346 ALA A C 1
ATOM 2790 O O . ALA A 1 346 ? -5.848 -34.469 -6.387 1 91.69 346 ALA A O 1
ATOM 2791 N N . VAL A 1 347 ? -5.027 -34.594 -4.348 1 94.06 347 VAL A N 1
ATOM 2792 C CA . VAL A 1 347 ? -3.793 -33.875 -4.68 1 94.06 347 VAL A CA 1
ATOM 2793 C C . VAL A 1 347 ? -2.59 -34.781 -4.359 1 94.06 347 VAL A C 1
ATOM 2795 O O . VAL A 1 347 ? -2.322 -35.062 -3.195 1 94.06 347 VAL A O 1
ATOM 2798 N N . TRP A 1 348 ? -1.892 -35.156 -5.402 1 94.44 348 TRP A N 1
ATOM 2799 C CA . TRP A 1 348 ? -0.762 -36.062 -5.238 1 94.44 348 TRP A CA 1
ATOM 2800 C C . TRP A 1 348 ? 0.529 -35.438 -5.734 1 94.44 348 TRP A C 1
ATOM 2802 O O . TRP A 1 348 ? 0.531 -34.719 -6.75 1 94.44 348 TRP A O 1
ATOM 2812 N N . PRO A 1 349 ? 1.578 -35.688 -5.074 1 95.69 349 PRO A N 1
ATOM 2813 C CA . PRO A 1 349 ? 2.867 -35.188 -5.559 1 95.69 349 PRO A CA 1
ATOM 2814 C C . PRO A 1 349 ? 3.381 -35.969 -6.773 1 95.69 349 PRO A C 1
ATOM 2816 O O . PRO A 1 349 ? 3.252 -37.188 -6.832 1 95.69 349 PRO A O 1
ATOM 2819 N N . CYS A 1 350 ? 3.805 -35.219 -7.695 1 96.06 350 CYS A N 1
ATOM 2820 C CA . CYS A 1 350 ? 4.441 -35.844 -8.859 1 96.06 350 CYS A CA 1
ATOM 2821 C C . CYS A 1 350 ? 5.617 -36.719 -8.438 1 96.06 350 CYS A C 1
ATOM 2823 O O . CYS A 1 350 ? 6.441 -36.312 -7.617 1 96.06 350 CYS A O 1
ATOM 2825 N N . ARG A 1 351 ? 5.82 -37.812 -8.977 1 95.12 351 ARG A N 1
ATOM 2826 C CA . ARG A 1 351 ? 6.875 -38.75 -8.609 1 95.12 351 ARG A CA 1
ATOM 2827 C C . ARG A 1 351 ? 8.242 -38.25 -9.062 1 95.12 351 ARG A C 1
ATOM 2829 O O . ARG A 1 351 ? 9.258 -38.531 -8.43 1 95.12 351 ARG A O 1
ATOM 2836 N N . LYS A 1 352 ? 8.227 -37.5 -10.062 1 93.94 352 LYS A N 1
ATOM 2837 C CA . LYS A 1 352 ? 9.484 -37 -10.633 1 93.94 352 LYS A CA 1
ATOM 2838 C C . LYS A 1 352 ? 9.938 -35.719 -9.984 1 93.94 352 LYS A C 1
ATOM 2840 O O . LYS A 1 352 ? 11.031 -35.625 -9.43 1 93.94 352 LYS A O 1
ATOM 2845 N N . CYS A 1 353 ? 9.125 -34.688 -10.016 1 93.06 353 CYS A N 1
ATOM 2846 C CA . CYS A 1 353 ? 9.547 -33.344 -9.547 1 93.06 353 CYS A CA 1
ATOM 2847 C C . CYS A 1 353 ? 9.008 -33.094 -8.141 1 93.06 353 CYS A C 1
ATOM 2849 O O . CYS A 1 353 ? 9.484 -32.188 -7.461 1 93.06 353 CYS A O 1
ATOM 2851 N N . GLY A 1 354 ? 8 -33.875 -7.707 1 94.38 354 GLY A N 1
ATOM 2852 C CA . GLY A 1 354 ? 7.492 -33.75 -6.352 1 94.38 354 GLY A CA 1
ATOM 2853 C C . GLY A 1 354 ? 6.391 -32.719 -6.211 1 94.38 354 GLY A C 1
ATOM 2854 O O . GLY A 1 354 ? 5.777 -32.594 -5.148 1 94.38 354 GLY A O 1
ATOM 2855 N N . THR A 1 355 ? 6.004 -31.953 -7.211 1 95.94 355 THR A N 1
ATOM 2856 C CA . THR A 1 355 ? 4.98 -30.922 -7.145 1 95.94 355 THR A CA 1
ATOM 2857 C C . THR A 1 355 ? 3.592 -31.531 -7.008 1 95.94 355 THR A C 1
ATOM 2859 O O . THR A 1 355 ? 3.225 -32.438 -7.77 1 95.94 355 THR A O 1
ATOM 2862 N N . PRO A 1 356 ? 2.828 -31.125 -6.066 1 97 356 PRO A N 1
ATOM 2863 C CA . PRO A 1 356 ? 1.477 -31.672 -5.914 1 97 356 PRO A CA 1
ATOM 2864 C C . PRO A 1 356 ? 0.542 -31.266 -7.047 1 97 356 PRO A C 1
ATOM 2866 O O . PRO A 1 356 ? 0.532 -30.094 -7.445 1 97 356 PRO A O 1
ATOM 2869 N N . TYR A 1 357 ? -0.196 -32.188 -7.52 1 96.75 357 TYR A N 1
ATOM 2870 C CA . TYR A 1 357 ? -1.143 -31.938 -8.602 1 96.75 357 TYR A CA 1
ATOM 2871 C C . TYR A 1 357 ? -2.479 -32.625 -8.32 1 96.75 357 TYR A C 1
ATOM 2873 O O . TYR A 1 357 ? -2.539 -33.594 -7.586 1 96.75 357 TYR A O 1
ATOM 2881 N N . LEU A 1 358 ? -3.488 -32.062 -8.922 1 95.75 358 LEU A N 1
ATOM 2882 C CA . LEU A 1 358 ? -4.797 -32.719 -8.906 1 95.75 358 LEU A CA 1
ATOM 2883 C C . LEU A 1 358 ? -4.746 -34.062 -9.625 1 95.75 358 LEU A C 1
ATOM 2885 O O . LEU A 1 358 ? -4.137 -34.188 -10.688 1 95.75 358 LEU A O 1
ATOM 2889 N N . ALA A 1 359 ? -5.324 -35 -9.023 1 94.81 359 ALA A N 1
ATOM 2890 C CA . ALA A 1 359 ? -5.363 -36.375 -9.562 1 94.81 359 ALA A CA 1
ATOM 2891 C C . ALA A 1 359 ? -6.75 -36.969 -9.398 1 94.81 359 ALA A C 1
ATOM 2893 O O . ALA A 1 359 ? -7.504 -36.594 -8.5 1 94.81 359 ALA A O 1
ATOM 2894 N N . SER A 1 360 ? -7.023 -37.812 -10.266 1 92.81 360 SER A N 1
ATOM 2895 C CA . SER A 1 360 ? -8.305 -38.531 -10.211 1 92.81 360 SER A CA 1
ATOM 2896 C C . SER A 1 360 ? -8.289 -39.625 -9.164 1 92.81 360 SER A C 1
ATOM 2898 O O . SER A 1 360 ? -7.359 -40.438 -9.117 1 92.81 360 SER A O 1
ATOM 2900 N N . ASN A 1 361 ? -9.242 -39.625 -8.359 1 89.38 361 ASN A N 1
ATOM 2901 C CA . ASN A 1 361 ? -9.469 -40.688 -7.371 1 89.38 361 ASN A CA 1
ATOM 2902 C C . ASN A 1 361 ? -10.867 -41.281 -7.492 1 89.38 361 ASN A C 1
ATOM 2904 O O . ASN A 1 361 ? -11.445 -41.719 -6.504 1 89.38 361 ASN A O 1
ATOM 2908 N N . SER A 1 362 ? -11.359 -41.094 -8.625 1 85.38 362 SER A N 1
ATOM 2909 C CA . SER A 1 362 ? -12.703 -41.625 -8.875 1 85.38 362 SER A CA 1
ATOM 2910 C C . SER A 1 362 ? -12.664 -43.094 -9.242 1 85.38 362 SER A C 1
ATOM 2912 O O . SER A 1 362 ? -11.648 -43.594 -9.742 1 85.38 362 SER A O 1
ATOM 2914 N N . SER A 1 363 ? -13.766 -43.75 -9.047 1 79 363 SER A N 1
ATOM 2915 C CA . SER A 1 363 ? -13.875 -45.188 -9.328 1 79 363 SER A CA 1
ATOM 2916 C C . SER A 1 363 ? -13.703 -45.469 -10.812 1 79 363 SER A C 1
ATOM 2918 O O . SER A 1 363 ? -13.195 -46.5 -11.195 1 79 363 SER A O 1
ATOM 2920 N N . ALA A 1 364 ? -14.023 -44.531 -11.602 1 77.81 364 ALA A N 1
ATOM 2921 C CA . ALA A 1 364 ? -13.953 -44.719 -13.055 1 77.81 364 ALA A CA 1
ATOM 2922 C C . ALA A 1 364 ? -12.516 -44.594 -13.547 1 77.81 364 ALA A C 1
ATOM 2924 O O . ALA A 1 364 ? -12.133 -45.25 -14.516 1 77.81 364 ALA A O 1
ATOM 2925 N N . LYS A 1 365 ? -11.789 -43.781 -12.969 1 82.19 365 LYS A N 1
ATOM 2926 C CA . LYS A 1 365 ? -10.406 -43.531 -13.352 1 82.19 365 LYS A CA 1
ATOM 2927 C C . LYS A 1 365 ? -9.539 -43.219 -12.133 1 82.19 365 LYS A C 1
ATOM 2929 O O . LYS A 1 365 ? -9.562 -42.094 -11.617 1 82.19 365 LYS A O 1
ATOM 2934 N N . ILE A 1 366 ? -8.82 -44.188 -11.742 1 84.38 366 ILE A N 1
ATOM 2935 C CA . ILE A 1 366 ? -7.969 -44 -10.57 1 84.38 366 ILE A CA 1
ATOM 2936 C C . ILE A 1 366 ? -6.52 -43.812 -11.016 1 84.38 366 ILE A C 1
ATOM 2938 O O . ILE A 1 366 ? -5.988 -44.625 -11.773 1 84.38 366 ILE A O 1
ATOM 2942 N N . GLU A 1 367 ? -6.039 -42.688 -10.742 1 88.81 367 GLU A N 1
ATOM 2943 C CA . GLU A 1 367 ? -4.602 -42.469 -10.891 1 88.81 367 GLU A CA 1
ATOM 2944 C C . GLU A 1 367 ? -3.854 -42.812 -9.609 1 88.81 367 GLU A C 1
ATOM 2946 O O . GLU A 1 367 ? -4.293 -42.469 -8.508 1 88.81 367 GLU A O 1
ATOM 2951 N N . LEU A 1 368 ? -2.785 -43.562 -9.797 1 85.94 368 LEU A N 1
ATOM 2952 C CA . LEU A 1 368 ? -2.059 -44.062 -8.633 1 85.94 368 LEU A CA 1
ATOM 2953 C C . LEU A 1 368 ? -0.969 -43.094 -8.211 1 85.94 368 LEU A C 1
ATOM 2955 O O . LEU A 1 368 ? -0.197 -42.625 -9.047 1 85.94 368 LEU A O 1
ATOM 2959 N N . SER A 1 369 ? -0.927 -42.875 -6.949 1 85.56 369 SER A N 1
ATOM 2960 C CA . SER A 1 369 ? 0.02 -41.938 -6.363 1 85.56 369 SER A CA 1
ATOM 2961 C C . SER A 1 369 ? 1.461 -42.344 -6.641 1 85.56 369 SER A C 1
ATOM 2963 O O . SER A 1 369 ? 2.326 -41.5 -6.867 1 85.56 369 SER A O 1
ATOM 2965 N N . GLN A 1 370 ? 1.737 -43.594 -6.691 1 88.06 370 GLN A N 1
ATOM 2966 C CA . GLN A 1 370 ? 3.096 -44.125 -6.812 1 88.06 370 GLN A CA 1
ATOM 2967 C C . GLN A 1 370 ? 3.645 -43.906 -8.219 1 88.06 370 GLN A C 1
ATOM 2969 O O . GLN A 1 370 ? 4.859 -43.844 -8.414 1 88.06 370 GLN A O 1
ATOM 2974 N N . SER A 1 371 ? 2.762 -43.719 -9.148 1 89.62 371 SER A N 1
ATOM 2975 C CA . SER A 1 371 ? 3.219 -43.562 -10.523 1 89.62 371 SER A CA 1
ATOM 2976 C C . SER A 1 371 ? 2.717 -42.25 -11.125 1 89.62 371 SER A C 1
ATOM 2978 O O . SER A 1 371 ? 2.711 -42.094 -12.344 1 89.62 371 SER A O 1
ATOM 2980 N N . PHE A 1 372 ? 2.309 -41.438 -10.273 1 93.88 372 PHE A N 1
ATOM 2981 C CA . PHE A 1 372 ? 1.685 -40.219 -10.75 1 93.88 372 PHE A CA 1
ATOM 2982 C C . PHE A 1 372 ? 2.732 -39.25 -11.289 1 93.88 372 PHE A C 1
ATOM 2984 O O . PHE A 1 372 ? 3.74 -38.969 -10.625 1 93.88 372 PHE A O 1
ATOM 2991 N N . LEU A 1 373 ? 2.525 -38.75 -12.531 1 94.69 373 LEU A N 1
ATOM 2992 C CA . LEU A 1 373 ? 3.381 -37.719 -13.133 1 94.69 373 LEU A CA 1
ATOM 2993 C C . LEU A 1 373 ? 2.578 -36.469 -13.484 1 94.69 373 LEU A C 1
ATOM 2995 O O . LEU A 1 373 ? 1.466 -36.594 -14.008 1 94.69 373 LEU A O 1
ATOM 2999 N N . CYS A 1 374 ? 3.113 -35.375 -13.141 1 94.38 374 CYS A N 1
ATOM 3000 C CA . CYS A 1 374 ? 2.441 -34.125 -13.461 1 94.38 374 CYS A CA 1
ATOM 3001 C C . CYS A 1 374 ? 2.545 -33.812 -14.953 1 94.38 374 CYS A C 1
ATOM 3003 O O . CYS A 1 374 ? 3.385 -34.406 -15.648 1 94.38 374 CYS A O 1
ATOM 3005 N N . PRO A 1 375 ? 1.753 -32.906 -15.43 1 93.69 375 PRO A N 1
ATOM 3006 C CA . PRO A 1 375 ? 1.736 -32.594 -16.859 1 93.69 375 PRO A CA 1
ATOM 3007 C C . PRO A 1 375 ? 3.07 -32.031 -17.359 1 93.69 375 PRO A C 1
ATOM 3009 O O . PRO A 1 375 ? 3.404 -32.188 -18.531 1 93.69 375 PRO A O 1
ATOM 3012 N N . CYS A 1 376 ? 3.818 -31.422 -16.578 1 90.25 376 CYS A N 1
ATOM 3013 C CA . CYS A 1 376 ? 5.117 -30.891 -16.969 1 90.25 376 CYS A CA 1
ATOM 3014 C C . CYS A 1 376 ? 6.133 -32 -17.141 1 90.25 376 CYS A C 1
ATOM 3016 O O . CYS A 1 376 ? 6.902 -32 -18.109 1 90.25 376 CYS A O 1
ATOM 3018 N N . CYS A 1 377 ? 6.117 -32.938 -16.266 1 91.75 377 CYS A N 1
ATOM 3019 C CA . CYS A 1 377 ? 7.09 -34.031 -16.266 1 91.75 377 CYS A CA 1
ATOM 3020 C C . CYS A 1 377 ? 6.723 -35.094 -17.281 1 91.75 377 CYS A C 1
ATOM 3022 O O . CYS A 1 377 ? 7.602 -35.781 -17.828 1 91.75 377 CYS A O 1
ATOM 3024 N N . ASN A 1 378 ? 5.426 -35.281 -17.531 1 91.12 378 ASN A N 1
ATOM 3025 C CA . ASN A 1 378 ? 5.031 -36.312 -18.469 1 91.12 378 ASN A CA 1
ATOM 3026 C C . ASN A 1 378 ? 5.023 -35.812 -19.906 1 91.12 378 ASN A C 1
ATOM 3028 O O . ASN A 1 378 ? 4.738 -36.562 -20.844 1 91.12 378 ASN A O 1
ATOM 3032 N N . GLY A 1 379 ? 5.219 -34.469 -20.109 1 86.94 379 GLY A N 1
ATOM 3033 C CA . GLY A 1 379 ? 5.449 -33.906 -21.438 1 86.94 379 GLY A CA 1
ATOM 3034 C C . GLY A 1 379 ? 4.176 -33.469 -22.125 1 86.94 379 GLY A C 1
ATOM 3035 O O . GLY A 1 379 ? 4.207 -33.031 -23.281 1 86.94 379 GLY A O 1
ATOM 3036 N N . THR A 1 380 ? 3.105 -33.531 -21.5 1 88.88 380 THR A N 1
ATOM 3037 C CA . THR A 1 380 ? 1.829 -33.25 -22.141 1 88.88 380 THR A CA 1
ATOM 3038 C C . THR A 1 380 ? 1.614 -31.734 -22.281 1 88.88 380 THR A C 1
ATOM 3040 O O . THR A 1 380 ? 0.734 -31.297 -23.016 1 88.88 380 THR A O 1
ATOM 3043 N N . LEU A 1 381 ? 2.338 -30.906 -21.547 1 87.38 381 LEU A N 1
ATOM 3044 C CA . LEU A 1 381 ? 2.191 -29.453 -21.672 1 87.38 381 LEU A CA 1
ATOM 3045 C C . LEU A 1 381 ? 2.852 -28.938 -22.938 1 87.38 381 LEU A C 1
ATOM 3047 O O . LEU A 1 381 ? 2.586 -27.812 -23.375 1 87.38 381 LEU A O 1
ATOM 3051 N N . ILE A 1 382 ? 3.744 -29.672 -23.625 1 71.38 382 ILE A N 1
ATOM 3052 C CA . ILE A 1 382 ? 4.449 -29.266 -24.844 1 71.38 382 ILE A CA 1
ATOM 3053 C C . ILE A 1 382 ? 3.619 -29.641 -26.078 1 71.38 382 ILE A C 1
ATOM 3055 O O . ILE A 1 382 ? 3.168 -30.781 -26.203 1 71.38 382 ILE A O 1
ATOM 3059 N N . PRO A 1 383 ? 3.074 -28.609 -26.906 1 57.47 383 PRO A N 1
ATOM 3060 C CA . PRO A 1 383 ? 2.295 -28.953 -28.109 1 57.47 383 PRO A CA 1
ATOM 3061 C C . PRO A 1 383 ? 2.988 -30 -28.969 1 57.47 383 PRO A C 1
ATOM 3063 O O . PRO A 1 383 ? 4.219 -30 -29.078 1 57.47 383 PRO A O 1
ATOM 3066 N N . SER A 1 384 ? 2.445 -31.188 -29.234 1 48.31 384 SER A N 1
ATOM 3067 C CA . SER A 1 384 ? 2.906 -32.188 -30.203 1 48.31 384 SER A CA 1
ATOM 3068 C C . SER A 1 384 ? 3.219 -31.531 -31.547 1 48.31 384 SER A C 1
ATOM 3070 O O . SER A 1 384 ? 2.566 -30.562 -31.938 1 48.31 384 SER A O 1
ATOM 3072 N N . ARG A 1 385 ? 4.441 -31.609 -32.094 1 44.56 385 ARG A N 1
ATOM 3073 C CA . ARG A 1 385 ? 4.793 -31.312 -33.469 1 44.56 385 ARG A CA 1
ATOM 3074 C C . ARG A 1 385 ? 3.773 -31.922 -34.438 1 44.56 385 ARG A C 1
ATOM 3076 O O . ARG A 1 385 ? 3.963 -33.031 -34.906 1 44.56 385 ARG A O 1
ATOM 3083 N N . GLY A 1 386 ? 2.561 -32.031 -34.25 1 39.28 386 GLY A N 1
ATOM 3084 C CA . GLY A 1 386 ? 1.837 -32.531 -35.406 1 39.28 386 GLY A CA 1
ATOM 3085 C C . GLY A 1 386 ? 1.898 -31.609 -36.625 1 39.28 386 GLY A C 1
ATOM 3086 O O . GLY A 1 386 ? 0.938 -30.891 -36.906 1 39.28 386 GLY A O 1
ATOM 3087 N N . GLY A 1 387 ? 2.922 -31.031 -37 1 32.53 387 GLY A N 1
ATOM 3088 C CA . GLY A 1 387 ? 2.871 -30.641 -38.406 1 32.53 387 GLY A CA 1
ATOM 3089 C C . GLY A 1 387 ? 2.57 -31.781 -39.344 1 32.53 387 GLY A C 1
ATOM 3090 O O . GLY A 1 387 ? 2.744 -32.938 -38.969 1 32.53 387 GLY A O 1
ATOM 3091 N N . ARG A 1 388 ? 1.885 -31.531 -40.719 1 33.5 388 ARG A N 1
ATOM 3092 C CA . ARG A 1 388 ? 1.713 -32.25 -41.969 1 33.5 388 ARG A CA 1
ATOM 3093 C C . ARG A 1 388 ? 3.025 -32.906 -42.406 1 33.5 388 ARG A C 1
ATOM 3095 O O . ARG A 1 388 ? 4.027 -32.188 -42.594 1 33.5 388 ARG A O 1
ATOM 3102 N N . ARG A 1 389 ? 3.357 -33.969 -41.906 1 30.7 389 ARG A N 1
ATOM 3103 C CA . ARG A 1 389 ? 4.008 -34.656 -43 1 30.7 389 ARG A CA 1
ATOM 3104 C C . ARG A 1 389 ? 3.299 -34.406 -44.312 1 30.7 389 ARG A C 1
ATOM 3106 O O . ARG A 1 389 ? 2.199 -34.906 -44.562 1 30.7 389 ARG A O 1
ATOM 3113 N N . ASN A 1 390 ? 3.346 -33.062 -44.781 1 23.09 390 ASN A N 1
ATOM 3114 C CA . ASN A 1 390 ? 3.449 -33.094 -46.219 1 23.09 390 ASN A CA 1
ATOM 3115 C C . ASN A 1 390 ? 4.809 -33.594 -46.688 1 23.09 390 ASN A C 1
ATOM 3117 O O . ASN A 1 390 ? 5.84 -33.219 -46.125 1 23.09 390 ASN A O 1
ATOM 3121 N N . MET B 1 1 ? -2.641 -18.219 21.094 1 20.7 1 MET B N 1
ATOM 3122 C CA . MET B 1 1 ? -3.834 -17.844 20.344 1 20.7 1 MET B CA 1
ATOM 3123 C C . MET B 1 1 ? -3.541 -16.656 19.438 1 20.7 1 MET B C 1
ATOM 3125 O O . MET B 1 1 ? -3.283 -15.547 19.906 1 20.7 1 MET B O 1
ATOM 3129 N N . GLN B 1 2 ? -2.764 -16.766 18.359 1 27.77 2 GLN B N 1
ATOM 3130 C CA . GLN B 1 2 ? -2.197 -15.828 17.406 1 27.77 2 GLN B CA 1
ATOM 3131 C C . GLN B 1 2 ? -3.25 -14.836 16.922 1 27.77 2 GLN B C 1
ATOM 3133 O O . GLN B 1 2 ? -4.348 -15.234 16.516 1 27.77 2 GLN B O 1
ATOM 3138 N N . SER B 1 3 ? -3.385 -13.75 17.516 1 33.5 3 SER B N 1
ATOM 3139 C CA . SER B 1 3 ? -4.41 -12.758 17.219 1 33.5 3 SER B CA 1
ATOM 3140 C C . SER B 1 3 ? -4.676 -12.672 15.719 1 33.5 3 SER B C 1
ATOM 3142 O O . SER B 1 3 ? -3.746 -12.508 14.93 1 33.5 3 SER B O 1
ATOM 3144 N N . THR B 1 4 ? -5.488 -13.461 15.141 1 36.84 4 THR B N 1
ATOM 3145 C CA . THR B 1 4 ? -6.109 -13.422 13.82 1 36.84 4 THR B CA 1
ATOM 3146 C C . THR B 1 4 ? -6.129 -12 13.266 1 36.84 4 THR B C 1
ATOM 3148 O O . THR B 1 4 ? -6.391 -11.047 14 1 36.84 4 THR B O 1
ATOM 3151 N N . LEU B 1 5 ? -5.355 -11.648 12.383 1 43.06 5 LEU B N 1
ATOM 3152 C CA . LEU B 1 5 ? -5.418 -10.422 11.609 1 43.06 5 LEU B CA 1
ATOM 3153 C C . LEU B 1 5 ? -6.863 -9.984 11.398 1 43.06 5 LEU B C 1
ATOM 3155 O O . LEU B 1 5 ? -7.488 -10.352 10.398 1 43.06 5 LEU B O 1
ATOM 3159 N N . THR B 1 6 ? -7.688 -10.164 12.406 1 46.72 6 THR B N 1
ATOM 3160 C CA . THR B 1 6 ? -9.055 -9.68 12.211 1 46.72 6 THR B CA 1
ATOM 3161 C C . THR B 1 6 ? -9.055 -8.219 11.766 1 46.72 6 THR B C 1
ATOM 3163 O O . THR B 1 6 ? -8.703 -7.328 12.547 1 46.72 6 THR B O 1
ATOM 3166 N N . ARG B 1 7 ? -8.836 -8.008 10.492 1 57.72 7 ARG B N 1
ATOM 3167 C CA . ARG B 1 7 ? -8.961 -6.668 9.922 1 57.72 7 ARG B CA 1
ATOM 3168 C C . ARG B 1 7 ? -10.328 -6.062 10.234 1 57.72 7 ARG B C 1
ATOM 3170 O O . ARG B 1 7 ? -11.359 -6.68 9.969 1 57.72 7 ARG B O 1
ATOM 3177 N N . SER B 1 8 ? -10.32 -5.086 11.234 1 64.44 8 SER B N 1
ATOM 3178 C CA . SER B 1 8 ? -11.57 -4.371 11.477 1 64.44 8 SER B CA 1
ATOM 3179 C C . SER B 1 8 ? -12.109 -3.75 10.195 1 64.44 8 SER B C 1
ATOM 3181 O O . SER B 1 8 ? -11.336 -3.35 9.32 1 64.44 8 SER B O 1
ATOM 3183 N N . ILE B 1 9 ? -13.336 -3.842 10.008 1 65.31 9 ILE B N 1
ATOM 3184 C CA . ILE B 1 9 ? -14.086 -3.488 8.805 1 65.31 9 ILE B CA 1
ATOM 3185 C C . ILE B 1 9 ? -13.789 -2.041 8.422 1 65.31 9 ILE B C 1
ATOM 3187 O O . ILE B 1 9 ? -13.867 -1.676 7.246 1 65.31 9 ILE B O 1
ATOM 3191 N N . PHE B 1 10 ? -13.414 -1.243 9.438 1 72 10 PHE B N 1
ATOM 3192 C CA . PHE B 1 10 ? -13.281 0.173 9.117 1 72 10 PHE B CA 1
ATOM 3193 C C . PHE B 1 10 ? -11.836 0.521 8.781 1 72 10 PHE B C 1
ATOM 3195 O O . PHE B 1 10 ? -11.539 1.662 8.422 1 72 10 PHE B O 1
ATOM 3202 N N . GLU B 1 11 ? -10.961 -0.503 8.68 1 76 11 GLU B N 1
ATOM 3203 C CA . GLU B 1 11 ? -9.539 -0.266 8.422 1 76 11 GLU B CA 1
ATOM 3204 C C . GLU B 1 11 ? -9.32 0.303 7.023 1 76 11 GLU B C 1
ATOM 3206 O O . GLU B 1 11 ? -8.289 0.928 6.758 1 76 11 GLU B O 1
ATOM 3211 N N . GLN B 1 12 ? -10.312 0.206 6.293 1 77.25 12 GLN B N 1
ATOM 3212 C CA . GLN B 1 12 ? -10.18 0.718 4.934 1 77.25 12 GLN B CA 1
ATOM 3213 C C . GLN B 1 12 ? -10.266 2.24 4.906 1 77.25 12 GLN B C 1
ATOM 3215 O O . GLN B 1 12 ? -9.875 2.875 3.922 1 77.25 12 GLN B O 1
ATOM 3220 N N . PHE B 1 13 ? -10.734 2.811 6.066 1 84.62 13 PHE B N 1
ATOM 3221 C CA . PHE B 1 13 ? -10.969 4.25 6.062 1 84.62 13 PHE B CA 1
ATOM 3222 C C . PHE B 1 13 ? -9.883 4.977 6.844 1 84.62 13 PHE B C 1
ATOM 3224 O O . PHE B 1 13 ? -9.922 6.199 6.992 1 84.62 13 PHE B O 1
ATOM 3231 N N . VAL B 1 14 ? -8.969 4.16 7.344 1 91.19 14 VAL B N 1
ATOM 3232 C CA . VAL B 1 14 ? -7.883 4.766 8.109 1 91.19 14 VAL B CA 1
ATOM 3233 C C . VAL B 1 14 ? -6.543 4.453 7.438 1 91.19 14 VAL B C 1
ATOM 3235 O O . VAL B 1 14 ? -6.438 3.502 6.664 1 91.19 14 VAL B O 1
ATOM 3238 N N . LEU B 1 15 ? -5.594 5.312 7.695 1 94.62 15 LEU B N 1
ATOM 3239 C CA . LEU B 1 15 ? -4.25 5.062 7.184 1 94.62 15 LEU B CA 1
ATOM 3240 C C . LEU B 1 15 ? -3.607 3.881 7.898 1 94.62 15 LEU B C 1
ATOM 3242 O O . LEU B 1 15 ? -3.455 3.898 9.125 1 94.62 15 LEU B O 1
ATOM 3246 N N . PRO B 1 16 ? -3.248 2.879 7.129 1 92.94 16 PRO B N 1
ATOM 3247 C CA . PRO B 1 16 ? -2.668 1.698 7.773 1 92.94 16 PRO B CA 1
ATOM 3248 C C . PRO B 1 16 ? -1.369 2.01 8.516 1 92.94 16 PRO B C 1
ATOM 3250 O O . PRO B 1 16 ? -0.587 2.854 8.07 1 92.94 16 PRO B O 1
ATOM 3253 N N . ALA B 1 17 ? -1.112 1.235 9.555 1 92.69 17 ALA B N 1
ATOM 3254 C CA . ALA B 1 17 ? 0.066 1.438 10.398 1 92.69 17 ALA B CA 1
ATOM 3255 C C . ALA B 1 17 ? 1.35 1.246 9.594 1 92.69 17 ALA B C 1
ATOM 3257 O O . ALA B 1 17 ? 2.332 1.963 9.805 1 92.69 17 ALA B O 1
ATOM 3258 N N . TRP B 1 18 ? 1.33 0.315 8.688 1 93.38 18 TRP B N 1
ATOM 3259 C CA . TRP B 1 18 ? 2.551 0.033 7.938 1 93.38 18 TRP B CA 1
ATOM 3260 C C . TRP B 1 18 ? 2.881 1.177 6.984 1 93.38 18 TRP B C 1
ATOM 3262 O O . TRP B 1 18 ? 4.051 1.45 6.715 1 93.38 18 TRP B O 1
ATOM 3272 N N . VAL B 1 19 ? 1.892 1.843 6.48 1 95.5 19 VAL B N 1
ATOM 3273 C CA . VAL B 1 19 ? 2.127 2.998 5.621 1 95.5 19 VAL B CA 1
ATOM 3274 C C . VAL B 1 19 ? 2.705 4.145 6.445 1 95.5 19 VAL B C 1
ATOM 3276 O O . VAL B 1 19 ? 3.611 4.852 5.992 1 95.5 19 VAL B O 1
ATOM 3279 N N . ARG B 1 20 ? 2.191 4.316 7.684 1 95.81 20 ARG B N 1
ATOM 3280 C CA . ARG B 1 20 ? 2.734 5.324 8.586 1 95.81 20 ARG B CA 1
ATOM 3281 C C . ARG B 1 20 ? 4.211 5.066 8.867 1 95.81 20 ARG B C 1
ATOM 3283 O O . ARG B 1 20 ? 5.016 6 8.914 1 95.81 20 ARG B O 1
ATOM 3290 N N . ASP B 1 21 ? 4.52 3.875 9.055 1 94.31 21 ASP B N 1
ATOM 3291 C CA . ASP B 1 21 ? 5.902 3.492 9.312 1 94.31 21 ASP B CA 1
ATOM 3292 C C . ASP B 1 21 ? 6.785 3.771 8.102 1 94.31 21 ASP B C 1
ATOM 3294 O O . ASP B 1 21 ? 7.941 4.176 8.242 1 94.31 21 ASP B O 1
ATOM 3298 N N . ARG B 1 22 ? 6.254 3.557 6.961 1 95.06 22 ARG B N 1
ATOM 3299 C CA . ARG B 1 22 ? 7.012 3.812 5.738 1 95.06 22 ARG B CA 1
ATOM 3300 C C . ARG B 1 22 ? 7.258 5.305 5.547 1 95.06 22 ARG B C 1
ATOM 3302 O O . ARG B 1 22 ? 8.312 5.707 5.062 1 95.06 22 ARG B O 1
ATOM 3309 N N . VAL B 1 23 ? 6.297 6.047 5.902 1 96.44 23 VAL B N 1
ATOM 3310 C CA . VAL B 1 23 ? 6.453 7.492 5.816 1 96.44 23 VAL B CA 1
ATOM 3311 C C . VAL B 1 23 ? 7.523 7.957 6.801 1 96.44 23 VAL B C 1
ATOM 3313 O O . VAL B 1 23 ? 8.375 8.781 6.457 1 96.44 23 VAL B O 1
ATOM 3316 N N . LEU B 1 24 ? 7.473 7.41 7.98 1 95 24 LEU B N 1
ATOM 3317 C CA . LEU B 1 24 ? 8.492 7.707 8.977 1 95 24 LEU B CA 1
ATOM 3318 C C . LEU B 1 24 ? 9.883 7.344 8.461 1 95 24 LEU B C 1
ATOM 3320 O O . LEU B 1 24 ? 10.812 8.141 8.555 1 95 24 LEU B O 1
ATOM 3324 N N . SER B 1 25 ? 9.984 6.18 7.875 1 94.38 25 SER B N 1
ATOM 3325 C CA . SER B 1 25 ? 11.258 5.711 7.34 1 94.38 25 SER B CA 1
ATOM 3326 C C . SER B 1 25 ? 11.742 6.613 6.211 1 94.38 25 SER B C 1
ATOM 3328 O O . SER B 1 25 ? 12.938 6.914 6.121 1 94.38 25 SER B O 1
ATOM 3330 N N . ALA B 1 26 ? 10.867 6.992 5.398 1 95.88 26 ALA B N 1
ATOM 3331 C CA . ALA B 1 26 ? 11.219 7.875 4.289 1 95.88 26 ALA B CA 1
ATOM 3332 C C . ALA B 1 26 ? 11.703 9.227 4.801 1 95.88 26 ALA B C 1
ATOM 3334 O O . ALA B 1 26 ? 12.711 9.75 4.324 1 95.88 26 ALA B O 1
ATOM 3335 N N . ASN B 1 27 ? 10.961 9.789 5.754 1 97 27 ASN B N 1
ATOM 3336 C CA . ASN B 1 27 ? 11.367 11.062 6.34 1 97 27 ASN B CA 1
ATOM 3337 C C . ASN B 1 27 ? 12.781 11 6.906 1 97 27 ASN B C 1
ATOM 3339 O O . ASN B 1 27 ? 13.586 11.898 6.676 1 97 27 ASN B O 1
ATOM 3343 N N . LEU B 1 28 ? 13.055 9.938 7.582 1 94.38 28 LEU B N 1
ATOM 3344 C CA . LEU B 1 28 ? 14.367 9.773 8.203 1 94.38 28 LEU B CA 1
ATOM 3345 C C . LEU B 1 28 ? 15.453 9.594 7.145 1 94.38 28 LEU B C 1
ATOM 3347 O O . LEU B 1 28 ? 16.5 10.234 7.211 1 94.38 28 LEU B O 1
ATOM 3351 N N . ARG B 1 29 ? 15.195 8.805 6.176 1 93.62 29 ARG B N 1
ATOM 3352 C CA . ARG B 1 29 ? 16.172 8.508 5.133 1 93.62 29 ARG B CA 1
ATOM 3353 C C . ARG B 1 29 ? 16.469 9.75 4.301 1 93.62 29 ARG B C 1
ATOM 3355 O O . ARG B 1 29 ? 17.641 10.031 3.998 1 93.62 29 ARG B O 1
ATOM 3362 N N . ILE B 1 30 ? 15.484 10.383 3.93 1 96.75 30 ILE B N 1
ATOM 3363 C CA . ILE B 1 30 ? 15.656 11.57 3.1 1 96.75 30 ILE B CA 1
ATOM 3364 C C . ILE B 1 30 ? 16.406 12.648 3.887 1 96.75 30 ILE B C 1
ATOM 3366 O O . ILE B 1 30 ? 17.297 13.297 3.354 1 96.75 30 ILE B O 1
ATOM 3370 N N . SER B 1 31 ? 16.047 12.789 5.164 1 96.38 31 SER B N 1
ATOM 3371 C CA . SER B 1 31 ? 16.719 13.781 6 1 96.38 31 SER B CA 1
ATOM 3372 C C . SER B 1 31 ? 18.203 13.461 6.148 1 96.38 31 SER B C 1
ATOM 3374 O O . SER B 1 31 ? 19.047 14.367 6.117 1 96.38 31 SER B O 1
ATOM 3376 N N . ASN B 1 32 ? 18.484 12.211 6.293 1 94 32 ASN B N 1
ATOM 3377 C CA . ASN B 1 32 ? 19.875 11.812 6.391 1 94 32 ASN B CA 1
ATOM 3378 C C . ASN B 1 32 ? 20.641 12.094 5.098 1 94 32 ASN B C 1
ATOM 3380 O O . ASN B 1 32 ? 21.766 12.578 5.129 1 94 32 ASN B O 1
ATOM 3384 N N . TYR B 1 33 ? 20.062 11.812 4.016 1 95.81 33 TYR B N 1
ATOM 3385 C CA . TYR B 1 33 ? 20.688 12.078 2.723 1 95.81 33 TYR B CA 1
ATOM 3386 C C . TYR B 1 33 ? 20.922 13.57 2.533 1 95.81 33 TYR B C 1
ATOM 3388 O O . TYR B 1 33 ? 22.016 13.992 2.129 1 95.81 33 TYR B O 1
ATOM 3396 N N . VAL B 1 34 ? 19.891 14.336 2.838 1 97.44 34 VAL B N 1
ATOM 3397 C CA . VAL B 1 34 ? 19.969 15.773 2.619 1 97.44 34 VAL B CA 1
ATOM 3398 C C . VAL B 1 34 ? 21.047 16.375 3.521 1 97.44 34 VAL B C 1
ATOM 3400 O O . VAL B 1 34 ? 21.844 17.203 3.08 1 97.44 34 VAL B O 1
ATOM 3403 N N . LEU B 1 35 ? 21.078 15.93 4.727 1 96.69 35 LEU B N 1
ATOM 3404 C CA . LEU B 1 35 ? 22.094 16.422 5.656 1 96.69 35 LEU B CA 1
ATOM 3405 C C . LEU B 1 35 ? 23.484 16.156 5.125 1 96.69 35 LEU B C 1
ATOM 3407 O O . LEU B 1 35 ? 24.328 17.062 5.082 1 96.69 35 LEU B O 1
ATOM 3411 N N . ASN B 1 36 ? 23.719 14.984 4.66 1 94.94 36 ASN B N 1
ATOM 3412 C CA . ASN B 1 36 ? 25.031 14.602 4.148 1 94.94 36 ASN B CA 1
ATOM 3413 C C . ASN B 1 36 ? 25.359 15.352 2.857 1 94.94 36 ASN B C 1
ATOM 3415 O O . ASN B 1 36 ? 26.484 15.836 2.688 1 94.94 36 ASN B O 1
ATOM 3419 N N . THR B 1 37 ? 24.438 15.43 2.018 1 95.19 37 THR B N 1
ATOM 3420 C CA . THR B 1 37 ? 24.656 16.016 0.694 1 95.19 37 THR B CA 1
ATOM 3421 C C . THR B 1 37 ? 24.891 17.516 0.792 1 95.19 37 THR B C 1
ATOM 3423 O O . THR B 1 37 ? 25.797 18.047 0.146 1 95.19 37 THR B O 1
ATOM 3426 N N . VAL B 1 38 ? 24.109 18.188 1.611 1 95.25 38 VAL B N 1
ATOM 3427 C CA . VAL B 1 38 ? 24.234 19.625 1.726 1 95.25 38 VAL B CA 1
ATOM 3428 C C . VAL B 1 38 ? 25.531 19.984 2.479 1 95.25 38 VAL B C 1
ATOM 3430 O O . VAL B 1 38 ? 26.094 21.062 2.287 1 95.25 38 VAL B O 1
ATOM 3433 N N . SER B 1 39 ? 25.984 19.109 3.316 1 94.88 39 SER B N 1
ATOM 3434 C CA . SER B 1 39 ? 27.25 19.312 4.008 1 94.88 39 SER B CA 1
ATOM 3435 C C . SER B 1 39 ? 28.438 19.25 3.041 1 94.88 39 SER B C 1
ATOM 3437 O O . SER B 1 39 ? 29.406 20 3.184 1 94.88 39 SER B O 1
ATOM 3439 N N . VAL B 1 40 ? 28.344 18.422 2.059 1 93.25 40 VAL B N 1
ATOM 3440 C CA . VAL B 1 40 ? 29.406 18.234 1.085 1 93.25 40 VAL B CA 1
ATOM 3441 C C . VAL B 1 40 ? 29.25 19.234 -0.057 1 93.25 40 VAL B C 1
ATOM 3443 O O . VAL B 1 40 ? 30.234 19.781 -0.559 1 93.25 40 VAL B O 1
ATOM 3446 N N . HIS B 1 41 ? 27.984 19.453 -0.457 1 92.94 41 HIS B N 1
ATOM 3447 C CA . HIS B 1 41 ? 27.672 20.375 -1.538 1 92.94 41 HIS B CA 1
ATOM 3448 C C . HIS B 1 41 ? 26.719 21.469 -1.065 1 92.94 41 HIS B C 1
ATOM 3450 O O . HIS B 1 41 ? 25.531 21.422 -1.349 1 92.94 41 HIS B O 1
ATOM 3456 N N . PRO B 1 42 ? 27.219 22.547 -0.536 1 92.5 42 PRO B N 1
ATOM 3457 C CA . PRO B 1 42 ? 26.375 23.578 0.058 1 92.5 42 PRO B CA 1
ATOM 3458 C C . PRO B 1 42 ? 25.484 24.281 -0.968 1 92.5 42 PRO B C 1
ATOM 3460 O O . PRO B 1 42 ? 24.453 24.844 -0.608 1 92.5 42 PRO B O 1
ATOM 3463 N N . THR B 1 43 ? 25.828 24.188 -2.207 1 90.38 43 THR B N 1
ATOM 3464 C CA . THR B 1 43 ? 25.031 24.828 -3.25 1 90.38 43 THR B CA 1
ATOM 3465 C C . THR B 1 43 ? 23.656 24.188 -3.359 1 90.38 43 THR B C 1
ATOM 3467 O O . THR B 1 43 ? 22.719 24.797 -3.855 1 90.38 43 THR B O 1
ATOM 3470 N N . LEU B 1 44 ? 23.531 22.984 -2.869 1 93.62 44 LEU B N 1
ATOM 3471 C CA . LEU B 1 44 ? 22.281 22.25 -2.986 1 93.62 44 LEU B CA 1
ATOM 3472 C C . LEU B 1 44 ? 21.312 22.656 -1.895 1 93.62 44 LEU B C 1
ATOM 3474 O O . LEU B 1 44 ? 20.141 22.25 -1.905 1 93.62 44 LEU B O 1
ATOM 3478 N N . GLU B 1 45 ? 21.719 23.5 -1.011 1 94.06 45 GLU B N 1
ATOM 3479 C CA . GLU B 1 45 ? 20.812 24.062 -0.001 1 94.06 45 GLU B CA 1
ATOM 3480 C C . GLU B 1 45 ? 19.656 24.812 -0.646 1 94.06 45 GLU B C 1
ATOM 3482 O O . GLU B 1 45 ? 18.547 24.812 -0.115 1 94.06 45 GLU B O 1
ATOM 3487 N N . ASN B 1 46 ? 19.953 25.391 -1.725 1 91.44 46 ASN B N 1
ATOM 3488 C CA . ASN B 1 46 ? 18.938 26.156 -2.424 1 91.44 46 ASN B CA 1
ATOM 3489 C C . ASN B 1 46 ? 17.875 25.234 -3.039 1 91.44 46 ASN B C 1
ATOM 3491 O O . ASN B 1 46 ? 16.719 25.641 -3.203 1 91.44 46 ASN B O 1
ATOM 3495 N N . VAL B 1 47 ? 18.25 24.062 -3.369 1 92.62 47 VAL B N 1
ATOM 3496 C CA . VAL B 1 47 ? 17.312 23.109 -3.98 1 92.62 47 VAL B CA 1
ATOM 3497 C C . VAL B 1 47 ? 16.484 22.438 -2.898 1 92.62 47 VAL B C 1
ATOM 3499 O O . VAL B 1 47 ? 15.258 22.359 -3.008 1 92.62 47 VAL B O 1
ATOM 3502 N N . PHE B 1 48 ? 17.172 21.984 -1.864 1 96.06 48 PHE B N 1
ATOM 3503 C CA . PHE B 1 48 ? 16.484 21.219 -0.82 1 96.06 48 PHE B CA 1
ATOM 3504 C C . PHE B 1 48 ? 15.867 22.156 0.212 1 96.06 48 PHE B C 1
ATOM 3506 O O . PHE B 1 48 ? 15.086 21.719 1.059 1 96.06 48 PHE B O 1
ATOM 3513 N N . ARG B 1 49 ? 16.203 23.422 0.23 1 95.19 49 ARG B N 1
ATOM 3514 C CA . ARG B 1 49 ? 15.609 24.5 1.023 1 95.19 49 ARG B CA 1
ATOM 3515 C C . ARG B 1 49 ? 15.867 24.281 2.51 1 95.19 49 ARG B C 1
ATOM 3517 O O . ARG B 1 49 ? 14.984 24.516 3.34 1 95.19 49 ARG B O 1
ATOM 3524 N N . VAL B 1 50 ? 17 23.797 2.822 1 96 50 VAL B N 1
ATOM 3525 C CA . VAL B 1 50 ? 17.375 23.594 4.223 1 96 50 VAL B CA 1
ATOM 3526 C C . VAL B 1 50 ? 18.891 23.562 4.359 1 96 50 VAL B C 1
ATOM 3528 O O . VAL B 1 50 ? 19.578 23 3.504 1 96 50 VAL B O 1
ATOM 3531 N N . SER B 1 51 ? 19.391 24.188 5.387 1 94.38 51 SER B N 1
ATOM 3532 C CA . SER B 1 51 ? 20.828 24.203 5.641 1 94.38 51 SER B CA 1
ATOM 3533 C C . SER B 1 51 ? 21.25 22.984 6.461 1 94.38 51 SER B C 1
ATOM 3535 O O . SER B 1 51 ? 20.438 22.375 7.148 1 94.38 51 SER B O 1
ATOM 3537 N N . SER B 1 52 ? 22.531 22.688 6.316 1 95.06 52 SER B N 1
ATOM 3538 C CA . SER B 1 52 ? 23.078 21.578 7.078 1 95.06 52 SER B CA 1
ATOM 3539 C C . SER B 1 52 ? 23 21.844 8.578 1 95.06 52 SER B C 1
ATOM 3541 O O . SER B 1 52 ? 22.734 20.922 9.367 1 95.06 52 SER B O 1
ATOM 3543 N N . GLU B 1 53 ? 23.156 23.047 8.961 1 93.81 53 GLU B N 1
ATOM 3544 C CA . GLU B 1 53 ? 23.109 23.406 10.375 1 93.81 53 GLU B CA 1
ATOM 3545 C C . GLU B 1 53 ? 21.719 23.188 10.953 1 93.81 53 GLU B C 1
ATOM 3547 O O . GLU B 1 53 ? 21.578 22.641 12.047 1 93.81 53 GLU B O 1
ATOM 3552 N N . ASN B 1 54 ? 20.766 23.609 10.258 1 94.38 54 ASN B N 1
ATOM 3553 C CA . ASN B 1 54 ? 19.375 23.469 10.688 1 94.38 54 ASN B CA 1
ATOM 3554 C C . ASN B 1 54 ? 18.984 22 10.82 1 94.38 54 ASN B C 1
ATOM 3556 O O . ASN B 1 54 ? 18.406 21.594 11.836 1 94.38 54 ASN B O 1
ATOM 3560 N N . LEU B 1 55 ? 19.328 21.219 9.852 1 94.62 55 LEU B N 1
ATOM 3561 C CA . LEU B 1 55 ? 18.953 19.812 9.875 1 94.62 55 LEU B CA 1
ATOM 3562 C C . LEU B 1 55 ? 19.75 19.062 10.938 1 94.62 55 LEU B C 1
ATOM 3564 O O . LEU B 1 55 ? 19.234 18.109 11.547 1 94.62 55 LEU B O 1
ATOM 3568 N N . ARG B 1 56 ? 20.984 19.453 11.156 1 94.38 56 ARG B N 1
ATOM 3569 C CA . ARG B 1 56 ? 21.766 18.859 12.227 1 94.38 56 ARG B CA 1
ATOM 3570 C C . ARG B 1 56 ? 21.156 19.156 13.594 1 94.38 56 ARG B C 1
ATOM 3572 O O . ARG B 1 56 ? 21.094 18.281 14.453 1 94.38 56 ARG B O 1
ATOM 3579 N N . SER B 1 57 ? 20.734 20.359 13.727 1 93.12 57 SER B N 1
ATOM 3580 C CA . SER B 1 57 ? 20.094 20.75 14.977 1 93.12 57 SER B CA 1
ATOM 3581 C C . SER B 1 57 ? 18.844 19.938 15.227 1 93.12 57 SER B C 1
ATOM 3583 O O . SER B 1 57 ? 18.578 19.531 16.359 1 93.12 57 SER B O 1
ATOM 3585 N N . LEU B 1 58 ? 18.078 19.672 14.195 1 93.94 58 LEU B N 1
ATOM 3586 C CA . LEU B 1 58 ? 16.875 18.859 14.32 1 93.94 58 LEU B CA 1
ATOM 3587 C C . LEU B 1 58 ? 17.219 17.422 14.688 1 93.94 58 LEU B C 1
ATOM 3589 O O . LEU B 1 58 ? 16.562 16.828 15.539 1 93.94 58 LEU B O 1
ATOM 3593 N N . ARG B 1 59 ? 18.203 16.938 14.078 1 91.69 59 ARG B N 1
ATOM 3594 C CA . ARG B 1 59 ? 18.609 15.547 14.289 1 91.69 59 ARG B CA 1
ATOM 3595 C C . ARG B 1 59 ? 19.109 15.336 15.711 1 91.69 59 ARG B C 1
ATOM 3597 O O . ARG B 1 59 ? 18.891 14.273 16.297 1 91.69 59 ARG B O 1
ATOM 3604 N N . GLU B 1 60 ? 19.766 16.281 16.25 1 91.44 60 GLU B N 1
ATOM 3605 C CA . GLU B 1 60 ? 20.391 16.156 17.562 1 91.44 60 GLU B CA 1
ATOM 3606 C C . GLU B 1 60 ? 19.344 16.203 18.672 1 91.44 60 GLU B C 1
ATOM 3608 O O . GLU B 1 60 ? 19.578 15.695 19.766 1 91.44 60 GLU B O 1
ATOM 3613 N N . ASN B 1 61 ? 18.266 16.812 18.391 1 91.88 61 ASN B N 1
ATOM 3614 C CA . ASN B 1 61 ? 17.172 16.844 19.344 1 91.88 61 ASN B CA 1
ATOM 3615 C C . ASN B 1 61 ? 16.109 15.797 19.016 1 91.88 61 ASN B C 1
ATOM 3617 O O . ASN B 1 61 ? 15.156 16.062 18.297 1 91.88 61 ASN B O 1
ATOM 3621 N N . ILE B 1 62 ? 16.141 14.727 19.656 1 89.94 62 ILE B N 1
ATOM 3622 C CA . ILE B 1 62 ? 15.312 13.562 19.328 1 89.94 62 ILE B CA 1
ATOM 3623 C C . ILE B 1 62 ? 13.844 13.891 19.547 1 89.94 62 ILE B C 1
ATOM 3625 O O . ILE B 1 62 ? 12.977 13.453 18.781 1 89.94 62 ILE B O 1
ATOM 3629 N N . GLY B 1 63 ? 13.594 14.609 20.625 1 90.5 63 GLY B N 1
ATOM 3630 C CA . GLY B 1 63 ? 12.219 14.992 20.922 1 90.5 63 GLY B CA 1
ATOM 3631 C C . GLY B 1 63 ? 11.586 15.812 19.812 1 90.5 63 GLY B C 1
ATOM 3632 O O . GLY B 1 63 ? 10.477 15.516 19.375 1 90.5 63 GLY B O 1
ATOM 3633 N N . GLN B 1 64 ? 12.32 16.75 19.328 1 91.62 64 GLN B N 1
ATOM 3634 C CA . GLN B 1 64 ? 11.805 17.625 18.281 1 91.62 64 GLN B CA 1
ATOM 3635 C C . GLN B 1 64 ? 11.789 16.891 16.938 1 91.62 64 GLN B C 1
ATOM 3637 O O . GLN B 1 64 ? 10.852 17.062 16.141 1 91.62 64 GLN B O 1
ATOM 3642 N N . SER B 1 65 ? 12.805 16.094 16.734 1 94 65 SER B N 1
ATOM 3643 C CA . SER B 1 65 ? 12.875 15.32 15.492 1 94 65 SER B CA 1
ATOM 3644 C C . SER B 1 65 ? 11.68 14.383 15.352 1 94 65 SER B C 1
ATOM 3646 O O . SER B 1 65 ? 11.109 14.258 14.266 1 94 65 SER B O 1
ATOM 3648 N N . SER B 1 66 ? 11.273 13.789 16.391 1 92.88 66 SER B N 1
ATOM 3649 C CA . SER B 1 66 ? 10.148 12.859 16.375 1 92.88 66 SER B CA 1
ATOM 3650 C C . SER B 1 66 ? 8.836 13.586 16.094 1 92.88 66 SER B C 1
ATOM 3652 O O . SER B 1 66 ? 7.953 13.047 15.43 1 92.88 66 SER B O 1
ATOM 3654 N N . LYS B 1 67 ? 8.727 14.805 16.531 1 94.12 67 LYS B N 1
ATOM 3655 C CA . LYS B 1 67 ? 7.512 15.586 16.328 1 94.12 67 LYS B CA 1
ATOM 3656 C C . LYS B 1 67 ? 7.359 15.969 14.852 1 94.12 67 LYS B C 1
ATOM 3658 O O . LYS B 1 67 ? 6.238 16.078 14.352 1 94.12 67 LYS B O 1
ATOM 3663 N N . VAL B 1 68 ? 8.5 16.094 14.211 1 95.56 68 VAL B N 1
ATOM 3664 C CA . VAL B 1 68 ? 8.461 16.562 12.828 1 95.56 68 VAL B CA 1
ATOM 3665 C C . VAL B 1 68 ? 8.484 15.383 11.867 1 95.56 68 VAL B C 1
ATOM 3667 O O . VAL B 1 68 ? 7.688 15.312 10.93 1 95.56 68 VAL B O 1
ATOM 3670 N N . LEU B 1 69 ? 9.406 14.43 12.172 1 95.62 69 LEU B N 1
ATOM 3671 C CA . LEU B 1 69 ? 9.664 13.359 11.211 1 95.62 69 LEU B CA 1
ATOM 3672 C C . LEU B 1 69 ? 8.82 12.125 11.539 1 95.62 69 LEU B C 1
ATOM 3674 O O . LEU B 1 69 ? 8.664 11.242 10.695 1 95.62 69 LEU B O 1
ATOM 3678 N N . GLY B 1 70 ? 8.289 12.055 12.703 1 93.06 70 GLY B N 1
ATOM 3679 C CA . GLY B 1 70 ? 7.562 10.875 13.141 1 93.06 70 GLY B CA 1
ATOM 3680 C C . GLY B 1 70 ? 6.062 11 12.961 1 93.06 70 GLY B C 1
ATOM 3681 O O . GLY B 1 70 ? 5.289 10.508 13.789 1 93.06 70 GLY B O 1
ATOM 3682 N N . THR B 1 71 ? 5.594 11.734 11.953 1 94 71 THR B N 1
ATOM 3683 C CA . THR B 1 71 ? 4.176 11.93 11.672 1 94 71 THR B CA 1
ATOM 3684 C C . THR B 1 71 ? 3.783 11.25 10.367 1 94 71 THR B C 1
ATOM 3686 O O . THR B 1 71 ? 4.633 10.703 9.664 1 94 71 THR B O 1
ATOM 3689 N N . SER B 1 72 ? 2.477 11.273 10.086 1 95.62 72 SER B N 1
ATOM 3690 C CA . SER B 1 72 ? 1.973 10.727 8.836 1 95.62 72 SER B CA 1
ATOM 3691 C C . SER B 1 72 ? 2.217 11.68 7.672 1 95.62 72 SER B C 1
ATOM 3693 O O . SER B 1 72 ? 1.95 11.344 6.516 1 95.62 72 SER B O 1
ATOM 3695 N N . PHE B 1 73 ? 2.758 12.852 8 1 98.12 73 PHE B N 1
ATOM 3696 C CA . PHE B 1 73 ? 3.037 13.852 6.973 1 98.12 73 PHE B CA 1
ATOM 3697 C C . PHE B 1 73 ? 4.465 13.711 6.457 1 98.12 73 PHE B C 1
ATOM 3699 O O . PHE B 1 73 ? 5.383 13.422 7.227 1 98.12 73 PHE B O 1
ATOM 3706 N N . LEU B 1 74 ? 4.621 13.883 5.219 1 98.12 74 LEU B N 1
ATOM 3707 C CA . LEU B 1 74 ? 5.973 13.992 4.68 1 98.12 74 LEU B CA 1
ATOM 3708 C C . LEU B 1 74 ? 6.578 15.352 5.016 1 98.12 74 LEU B C 1
ATOM 3710 O O . LEU B 1 74 ? 5.941 16.391 4.824 1 98.12 74 LEU B O 1
ATOM 3714 N N . ALA B 1 75 ? 7.777 15.328 5.52 1 97.94 75 ALA B N 1
ATOM 3715 C CA . ALA B 1 75 ? 8.484 16.562 5.859 1 97.94 75 ALA B CA 1
ATOM 3716 C C . ALA B 1 75 ? 9.07 17.219 4.613 1 97.94 75 ALA B C 1
ATOM 3718 O O . ALA B 1 75 ? 9.57 18.344 4.676 1 97.94 75 ALA B O 1
ATOM 3719 N N . TYR B 1 76 ? 8.969 16.547 3.51 1 97.88 76 TYR B N 1
ATOM 3720 C CA . TYR B 1 76 ? 9.477 17.016 2.23 1 97.88 76 TYR B CA 1
ATOM 3721 C C . TYR B 1 76 ? 8.367 17.125 1.198 1 97.88 76 TYR B C 1
ATOM 3723 O O . TYR B 1 76 ? 7.527 16.219 1.09 1 97.88 76 TYR B O 1
ATOM 3731 N N . ALA B 1 77 ? 8.266 18.219 0.549 1 97.5 77 ALA B N 1
ATOM 3732 C CA . ALA B 1 77 ? 7.312 18.438 -0.533 1 97.5 77 ALA B CA 1
ATOM 3733 C C . ALA B 1 77 ? 7.973 18.25 -1.896 1 97.5 77 ALA B C 1
ATOM 3735 O O . ALA B 1 77 ? 9.203 18.297 -2.008 1 97.5 77 ALA B O 1
ATOM 3736 N N . PRO B 1 78 ? 7.195 17.969 -2.896 1 97.56 78 PRO B N 1
ATOM 3737 C CA . PRO B 1 78 ? 7.793 17.828 -4.227 1 97.56 78 PRO B CA 1
ATOM 3738 C C . PRO B 1 78 ? 8.344 19.141 -4.77 1 97.56 78 PRO B C 1
ATOM 3740 O O . PRO B 1 78 ? 7.754 20.203 -4.555 1 97.56 78 PRO B O 1
ATOM 3743 N N . THR B 1 79 ? 9.438 19.031 -5.465 1 97.31 79 THR B N 1
ATOM 3744 C CA . THR B 1 79 ? 10.008 20.188 -6.145 1 97.31 79 THR B CA 1
ATOM 3745 C C . THR B 1 79 ? 9.156 20.578 -7.348 1 97.31 79 THR B C 1
ATOM 3747 O O . THR B 1 79 ? 9.094 21.75 -7.719 1 97.31 79 THR B O 1
ATOM 3750 N N . LEU B 1 80 ? 8.57 19.547 -7.949 1 96.81 80 LEU B N 1
ATOM 3751 C CA . LEU B 1 80 ? 7.629 19.781 -9.039 1 96.81 80 LEU B CA 1
ATOM 3752 C C . LEU B 1 80 ? 6.223 20.016 -8.492 1 96.81 80 LEU B C 1
ATOM 3754 O O . LEU B 1 80 ? 5.609 19.109 -7.922 1 96.81 80 LEU B O 1
ATOM 3758 N N . THR B 1 81 ? 5.66 21.156 -8.742 1 94.88 81 THR B N 1
ATOM 3759 C CA . THR B 1 81 ? 4.449 21.547 -8.016 1 94.88 81 THR B CA 1
ATOM 3760 C C . THR B 1 81 ? 3.238 21.531 -8.953 1 94.88 81 THR B C 1
ATOM 3762 O O . THR B 1 81 ? 2.096 21.578 -8.492 1 94.88 81 THR B O 1
ATOM 3765 N N . THR B 1 82 ? 3.467 21.438 -10.258 1 96.38 82 THR B N 1
ATOM 3766 C CA . THR B 1 82 ? 2.346 21.469 -11.188 1 96.38 82 THR B CA 1
ATOM 3767 C C . THR B 1 82 ? 2.258 20.156 -11.961 1 96.38 82 THR B C 1
ATOM 3769 O O . THR B 1 82 ? 3.232 19.406 -12.031 1 96.38 82 THR B O 1
ATOM 3772 N N . VAL B 1 83 ? 1.05 19.938 -12.484 1 97 83 VAL B N 1
ATOM 3773 C CA . VAL B 1 83 ? 0.829 18.75 -13.312 1 97 83 VAL B CA 1
ATOM 3774 C C . VAL B 1 83 ? 1.723 18.812 -14.555 1 97 83 VAL B C 1
ATOM 3776 O O . VAL B 1 83 ? 2.285 17.797 -14.969 1 97 83 VAL B O 1
ATOM 3779 N N . GLU B 1 84 ? 1.91 20 -15.062 1 96 84 GLU B N 1
ATOM 3780 C CA . GLU B 1 84 ? 2.727 20.188 -16.266 1 96 84 GLU B CA 1
ATOM 3781 C C . GLU B 1 84 ? 4.188 19.859 -15.992 1 96 84 GLU B C 1
ATOM 3783 O O . GLU B 1 84 ? 4.855 19.25 -16.828 1 96 84 GLU B O 1
ATOM 3788 N N . ASP B 1 85 ? 4.66 20.234 -14.836 1 96.81 85 ASP B N 1
ATOM 3789 C CA . ASP B 1 85 ? 6.031 19.906 -14.461 1 96.81 85 ASP B CA 1
ATOM 3790 C C . ASP B 1 85 ? 6.234 18.391 -14.406 1 96.81 85 ASP B C 1
ATOM 3792 O O . ASP B 1 85 ? 7.227 17.875 -14.922 1 96.81 85 ASP B O 1
ATOM 3796 N N . TRP B 1 86 ? 5.316 17.703 -13.812 1 97.5 86 TRP B N 1
ATOM 3797 C CA . TRP B 1 86 ? 5.414 16.25 -13.672 1 97.5 86 TRP B CA 1
ATOM 3798 C C . TRP B 1 86 ? 5.25 15.562 -15.016 1 97.5 86 TRP B C 1
ATOM 3800 O O . TRP B 1 86 ? 5.918 14.562 -15.289 1 97.5 86 TRP B O 1
ATOM 3810 N N . ARG B 1 87 ? 4.316 16.031 -15.828 1 96.44 87 ARG B N 1
ATOM 3811 C CA . ARG B 1 87 ? 4.148 15.477 -17.172 1 96.44 87 ARG B CA 1
ATOM 38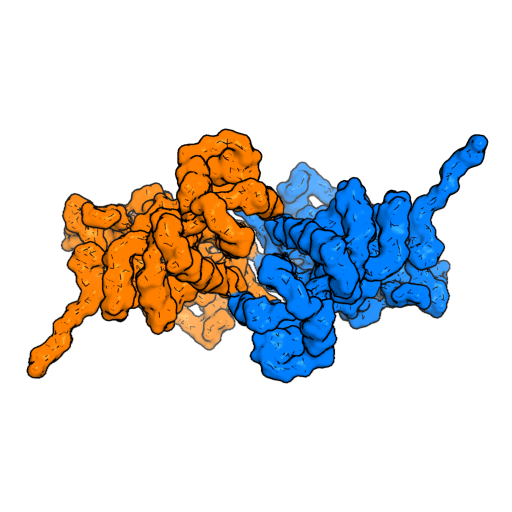12 C C . ARG B 1 87 ? 5.438 15.586 -17.969 1 96.44 87 ARG B C 1
ATOM 3814 O O . ARG B 1 87 ? 5.824 14.641 -18.656 1 96.44 87 ARG B O 1
ATOM 3821 N N . SER B 1 88 ? 6.074 16.75 -17.859 1 96.5 88 SER B N 1
ATOM 3822 C CA . SER B 1 88 ? 7.367 16.938 -18.516 1 96.5 88 SER B CA 1
ATOM 3823 C C . SER B 1 88 ? 8.406 15.953 -17.984 1 96.5 88 SER B C 1
ATOM 3825 O O . SER B 1 88 ? 9.164 15.375 -18.766 1 96.5 88 SER B O 1
ATOM 3827 N N . PHE B 1 89 ? 8.438 15.758 -16.734 1 97.19 89 PHE B N 1
ATOM 3828 C CA . PHE B 1 89 ? 9.383 14.859 -16.094 1 97.19 89 PHE B CA 1
ATOM 3829 C C . PHE B 1 89 ? 9.117 13.414 -16.5 1 97.19 89 PHE B C 1
ATOM 3831 O O . PHE B 1 89 ? 10.047 12.672 -16.812 1 97.19 89 PHE B O 1
ATOM 3838 N N . ILE B 1 90 ? 7.859 12.977 -16.516 1 96.19 90 ILE B N 1
ATOM 3839 C CA . ILE B 1 90 ? 7.477 11.594 -16.766 1 96.19 90 ILE B CA 1
ATOM 3840 C C . ILE B 1 90 ? 7.609 11.266 -18.25 1 96.19 90 ILE B C 1
ATOM 3842 O O . ILE B 1 90 ? 8.172 10.227 -18.609 1 96.19 90 ILE B O 1
ATOM 3846 N N . GLU B 1 91 ? 7.195 12.125 -19.141 1 93.12 91 GLU B N 1
ATOM 3847 C CA . GLU B 1 91 ? 7.168 11.852 -20.578 1 93.12 91 GLU B CA 1
ATOM 3848 C C . GLU B 1 91 ? 8.492 12.242 -21.234 1 93.12 91 GLU B C 1
ATOM 3850 O O . GLU B 1 91 ? 8.828 11.727 -22.312 1 93.12 91 GLU B O 1
ATOM 3855 N N . GLY B 1 92 ? 9.242 13.188 -20.734 1 88.38 92 GLY B N 1
ATOM 3856 C CA . GLY B 1 92 ? 10.539 13.586 -21.266 1 88.38 92 GLY B CA 1
ATOM 3857 C C . GLY B 1 92 ? 10.438 14.484 -22.484 1 88.38 92 GLY B C 1
ATOM 3858 O O . GLY B 1 92 ? 11.43 14.719 -23.172 1 88.38 92 GLY B O 1
ATOM 3859 N N . ARG B 1 93 ? 9.406 14.922 -22.922 1 83.75 93 ARG B N 1
ATOM 3860 C CA . ARG B 1 93 ? 9.305 15.695 -24.156 1 83.75 93 ARG B CA 1
ATOM 3861 C C . ARG B 1 93 ? 9.75 17.141 -23.938 1 83.75 93 ARG B C 1
ATOM 3863 O O . ARG B 1 93 ? 10.828 17.391 -23.406 1 83.75 93 ARG B O 1
ATOM 3870 N N . MET B 1 94 ? 8.828 18.109 -23.688 1 86.38 94 MET B N 1
ATOM 3871 C CA . MET B 1 94 ? 9.125 19.531 -23.578 1 86.38 94 MET B CA 1
ATOM 3872 C C . MET B 1 94 ? 9.359 19.938 -22.125 1 86.38 94 MET B C 1
ATOM 3874 O O . MET B 1 94 ? 8.43 19.953 -21.328 1 86.38 94 MET B O 1
ATOM 3878 N N . PRO B 1 95 ? 10.664 20.266 -21.875 1 88.44 95 PRO B N 1
ATOM 3879 C CA . PRO B 1 95 ? 10.945 20.641 -20.484 1 88.44 95 PRO B CA 1
ATOM 3880 C C . PRO B 1 95 ? 10.297 21.969 -20.094 1 88.44 95 PRO B C 1
ATOM 3882 O O . PRO B 1 95 ? 10.219 22.891 -20.922 1 88.44 95 PRO B O 1
ATOM 3885 N N . THR B 1 96 ? 9.781 22.062 -18.938 1 93.44 96 THR B N 1
ATOM 3886 C CA . THR B 1 96 ? 9.25 23.297 -18.391 1 93.44 96 THR B CA 1
ATOM 3887 C C . THR B 1 96 ? 10.383 24.156 -17.797 1 93.44 96 THR B C 1
ATOM 3889 O O . THR B 1 96 ? 11.523 23.703 -17.719 1 93.44 96 THR B O 1
ATOM 3892 N N . VAL B 1 97 ? 10.008 25.312 -17.422 1 94 97 VAL B N 1
ATOM 3893 C CA . VAL B 1 97 ? 10.969 26.234 -16.828 1 94 97 VAL B CA 1
ATOM 3894 C C . VAL B 1 97 ? 11.492 25.641 -15.516 1 94 97 VAL B C 1
ATOM 3896 O O . VAL B 1 97 ? 12.695 25.719 -15.234 1 94 97 VAL B O 1
ATOM 3899 N N . THR B 1 98 ? 10.633 25.062 -14.773 1 94.5 98 THR B N 1
ATOM 3900 C CA . THR B 1 98 ? 11.008 24.469 -13.5 1 94.5 98 THR B CA 1
ATOM 3901 C C . THR B 1 98 ? 11.977 23.312 -13.703 1 94.5 98 THR B C 1
ATOM 3903 O O . THR B 1 98 ? 12.961 23.172 -12.977 1 94.5 98 THR B O 1
ATOM 3906 N N . MET B 1 99 ? 11.758 22.516 -14.688 1 93.38 99 MET B N 1
ATOM 3907 C CA . MET B 1 99 ? 12.609 21.375 -14.984 1 93.38 99 MET B CA 1
ATOM 3908 C C . MET B 1 99 ? 14.016 21.828 -15.367 1 93.38 99 MET B C 1
ATOM 3910 O O . MET B 1 99 ? 15.008 21.25 -14.922 1 93.38 99 MET B O 1
ATOM 3914 N N . GLU B 1 100 ? 14.07 22.875 -16.109 1 93.62 100 GLU B N 1
ATOM 3915 C CA . GLU B 1 100 ? 15.359 23.406 -16.547 1 93.62 100 GLU B CA 1
ATOM 3916 C C . GLU B 1 100 ? 16.125 24.016 -15.375 1 93.62 100 GLU B C 1
ATOM 3918 O O . GLU B 1 100 ? 17.344 23.828 -15.258 1 93.62 100 GLU B O 1
ATOM 3923 N N . ARG B 1 101 ? 15.375 24.641 -14.602 1 94.38 101 ARG B N 1
ATOM 3924 C CA . ARG B 1 101 ? 15.984 25.25 -13.422 1 94.38 101 ARG B CA 1
ATOM 3925 C C . ARG B 1 101 ? 16.578 24.188 -12.5 1 94.38 101 ARG B C 1
ATOM 3927 O O . ARG B 1 101 ? 17.703 24.344 -12.023 1 94.38 101 ARG B O 1
ATOM 3934 N N . LEU B 1 102 ? 15.859 23.109 -12.219 1 94.38 102 LEU B N 1
ATOM 3935 C CA . LEU B 1 102 ? 16.312 22.047 -11.328 1 94.38 102 LEU B CA 1
ATOM 3936 C C . LEU B 1 102 ? 17.5 21.312 -11.922 1 94.38 102 LEU B C 1
ATOM 3938 O O . LEU B 1 102 ? 18.422 20.938 -11.195 1 94.38 102 LEU B O 1
ATOM 3942 N N . LYS B 1 103 ? 17.484 21.172 -13.219 1 92.06 103 LYS B N 1
ATOM 3943 C CA . LYS B 1 103 ? 18.594 20.531 -13.891 1 92.06 103 LYS B CA 1
ATOM 3944 C C . LYS B 1 103 ? 19.875 21.375 -13.766 1 92.06 103 LYS B C 1
ATOM 3946 O O . LYS B 1 103 ? 20.953 20.828 -13.57 1 92.06 103 LYS B O 1
ATOM 3951 N N . ALA B 1 104 ? 19.688 22.625 -13.836 1 91.5 104 ALA B N 1
ATOM 3952 C CA . ALA B 1 104 ? 20.812 23.547 -13.781 1 91.5 104 ALA B CA 1
ATOM 3953 C C . ALA B 1 104 ? 21.375 23.625 -12.367 1 91.5 104 ALA B C 1
ATOM 3955 O O . ALA B 1 104 ? 22.562 23.953 -12.172 1 91.5 104 ALA B O 1
ATOM 3956 N N . MET B 1 105 ? 20.578 23.328 -11.406 1 90.25 105 MET B N 1
ATOM 3957 C CA . MET B 1 105 ? 20.984 23.469 -10.008 1 90.25 105 MET B CA 1
ATOM 3958 C C . MET B 1 105 ? 21.797 22.266 -9.555 1 90.25 105 MET B C 1
ATOM 3960 O O . MET B 1 105 ? 22.469 22.328 -8.523 1 90.25 105 MET B O 1
ATOM 3964 N N . VAL B 1 106 ? 21.734 21.203 -10.273 1 88.5 106 VAL B N 1
ATOM 3965 C CA . VAL B 1 106 ? 22.547 20.031 -9.961 1 88.5 106 VAL B CA 1
ATOM 3966 C C . VAL B 1 106 ? 23.969 20.219 -10.477 1 88.5 106 VAL B C 1
ATOM 3968 O O . VAL B 1 106 ? 24.172 20.406 -11.68 1 88.5 106 VAL B O 1
ATOM 3971 N N . PRO B 1 107 ? 24.859 20.156 -9.57 1 87.81 107 PRO B N 1
ATOM 3972 C CA . PRO B 1 107 ? 26.234 20.375 -10 1 87.81 107 PRO B CA 1
ATOM 3973 C C . PRO B 1 107 ? 26.719 19.344 -11.008 1 87.81 107 PRO B C 1
ATOM 3975 O O . PRO B 1 107 ? 26.453 18.141 -10.852 1 87.81 107 PRO B O 1
ATOM 3978 N N . HIS B 1 108 ? 27.422 19.75 -11.992 1 85.12 108 HIS B N 1
ATOM 3979 C CA . HIS B 1 108 ? 27.969 18.859 -13.008 1 85.12 108 HIS B CA 1
ATOM 3980 C C . HIS B 1 108 ? 29.109 18.016 -12.438 1 85.12 108 HIS B C 1
ATOM 3982 O O . HIS B 1 108 ? 29.438 16.953 -12.977 1 85.12 108 HIS B O 1
ATOM 3988 N N . SER B 1 109 ? 29.625 18.469 -11.367 1 85.56 109 SER B N 1
ATOM 3989 C CA . SER B 1 109 ? 30.781 17.828 -10.766 1 85.56 109 SER B CA 1
ATOM 3990 C C . SER B 1 109 ? 30.359 16.734 -9.797 1 85.56 109 SER B C 1
ATOM 3992 O O . SER B 1 109 ? 31.203 16.156 -9.094 1 85.56 109 SER B O 1
ATOM 3994 N N . LEU B 1 110 ? 29.109 16.359 -9.805 1 88.31 110 LEU B N 1
ATOM 3995 C CA . LEU B 1 110 ? 28.672 15.312 -8.883 1 88.31 110 LEU B CA 1
ATOM 3996 C C . LEU B 1 110 ? 29.328 13.984 -9.227 1 88.31 110 LEU B C 1
ATOM 3998 O O . LEU B 1 110 ? 29.391 13.602 -10.398 1 88.31 110 LEU B O 1
ATOM 4002 N N . SER B 1 111 ? 29.875 13.391 -8.203 1 90.88 111 SER B N 1
ATOM 4003 C CA . SER B 1 111 ? 30.453 12.062 -8.383 1 90.88 111 SER B CA 1
ATOM 4004 C C . SER B 1 111 ? 29.375 11.047 -8.781 1 90.88 111 SER B C 1
ATOM 4006 O O . SER B 1 111 ? 28.188 11.32 -8.672 1 90.88 111 SER B O 1
ATOM 4008 N N . VAL B 1 112 ? 29.797 9.961 -9.305 1 89.94 112 VAL B N 1
ATOM 4009 C CA . VAL B 1 112 ? 28.875 8.875 -9.664 1 89.94 112 VAL B CA 1
ATOM 4010 C C . VAL B 1 112 ? 28.125 8.414 -8.422 1 89.94 112 VAL B C 1
ATOM 4012 O O . VAL B 1 112 ? 26.922 8.117 -8.492 1 89.94 112 VAL B O 1
ATOM 4015 N N . VAL B 1 113 ? 28.766 8.461 -7.336 1 90.12 113 VAL B N 1
ATOM 4016 C CA . VAL B 1 113 ? 28.172 8.031 -6.074 1 90.12 113 VAL B CA 1
ATOM 4017 C C . VAL B 1 113 ? 27.062 9 -5.66 1 90.12 113 VAL B C 1
ATOM 4019 O O . VAL B 1 113 ? 26 8.586 -5.207 1 90.12 113 VAL B O 1
ATOM 4022 N N . ASP B 1 114 ? 27.344 10.273 -5.852 1 92.12 114 ASP B N 1
ATOM 4023 C CA . ASP B 1 114 ? 26.359 11.289 -5.496 1 92.12 114 ASP B CA 1
ATOM 4024 C C . ASP B 1 114 ? 25.125 11.203 -6.395 1 92.12 114 ASP B C 1
ATOM 4026 O O . ASP B 1 114 ? 24 11.391 -5.93 1 92.12 114 ASP B O 1
ATOM 4030 N N . ARG B 1 115 ? 25.375 10.938 -7.594 1 92.31 115 ARG B N 1
ATOM 4031 C CA . ARG B 1 115 ? 24.281 10.82 -8.547 1 92.31 115 ARG B CA 1
ATOM 4032 C C . ARG B 1 115 ? 23.391 9.625 -8.219 1 92.31 115 ARG B C 1
ATOM 4034 O O . ARG B 1 115 ? 22.172 9.719 -8.258 1 92.31 115 ARG B O 1
ATOM 4041 N N . LEU B 1 116 ? 24.047 8.547 -7.891 1 92.44 116 LEU B N 1
ATOM 4042 C CA . LEU B 1 116 ? 23.312 7.344 -7.52 1 92.44 116 LEU B CA 1
ATOM 4043 C C . LEU B 1 116 ? 22.531 7.559 -6.227 1 92.44 116 LEU B C 1
ATOM 4045 O O . LEU B 1 116 ? 21.406 7.086 -6.098 1 92.44 116 LEU B O 1
ATOM 4049 N N . ALA B 1 117 ? 23.141 8.227 -5.328 1 93.69 117 ALA B N 1
ATOM 4050 C CA . ALA B 1 117 ? 22.469 8.508 -4.055 1 93.69 117 ALA B CA 1
ATOM 4051 C C . ALA B 1 117 ? 21.234 9.367 -4.262 1 93.69 117 ALA B C 1
ATOM 4053 O O . ALA B 1 117 ? 20.203 9.141 -3.629 1 93.69 117 ALA B O 1
ATOM 4054 N N . LEU B 1 118 ? 21.359 10.336 -5.09 1 95.06 118 LEU B N 1
ATOM 4055 C CA . LEU B 1 118 ? 20.219 11.203 -5.387 1 95.06 118 LEU B CA 1
ATOM 4056 C C . LEU B 1 118 ? 19.094 10.406 -6.043 1 95.06 118 LEU B C 1
ATOM 4058 O O . LEU B 1 118 ? 17.922 10.555 -5.68 1 95.06 118 LEU B O 1
ATOM 4062 N N . GLU B 1 119 ? 19.438 9.602 -6.988 1 94.75 119 GLU B N 1
ATOM 4063 C CA . GLU B 1 119 ? 18.438 8.781 -7.656 1 94.75 119 GLU B CA 1
ATOM 4064 C C . GLU B 1 119 ? 17.719 7.867 -6.668 1 94.75 119 GLU B C 1
ATOM 4066 O O . GLU B 1 119 ? 16.484 7.742 -6.703 1 94.75 119 GLU B O 1
ATOM 4071 N N . HIS B 1 120 ? 18.5 7.301 -5.824 1 93.81 120 HIS B N 1
ATOM 4072 C CA . HIS B 1 120 ? 17.938 6.375 -4.848 1 93.81 120 HIS B CA 1
ATOM 4073 C C . HIS B 1 120 ? 17.016 7.098 -3.863 1 93.81 120 HIS B C 1
ATOM 4075 O O . HIS B 1 120 ? 15.984 6.566 -3.463 1 93.81 120 HIS B O 1
ATOM 4081 N N . THR B 1 121 ? 17.422 8.211 -3.453 1 96.12 121 THR B N 1
ATOM 4082 C CA . THR B 1 121 ? 16.609 8.969 -2.518 1 96.12 121 THR B CA 1
ATOM 4083 C C . THR B 1 121 ? 15.336 9.469 -3.199 1 96.12 121 THR B C 1
ATOM 4085 O O . THR B 1 121 ? 14.266 9.516 -2.58 1 96.12 121 THR B O 1
ATOM 4088 N N . ASN B 1 122 ? 15.453 9.844 -4.465 1 97.19 122 ASN B N 1
ATOM 4089 C CA . ASN B 1 122 ? 14.266 10.164 -5.246 1 97.19 122 ASN B CA 1
ATOM 4090 C C . ASN B 1 122 ? 13.273 9 -5.246 1 97.19 122 ASN B C 1
ATOM 4092 O O . ASN B 1 122 ? 12.062 9.211 -5.094 1 97.19 122 ASN B O 1
ATOM 4096 N N . ARG B 1 123 ? 13.781 7.859 -5.395 1 95 123 ARG B N 1
ATOM 4097 C CA . ARG B 1 123 ? 12.93 6.676 -5.43 1 95 123 ARG B CA 1
ATOM 4098 C C . ARG B 1 123 ? 12.25 6.449 -4.086 1 95 123 ARG B C 1
ATOM 4100 O O . ARG B 1 123 ? 11.07 6.094 -4.031 1 95 123 ARG B O 1
ATOM 4107 N N . SER B 1 124 ? 13.016 6.605 -3.055 1 94.5 124 SER B N 1
ATOM 4108 C CA . SER B 1 124 ? 12.438 6.469 -1.719 1 94.5 124 SER B CA 1
ATOM 4109 C C . SER B 1 124 ? 11.32 7.477 -1.492 1 94.5 124 SER B C 1
ATOM 4111 O O . SER B 1 124 ? 10.289 7.141 -0.905 1 94.5 124 SER B O 1
ATOM 4113 N N . TYR B 1 125 ? 11.562 8.648 -1.914 1 97.5 125 TYR B N 1
ATOM 4114 C CA . TYR B 1 125 ? 10.562 9.695 -1.768 1 97.5 125 TYR B CA 1
ATOM 4115 C C . TYR B 1 125 ? 9.305 9.367 -2.561 1 97.5 125 TYR B C 1
ATOM 4117 O O . TYR B 1 125 ? 8.188 9.438 -2.031 1 97.5 125 TYR B O 1
ATOM 4125 N N . ILE B 1 126 ? 9.477 8.977 -3.809 1 97.19 126 ILE B N 1
ATOM 4126 C CA . ILE B 1 126 ? 8.344 8.688 -4.68 1 97.19 126 ILE B CA 1
ATOM 4127 C C . ILE B 1 126 ? 7.59 7.465 -4.156 1 97.19 126 ILE B C 1
ATOM 4129 O O . ILE B 1 126 ? 6.363 7.398 -4.246 1 97.19 126 ILE B O 1
ATOM 4133 N N . ASN B 1 127 ? 8.305 6.531 -3.637 1 95.69 127 ASN B N 1
ATOM 4134 C CA . ASN B 1 127 ? 7.645 5.371 -3.047 1 95.69 127 ASN B CA 1
ATOM 4135 C C . ASN B 1 127 ? 6.691 5.777 -1.928 1 95.69 127 ASN B C 1
ATOM 4137 O O . ASN B 1 127 ? 5.566 5.273 -1.851 1 95.69 127 ASN B O 1
ATOM 4141 N N . ALA B 1 128 ? 7.137 6.645 -1.066 1 96.81 128 ALA B N 1
ATOM 4142 C CA . ALA B 1 128 ? 6.297 7.109 0.033 1 96.81 128 ALA B CA 1
ATOM 4143 C C . ALA B 1 128 ? 5.109 7.91 -0.487 1 96.81 128 ALA B C 1
ATOM 4145 O O . ALA B 1 128 ? 3.982 7.742 -0.011 1 96.81 128 ALA B O 1
ATOM 4146 N N . VAL B 1 129 ? 5.398 8.781 -1.432 1 98 129 VAL B N 1
ATOM 4147 C CA . VAL B 1 129 ? 4.336 9.578 -2.037 1 98 129 VAL B CA 1
ATOM 4148 C C . VAL B 1 129 ? 3.281 8.656 -2.646 1 98 129 VAL B C 1
ATOM 4150 O O . VAL B 1 129 ? 2.082 8.852 -2.434 1 98 129 VAL B O 1
ATOM 4153 N N . TYR B 1 130 ? 3.781 7.68 -3.338 1 96.56 130 TYR B N 1
ATOM 4154 C CA . TYR B 1 130 ? 2.895 6.773 -4.055 1 96.56 130 TYR B CA 1
ATOM 4155 C C . TYR B 1 130 ? 2.049 5.957 -3.086 1 96.56 130 TYR B C 1
ATOM 4157 O O . TYR B 1 130 ? 0.876 5.684 -3.354 1 96.56 130 TYR B O 1
ATOM 4165 N N . ASP B 1 131 ? 2.564 5.562 -1.973 1 96.56 131 ASP B N 1
ATOM 4166 C CA . ASP B 1 131 ? 1.799 4.895 -0.923 1 96.56 131 ASP B CA 1
ATOM 4167 C C . ASP B 1 131 ? 0.652 5.777 -0.435 1 96.56 131 ASP B C 1
ATOM 4169 O O . ASP B 1 131 ? -0.49 5.32 -0.338 1 96.56 131 ASP B O 1
ATOM 4173 N N . LEU B 1 132 ? 1.006 6.969 -0.157 1 97.56 132 LEU B N 1
ATOM 4174 C CA . LEU B 1 132 ? 0.006 7.887 0.381 1 97.56 132 LEU B CA 1
ATOM 4175 C C . LEU B 1 132 ? -1.088 8.164 -0.646 1 97.56 132 LEU B C 1
ATOM 4177 O O . LEU B 1 132 ? -2.268 8.242 -0.296 1 97.56 132 LEU B O 1
ATOM 4181 N N . LEU B 1 133 ? -0.708 8.281 -1.869 1 96.94 133 LEU B N 1
ATOM 4182 C CA . LEU B 1 133 ? -1.663 8.562 -2.936 1 96.94 133 LEU B CA 1
ATOM 4183 C C . LEU B 1 133 ? -2.699 7.449 -3.047 1 96.94 133 LEU B C 1
ATOM 4185 O O . LEU B 1 133 ? -3.861 7.707 -3.371 1 96.94 133 LEU B O 1
ATOM 4189 N N . ASN B 1 134 ? -2.27 6.27 -2.705 1 93.94 134 ASN B N 1
ATOM 4190 C CA . ASN B 1 134 ? -3.15 5.133 -2.959 1 93.94 134 ASN B CA 1
ATOM 4191 C C . ASN B 1 134 ? -3.812 4.641 -1.676 1 93.94 134 ASN B C 1
ATOM 4193 O O . ASN B 1 134 ? -4.785 3.887 -1.726 1 93.94 134 ASN B O 1
ATOM 4197 N N . MET B 1 135 ? -3.32 5.121 -0.542 1 93.81 135 MET B N 1
ATOM 4198 C CA . MET B 1 135 ? -3.797 4.504 0.693 1 93.81 135 MET B CA 1
ATOM 4199 C C . MET B 1 135 ? -4.555 5.516 1.55 1 93.81 135 MET B C 1
ATOM 4201 O O . MET B 1 135 ? -5.125 5.156 2.582 1 93.81 135 MET B O 1
ATOM 4205 N N . SER B 1 136 ? -4.625 6.746 1.104 1 95.25 136 SER B N 1
ATOM 4206 C CA . SER B 1 136 ? -5.293 7.746 1.93 1 95.25 136 SER B CA 1
ATOM 4207 C C . SER B 1 136 ? -6.055 8.75 1.073 1 95.25 136 SER B C 1
ATOM 4209 O O . SER B 1 136 ? -5.539 9.227 0.057 1 95.25 136 SER B O 1
ATOM 4211 N N . VAL B 1 137 ? -7.27 9.062 1.549 1 94.88 137 VAL B N 1
ATOM 4212 C CA . VAL B 1 137 ? -8.039 10.102 0.88 1 94.88 137 VAL B CA 1
ATOM 4213 C C . VAL B 1 137 ? -7.465 11.477 1.218 1 94.88 137 VAL B C 1
ATOM 4215 O O . VAL B 1 137 ? -7.793 12.469 0.565 1 94.88 137 VAL B O 1
ATOM 4218 N N . LEU B 1 138 ? -6.551 11.523 2.203 1 97.31 138 LEU B N 1
ATOM 4219 C CA . LEU B 1 138 ? -5.922 12.781 2.609 1 97.31 138 LEU B CA 1
ATOM 4220 C C . LEU B 1 138 ? -4.488 12.852 2.1 1 97.31 138 LEU B C 1
ATOM 4222 O O . LEU B 1 138 ? -3.639 13.508 2.713 1 97.31 138 LEU B O 1
ATOM 4226 N N . ALA B 1 139 ? -4.246 12.203 1.024 1 97.56 139 ALA B N 1
ATOM 4227 C CA . ALA B 1 139 ? -2.898 12.164 0.462 1 97.56 139 ALA B CA 1
ATOM 4228 C C . ALA B 1 139 ? -2.381 13.57 0.18 1 97.56 139 ALA B C 1
ATOM 4230 O O . ALA B 1 139 ? -1.222 13.883 0.466 1 97.56 139 ALA B O 1
ATOM 4231 N N . ALA B 1 140 ? -3.201 14.453 -0.318 1 97.75 140 ALA B N 1
ATOM 4232 C CA . ALA B 1 140 ? -2.781 15.781 -0.754 1 97.75 140 ALA B CA 1
ATOM 4233 C C . ALA B 1 140 ? -2.215 16.578 0.411 1 97.75 140 ALA B C 1
ATOM 4235 O O . ALA B 1 140 ? -1.092 17.094 0.338 1 97.75 140 ALA B O 1
ATOM 4236 N N . PRO B 1 141 ? -2.916 16.688 1.484 1 97.75 141 PRO B N 1
ATOM 4237 C CA . PRO B 1 141 ? -2.332 17.422 2.609 1 97.75 141 PRO B CA 1
ATOM 4238 C C . PRO B 1 141 ? -1.14 16.703 3.23 1 97.75 141 PRO B C 1
ATOM 4240 O O . PRO B 1 141 ? -0.208 17.344 3.721 1 97.75 141 PRO B O 1
ATOM 4243 N N . LEU B 1 142 ? -1.098 15.375 3.256 1 98.44 142 LEU B N 1
ATOM 4244 C CA . LEU B 1 142 ? 0.002 14.617 3.838 1 98.44 142 LEU B CA 1
ATOM 4245 C C . LEU B 1 142 ? 1.294 14.844 3.062 1 98.44 142 LEU B C 1
ATOM 4247 O O . LEU B 1 142 ? 2.377 14.891 3.648 1 98.44 142 LEU B O 1
ATOM 4251 N N . ILE B 1 143 ? 1.148 15.031 1.767 1 98.31 143 ILE B N 1
ATOM 4252 C CA . ILE B 1 143 ? 2.299 15.195 0.885 1 98.31 143 ILE B CA 1
ATOM 4253 C C . ILE B 1 143 ? 2.623 16.688 0.736 1 98.31 143 ILE B C 1
ATOM 4255 O O . ILE B 1 143 ? 3.783 17.047 0.552 1 98.31 143 ILE B O 1
ATOM 4259 N N . GLY B 1 144 ? 1.623 17.547 0.793 1 97.5 144 GLY B N 1
ATOM 4260 C CA . GLY B 1 144 ? 1.782 18.969 0.573 1 97.5 144 GLY B CA 1
ATOM 4261 C C . GLY B 1 144 ? 1.576 19.391 -0.873 1 97.5 144 GLY B C 1
ATOM 4262 O O . GLY B 1 144 ? 2.322 20.203 -1.403 1 97.5 144 GLY B O 1
ATOM 4263 N N . ILE B 1 145 ? 0.588 18.797 -1.51 1 97.88 145 ILE B N 1
ATOM 4264 C CA . ILE B 1 145 ? 0.309 19.094 -2.91 1 97.88 145 ILE B CA 1
ATOM 4265 C C . ILE B 1 145 ? -1.18 19.375 -3.09 1 97.88 145 ILE B C 1
ATOM 4267 O O . ILE B 1 145 ? -1.965 19.234 -2.15 1 97.88 145 ILE B O 1
ATOM 4271 N N . SER B 1 146 ? -1.548 19.828 -4.285 1 96.75 146 SER B N 1
ATOM 4272 C CA . SER B 1 146 ? -2.951 20.094 -4.594 1 96.75 146 SER B CA 1
ATOM 4273 C C . SER B 1 146 ? -3.699 18.797 -4.883 1 96.75 146 SER B C 1
ATOM 4275 O O . SER B 1 146 ? -3.082 17.75 -5.145 1 96.75 146 SER B O 1
ATOM 4277 N N . ASN B 1 147 ? -5.016 18.844 -4.789 1 94.56 147 ASN B N 1
ATOM 4278 C CA . ASN B 1 147 ? -5.836 17.688 -5.121 1 94.56 147 ASN B CA 1
ATOM 4279 C C . ASN B 1 147 ? -5.695 17.297 -6.594 1 94.56 147 ASN B C 1
ATOM 4281 O O . ASN B 1 147 ? -5.715 16.125 -6.934 1 94.56 147 ASN B O 1
ATOM 4285 N N . GLU B 1 148 ? -5.574 18.312 -7.367 1 95.69 148 GLU B N 1
ATOM 4286 C CA . GLU B 1 148 ? -5.406 18.062 -8.797 1 95.69 148 GLU B CA 1
ATOM 4287 C C . GLU B 1 148 ? -4.117 17.297 -9.078 1 95.69 148 GLU B C 1
ATOM 4289 O O . GLU B 1 148 ? -4.117 16.328 -9.844 1 95.69 148 GLU B O 1
ATOM 4294 N N . LEU B 1 149 ? -3.09 17.734 -8.484 1 97.62 149 LEU B N 1
ATOM 4295 C CA . LEU B 1 149 ? -1.811 17.062 -8.672 1 97.62 149 LEU B CA 1
ATOM 4296 C C . LEU B 1 149 ? -1.851 15.656 -8.086 1 97.62 149 LEU B C 1
ATOM 4298 O O . LEU B 1 149 ? -1.309 14.719 -8.68 1 97.62 149 LEU B O 1
ATOM 4302 N N . ALA B 1 150 ? -2.436 15.547 -6.938 1 97.56 150 ALA B N 1
ATOM 4303 C CA . ALA B 1 150 ? -2.564 14.227 -6.324 1 97.56 150 ALA B CA 1
ATOM 4304 C C . ALA B 1 150 ? -3.309 13.258 -7.246 1 97.56 150 ALA B C 1
ATOM 4306 O O . ALA B 1 150 ? -2.904 12.109 -7.406 1 97.56 150 ALA B O 1
ATOM 4307 N N . SER B 1 151 ? -4.398 13.734 -7.84 1 96.19 151 SER B N 1
ATOM 4308 C CA . SER B 1 151 ? -5.18 12.914 -8.758 1 96.19 151 SER B CA 1
ATOM 4309 C C . SER B 1 151 ? -4.355 12.508 -9.977 1 96.19 151 SER B C 1
ATOM 4311 O O . SER B 1 151 ? -4.406 11.352 -10.406 1 96.19 151 SER B O 1
ATOM 4313 N N . TYR B 1 152 ? -3.584 13.391 -10.469 1 97.56 152 TYR B N 1
ATOM 4314 C CA . TYR B 1 152 ? -2.746 13.109 -11.625 1 97.56 152 TYR B CA 1
ATOM 4315 C C . TYR B 1 152 ? -1.685 12.07 -11.289 1 97.56 152 TYR B C 1
ATOM 4317 O O . TYR B 1 152 ? -1.518 11.086 -12.016 1 97.56 152 TYR B O 1
ATOM 4325 N N . LEU B 1 153 ? -0.95 12.32 -10.227 1 97.5 153 LEU B N 1
ATOM 4326 C CA . LEU B 1 153 ? 0.133 11.422 -9.852 1 97.5 153 LEU B CA 1
ATOM 4327 C C . LEU B 1 153 ? -0.397 10.016 -9.578 1 97.5 153 LEU B C 1
ATOM 4329 O O . LEU B 1 153 ? 0.286 9.031 -9.852 1 97.5 153 LEU B O 1
ATOM 4333 N N . ARG B 1 154 ? -1.544 9.93 -9.031 1 95.56 154 ARG B N 1
ATOM 4334 C CA . ARG B 1 154 ? -2.154 8.641 -8.742 1 95.56 154 ARG B CA 1
ATOM 4335 C C . ARG B 1 154 ? -2.445 7.871 -10.023 1 95.56 154 ARG B C 1
ATOM 4337 O O . ARG B 1 154 ? -2.43 6.637 -10.039 1 95.56 154 ARG B O 1
ATOM 4344 N N . SER B 1 155 ? -2.697 8.586 -11.102 1 95.69 155 SER B N 1
ATOM 4345 C CA . SER B 1 155 ? -3.057 7.957 -12.367 1 95.69 155 SER B CA 1
ATOM 4346 C C . SER B 1 155 ? -1.825 7.41 -13.086 1 95.69 155 SER B C 1
ATOM 4348 O O . SER B 1 155 ? -1.945 6.629 -14.031 1 95.69 155 SER B O 1
ATOM 4350 N N . ILE B 1 156 ? -0.656 7.766 -12.625 1 96.44 156 ILE B N 1
ATOM 4351 C CA . ILE B 1 156 ? 0.581 7.344 -13.273 1 96.44 156 ILE B CA 1
ATOM 4352 C C . ILE B 1 156 ? 1.042 6.012 -12.688 1 96.44 156 ILE B C 1
ATOM 4354 O O . ILE B 1 156 ? 1.228 5.895 -11.469 1 96.44 156 ILE B O 1
ATOM 4358 N N . PRO B 1 157 ? 1.232 5.047 -13.562 1 93.75 157 PRO B N 1
ATOM 4359 C CA . PRO B 1 157 ? 1.757 3.779 -13.055 1 93.75 157 PRO B CA 1
ATOM 4360 C C . PRO B 1 157 ? 3.18 3.902 -12.516 1 93.75 157 PRO B C 1
ATOM 4362 O O . PRO B 1 157 ? 3.965 4.715 -13.016 1 93.75 157 PRO B O 1
ATOM 4365 N N . GLN B 1 158 ? 3.535 3.096 -11.602 1 91.56 158 GLN B N 1
ATOM 4366 C CA . GLN B 1 158 ? 4.812 3.148 -10.906 1 91.56 158 GLN B CA 1
ATOM 4367 C C . GLN B 1 158 ? 5.98 2.988 -11.875 1 91.56 158 GLN B C 1
ATOM 4369 O O . GLN B 1 158 ? 7.023 3.625 -11.719 1 91.56 158 GLN B O 1
ATOM 4374 N N . HIS B 1 159 ? 5.883 2.107 -12.836 1 90.44 159 HIS B N 1
ATOM 4375 C CA . HIS B 1 159 ? 7 1.828 -13.734 1 90.44 159 HIS B CA 1
ATOM 4376 C C . HIS B 1 159 ? 7.367 3.059 -14.555 1 90.44 159 HIS B C 1
ATOM 4378 O O . HIS B 1 159 ? 8.523 3.23 -14.938 1 90.44 159 HIS B O 1
ATOM 4384 N N . GLN B 1 160 ? 6.414 3.93 -14.781 1 93.5 160 GLN B N 1
ATOM 4385 C CA . GLN B 1 160 ? 6.695 5.16 -15.516 1 93.5 160 GLN B CA 1
ATOM 4386 C C . GLN B 1 160 ? 7.523 6.125 -14.68 1 93.5 160 GLN B C 1
ATOM 4388 O O . GLN B 1 160 ? 8.383 6.836 -15.203 1 93.5 160 GLN B O 1
ATOM 4393 N N . PHE B 1 161 ? 7.242 6.168 -13.367 1 94.62 161 PHE B N 1
ATOM 4394 C CA . PHE B 1 161 ? 8.086 6.945 -12.461 1 94.62 161 PHE B CA 1
ATOM 4395 C C . PHE B 1 161 ? 9.523 6.441 -12.492 1 94.62 161 PHE B C 1
ATOM 4397 O O . PHE B 1 161 ? 10.461 7.238 -12.531 1 94.62 161 PHE B O 1
ATOM 4404 N N . ASP B 1 162 ? 9.641 5.16 -12.492 1 91.94 162 ASP B N 1
ATOM 4405 C CA . ASP B 1 162 ? 10.961 4.539 -12.414 1 91.94 162 ASP B CA 1
ATOM 4406 C C . ASP B 1 162 ? 11.797 4.859 -13.656 1 91.94 162 ASP B C 1
ATOM 4408 O O . ASP B 1 162 ? 12.984 5.156 -13.547 1 91.94 162 ASP B O 1
ATOM 4412 N N . VAL B 1 163 ? 11.156 4.762 -14.75 1 92.06 163 VAL B N 1
ATOM 4413 C CA . VAL B 1 163 ? 11.844 5.082 -15.992 1 92.06 163 VAL B CA 1
ATOM 4414 C C . VAL B 1 163 ? 12.266 6.551 -15.992 1 92.06 163 VAL B C 1
ATOM 4416 O O . VAL B 1 163 ? 13.398 6.883 -16.344 1 92.06 163 VAL B O 1
ATOM 4419 N N . ALA B 1 164 ? 11.406 7.398 -15.586 1 95.81 164 ALA B N 1
ATOM 4420 C CA . ALA B 1 164 ? 11.688 8.836 -15.555 1 95.81 164 ALA B CA 1
ATOM 4421 C C . ALA B 1 164 ? 12.852 9.141 -14.625 1 95.81 164 ALA B C 1
ATOM 4423 O O . ALA B 1 164 ? 13.727 9.953 -14.961 1 95.81 164 ALA B O 1
ATOM 4424 N N . MET B 1 165 ? 12.938 8.531 -13.5 1 94.31 165 MET B N 1
ATOM 4425 C CA . MET B 1 165 ? 13.969 8.805 -12.508 1 94.31 165 MET B CA 1
ATOM 4426 C C . MET B 1 165 ? 15.32 8.273 -12.977 1 94.31 165 MET B C 1
ATOM 4428 O O . MET B 1 165 ? 16.359 8.828 -12.617 1 94.31 165 MET B O 1
ATOM 4432 N N . THR B 1 166 ? 15.266 7.246 -13.781 1 90.38 166 THR B N 1
ATOM 4433 C CA . THR B 1 166 ? 16.516 6.711 -14.336 1 90.38 166 THR B CA 1
ATOM 4434 C C . THR B 1 166 ? 17.031 7.602 -15.453 1 90.38 166 THR B C 1
ATOM 4436 O O . THR B 1 166 ? 18.25 7.789 -15.586 1 90.38 166 THR B O 1
ATOM 4439 N N . GLU B 1 167 ? 16.203 8.211 -16.188 1 91.62 167 GLU B N 1
ATOM 4440 C CA . GLU B 1 167 ? 16.594 8.961 -17.375 1 91.62 167 GLU B CA 1
ATOM 4441 C C . GLU B 1 167 ? 16.906 10.414 -17.016 1 91.62 167 GLU B C 1
ATOM 4443 O O . GLU B 1 167 ? 17.719 11.055 -17.688 1 91.62 167 GLU B O 1
ATOM 4448 N N . ARG B 1 168 ? 16.219 10.883 -16.047 1 93.19 168 ARG B N 1
ATOM 4449 C CA . ARG B 1 168 ? 16.328 12.297 -15.711 1 93.19 168 ARG B CA 1
ATOM 4450 C C . ARG B 1 168 ? 16.641 12.484 -14.227 1 93.19 168 ARG B C 1
ATOM 4452 O O . ARG B 1 168 ? 15.773 12.258 -13.375 1 93.19 168 ARG B O 1
ATOM 4459 N N . LEU B 1 169 ? 17.797 12.961 -14.047 1 93.38 169 LEU B N 1
ATOM 4460 C CA . LEU B 1 169 ? 18.219 13.117 -12.664 1 93.38 169 LEU B CA 1
ATOM 4461 C C . LEU B 1 169 ? 18 14.547 -12.18 1 93.38 169 LEU B C 1
ATOM 4463 O O . LEU B 1 169 ? 18.812 15.438 -12.477 1 93.38 169 LEU B O 1
ATOM 4467 N N . ILE B 1 170 ? 17 14.828 -11.461 1 95.12 170 ILE B N 1
ATOM 4468 C CA . ILE B 1 170 ? 16.703 16.078 -10.781 1 95.12 170 ILE B CA 1
ATOM 4469 C C . ILE B 1 170 ? 16.219 15.805 -9.359 1 95.12 170 ILE B C 1
ATOM 4471 O O . ILE B 1 170 ? 15.648 14.742 -9.086 1 95.12 170 ILE B O 1
ATOM 4475 N N . PRO B 1 171 ? 16.516 16.641 -8.43 1 96.56 171 PRO B N 1
ATOM 4476 C CA . PRO B 1 171 ? 15.938 16.469 -7.094 1 96.56 171 PRO B CA 1
ATOM 4477 C C . PRO B 1 171 ? 14.414 16.609 -7.086 1 96.56 171 PRO B C 1
ATOM 4479 O O . PRO B 1 171 ? 13.883 17.594 -7.609 1 96.56 171 PRO B O 1
ATOM 4482 N N . LEU B 1 172 ? 13.758 15.695 -6.461 1 97.88 172 LEU B N 1
ATOM 4483 C CA . LEU B 1 172 ? 12.305 15.656 -6.578 1 97.88 172 LEU B CA 1
ATOM 4484 C C . LEU B 1 172 ? 11.641 16.125 -5.285 1 97.88 172 LEU B C 1
ATOM 4486 O O . LEU B 1 172 ? 10.414 16.156 -5.184 1 97.88 172 LEU B O 1
ATOM 4490 N N . PHE B 1 173 ? 12.422 16.5 -4.309 1 98.12 173 PHE B N 1
ATOM 4491 C CA . PHE B 1 173 ? 11.852 16.875 -3.018 1 98.12 173 PHE B CA 1
ATOM 4492 C C . PHE B 1 173 ? 12.648 18.016 -2.393 1 98.12 173 PHE B C 1
ATOM 4494 O O . PHE B 1 173 ? 13.812 18.219 -2.729 1 98.12 173 PHE B O 1
ATOM 4501 N N . HIS B 1 174 ? 12.047 18.75 -1.584 1 97.56 174 HIS B N 1
ATOM 4502 C CA . HIS B 1 174 ? 12.688 19.781 -0.768 1 97.56 174 HIS B CA 1
ATOM 4503 C C . HIS B 1 174 ? 11.992 19.922 0.585 1 97.56 174 HIS B C 1
ATOM 4505 O O . HIS B 1 174 ? 10.852 19.484 0.75 1 97.56 174 HIS B O 1
ATOM 4511 N N . TRP B 1 175 ? 12.688 20.422 1.491 1 97.56 175 TRP B N 1
ATOM 4512 C CA . TRP B 1 175 ? 12.156 20.625 2.836 1 97.56 175 TRP B CA 1
ATOM 4513 C C . TRP B 1 175 ? 10.898 21.484 2.805 1 97.56 175 TRP B C 1
ATOM 4515 O O . TRP B 1 175 ? 10.875 22.531 2.158 1 97.56 175 TRP B O 1
ATOM 4525 N N . ARG B 1 176 ? 9.898 21.062 3.523 1 95.94 176 ARG B N 1
ATOM 4526 C CA . ARG B 1 176 ? 8.555 21.609 3.416 1 95.94 176 ARG B CA 1
ATOM 4527 C C . ARG B 1 176 ? 8.414 22.875 4.258 1 95.94 176 ARG B C 1
ATOM 4529 O O . ARG B 1 176 ? 7.68 23.797 3.891 1 95.94 176 ARG B O 1
ATOM 4536 N N . PHE B 1 177 ? 9.125 22.984 5.426 1 93.75 177 PHE B N 1
ATOM 4537 C CA . PHE B 1 177 ? 8.945 24.062 6.395 1 93.75 177 PHE B CA 1
ATOM 4538 C C . PHE B 1 177 ? 10.016 25.125 6.219 1 93.75 177 PHE B C 1
ATOM 4540 O O . PHE B 1 177 ? 10.883 25.297 7.078 1 93.75 177 PHE B O 1
ATOM 4547 N N . ALA B 1 178 ? 9.953 25.859 5.242 1 80.75 178 ALA B N 1
ATOM 4548 C CA . ALA B 1 178 ? 11.031 26.781 4.879 1 80.75 178 ALA B CA 1
ATOM 4549 C C . ALA B 1 178 ? 10.969 28.047 5.715 1 80.75 178 ALA B C 1
ATOM 4551 O O . ALA B 1 178 ? 11.883 28.875 5.66 1 80.75 178 ALA B O 1
ATOM 4552 N N . ASP B 1 179 ? 10.195 28.219 6.652 1 82.25 179 ASP B N 1
ATOM 4553 C CA . ASP B 1 179 ? 10.047 29.438 7.465 1 82.25 179 ASP B CA 1
ATOM 4554 C C . ASP B 1 179 ? 11.164 29.531 8.508 1 82.25 179 ASP B C 1
ATOM 4556 O O . ASP B 1 179 ? 11.492 28.547 9.164 1 82.25 179 ASP B O 1
ATOM 4560 N N . GLU B 1 180 ? 11.664 30.719 8.594 1 86.69 180 GLU B N 1
ATOM 4561 C CA . GLU B 1 180 ? 12.75 30.953 9.539 1 86.69 180 GLU B CA 1
ATOM 4562 C C . GLU B 1 180 ? 12.281 30.75 10.977 1 86.69 180 GLU B C 1
ATOM 4564 O O . GLU B 1 180 ? 13.039 30.281 11.828 1 86.69 180 GLU B O 1
ATOM 4569 N N . MET B 1 181 ? 11.109 31.125 11.18 1 87.81 181 MET B N 1
ATOM 4570 C CA . MET B 1 181 ? 10.57 31 12.523 1 87.81 181 MET B CA 1
ATOM 4571 C C . MET B 1 181 ? 10.477 29.547 12.945 1 87.81 181 MET B C 1
ATOM 4573 O O . MET B 1 181 ? 10.648 29.219 14.117 1 87.81 181 MET B O 1
ATOM 4577 N N . PHE B 1 182 ? 10.305 28.672 12.031 1 92.06 182 PHE B N 1
ATOM 4578 C CA . PHE B 1 182 ? 10.273 27.234 12.289 1 92.06 182 PHE B CA 1
ATOM 4579 C C . PHE B 1 182 ? 11.586 26.766 12.891 1 92.06 182 PHE B C 1
ATOM 4581 O O . PHE B 1 182 ? 11.594 26.047 13.898 1 92.06 182 PHE B O 1
ATOM 4588 N N . TRP B 1 183 ? 12.602 27.203 12.305 1 92.81 183 TRP B N 1
ATOM 4589 C CA . TRP B 1 183 ? 13.914 26.781 12.758 1 92.81 183 TRP B CA 1
ATOM 4590 C C . TRP B 1 183 ? 14.289 27.453 14.07 1 92.81 183 TRP B C 1
ATOM 4592 O O . TRP B 1 183 ? 14.977 26.859 14.914 1 92.81 183 TRP B O 1
ATOM 4602 N N . LEU B 1 184 ? 13.844 28.703 14.227 1 90.5 184 LEU B N 1
ATOM 4603 C CA . LEU B 1 184 ? 14.086 29.391 15.492 1 90.5 184 LEU B CA 1
ATOM 4604 C C . LEU B 1 184 ? 13.445 28.641 16.656 1 90.5 184 LEU B C 1
ATOM 4606 O O . LEU B 1 184 ? 14.039 28.516 17.719 1 90.5 184 LEU B O 1
ATOM 4610 N N . GLU B 1 185 ? 12.281 28.141 16.391 1 89.25 185 GLU B N 1
ATOM 4611 C CA . GLU B 1 185 ? 11.578 27.375 17.422 1 89.25 185 GLU B CA 1
ATOM 4612 C C . GLU B 1 185 ? 12.32 26.078 17.734 1 89.25 185 GLU B C 1
ATOM 4614 O O . GLU B 1 185 ? 12.352 25.641 18.875 1 89.25 185 GLU B O 1
ATOM 4619 N N . ILE B 1 186 ? 12.844 25.438 16.75 1 89.88 186 ILE B N 1
ATOM 4620 C CA . ILE B 1 186 ? 13.594 24.203 16.938 1 89.88 186 ILE B CA 1
ATOM 4621 C C . ILE B 1 186 ? 14.836 24.484 17.781 1 89.88 186 ILE B C 1
ATOM 4623 O O . ILE B 1 186 ? 15.133 23.75 18.734 1 89.88 186 ILE B O 1
ATOM 4627 N N . HIS B 1 187 ? 15.5 25.578 17.531 1 89.06 187 HIS B N 1
ATOM 4628 C CA . HIS B 1 187 ? 16.734 25.922 18.234 1 89.06 187 HIS B CA 1
ATOM 4629 C C . HIS B 1 187 ? 16.469 26.266 19.703 1 89.06 187 HIS B C 1
ATOM 4631 O O . HIS B 1 187 ? 17.297 26.016 20.562 1 89.06 187 HIS B O 1
ATOM 4637 N N . THR B 1 188 ? 15.273 26.781 19.969 1 88.06 188 THR B N 1
ATOM 4638 C CA . THR B 1 188 ? 14.938 27.188 21.328 1 88.06 188 THR B CA 1
ATOM 4639 C C . THR B 1 188 ? 14.219 26.062 22.062 1 88.06 188 THR B C 1
ATOM 4641 O O . THR B 1 188 ? 13.906 26.188 23.25 1 88.06 188 THR B O 1
ATOM 4644 N N . GLY B 1 189 ? 13.938 24.969 21.344 1 86.19 189 GLY B N 1
ATOM 4645 C CA . GLY B 1 189 ? 13.273 23.828 21.953 1 86.19 189 GLY B CA 1
ATOM 4646 C C . GLY B 1 189 ? 11.805 24.078 22.25 1 86.19 189 GLY B C 1
ATOM 4647 O O . GLY B 1 189 ? 11.242 23.469 23.156 1 86.19 189 GLY B O 1
ATOM 4648 N N . ARG B 1 190 ? 11.18 24.969 21.562 1 86.75 190 ARG B N 1
ATOM 4649 C CA . ARG B 1 190 ? 9.805 25.375 21.859 1 86.75 190 ARG B CA 1
ATOM 4650 C C . ARG B 1 190 ? 8.844 24.859 20.797 1 86.75 190 ARG B C 1
ATOM 4652 O O . ARG B 1 190 ? 7.672 25.25 20.781 1 86.75 190 ARG B O 1
ATOM 4659 N N . LEU B 1 191 ? 9.32 24 19.969 1 90.88 191 LEU B N 1
ATOM 4660 C CA . LEU B 1 191 ? 8.469 23.531 18.891 1 90.88 191 LEU B CA 1
ATOM 4661 C C . LEU B 1 191 ? 7.367 22.625 19.422 1 90.88 191 LEU B C 1
ATOM 4663 O O . LEU B 1 191 ? 7.648 21.609 20.062 1 90.88 191 LEU B O 1
ATOM 4667 N N . SER B 1 192 ? 6.16 23.047 19.297 1 92.31 192 SER B N 1
ATOM 4668 C CA . SER B 1 192 ? 5.012 22.266 19.719 1 92.31 192 SER B CA 1
ATOM 4669 C C . SER B 1 192 ? 4.297 21.641 18.516 1 92.31 192 SER B C 1
ATOM 4671 O O . SER B 1 192 ? 4.531 22.031 17.375 1 92.31 192 SER B O 1
ATOM 4673 N N . ARG B 1 193 ? 3.443 20.656 18.734 1 94.88 193 ARG B N 1
ATOM 4674 C CA . ARG B 1 193 ? 2.654 20.031 17.688 1 94.88 193 ARG B CA 1
ATOM 4675 C C . ARG B 1 193 ? 1.713 21.031 17.031 1 94.88 193 ARG B C 1
ATOM 4677 O O . ARG B 1 193 ? 1.456 20.953 15.828 1 94.88 193 ARG B O 1
ATOM 4684 N N . GLU B 1 194 ? 1.224 21.969 17.844 1 96.12 194 GLU B N 1
ATOM 4685 C CA . GLU B 1 194 ? 0.349 23.016 17.297 1 96.12 194 GLU B CA 1
ATOM 4686 C C . GLU B 1 194 ? 1.086 23.891 16.297 1 96.12 194 GLU B C 1
ATOM 4688 O O . GLU B 1 194 ? 0.531 24.25 15.258 1 96.12 194 GLU B O 1
ATOM 4693 N N . MET B 1 195 ? 2.316 24.188 16.625 1 94.69 195 MET B N 1
ATOM 4694 C CA . MET B 1 195 ? 3.113 25 15.703 1 94.69 195 MET B CA 1
ATOM 4695 C C . MET B 1 195 ? 3.365 24.25 14.398 1 94.69 195 MET B C 1
ATOM 4697 O O . MET B 1 195 ? 3.266 24.812 13.312 1 94.69 195 MET B O 1
ATOM 4701 N N . ILE B 1 196 ? 3.693 22.969 14.5 1 95.94 196 ILE B N 1
ATOM 4702 C CA . ILE B 1 196 ? 3.93 22.156 13.312 1 95.94 196 ILE B CA 1
ATOM 4703 C C . ILE B 1 196 ? 2.66 22.094 12.461 1 95.94 196 ILE B C 1
ATOM 4705 O O . ILE B 1 196 ? 2.721 22.203 11.234 1 95.94 196 ILE B O 1
ATOM 4709 N N . ALA B 1 197 ? 1.489 21.906 13.148 1 97.38 197 ALA B N 1
ATOM 4710 C CA . ALA B 1 197 ? 0.209 21.906 12.445 1 97.38 197 ALA B CA 1
ATOM 4711 C C . ALA B 1 197 ? 0.007 23.219 11.68 1 97.38 197 ALA B C 1
ATOM 4713 O O . ALA B 1 197 ? -0.451 23.203 10.531 1 97.38 197 ALA B O 1
ATOM 4714 N N . HIS B 1 198 ? 0.363 24.297 12.312 1 96.25 198 HIS B N 1
ATOM 4715 C CA . HIS B 1 198 ? 0.269 25.594 11.672 1 96.25 198 HIS B CA 1
ATOM 4716 C C . HIS B 1 198 ? 1.104 25.641 10.391 1 96.25 198 HIS B C 1
ATOM 4718 O O . HIS B 1 198 ? 0.619 26.062 9.344 1 96.25 198 HIS B O 1
ATOM 4724 N N . TYR B 1 199 ? 2.336 25.188 10.484 1 96.19 199 TYR B N 1
ATOM 4725 C CA . TYR B 1 199 ? 3.232 25.25 9.336 1 96.19 199 TYR B CA 1
ATOM 4726 C C . TYR B 1 199 ? 2.779 24.312 8.234 1 96.19 199 TYR B C 1
ATOM 4728 O O . TYR B 1 199 ? 2.951 24.594 7.047 1 96.19 199 TYR B O 1
ATOM 4736 N N . LEU B 1 200 ? 2.182 23.188 8.602 1 97.31 200 LEU B N 1
ATOM 4737 C CA . LEU B 1 200 ? 1.636 22.266 7.609 1 97.31 200 LEU B CA 1
ATOM 4738 C C . LEU B 1 200 ? 0.499 22.922 6.832 1 97.31 200 LEU B C 1
ATOM 4740 O O . LEU B 1 200 ? 0.438 22.812 5.602 1 97.31 200 LEU B O 1
ATOM 4744 N N . MET B 1 201 ? -0.398 23.594 7.555 1 97.19 201 MET B N 1
ATOM 4745 C CA . MET B 1 201 ? -1.513 24.281 6.902 1 97.19 201 MET B CA 1
ATOM 4746 C C . MET B 1 201 ? -1.017 25.438 6.051 1 97.19 201 MET B C 1
ATOM 4748 O O . MET B 1 201 ? -1.511 25.656 4.945 1 97.19 201 MET B O 1
ATOM 4752 N N . GLU B 1 202 ? -0.017 26.078 6.547 1 95.38 202 GLU B N 1
ATOM 4753 C CA . GLU B 1 202 ? 0.521 27.266 5.875 1 95.38 202 GLU B CA 1
ATOM 4754 C C . GLU B 1 202 ? 1.173 26.891 4.547 1 95.38 202 GLU B C 1
ATOM 4756 O O . GLU B 1 202 ? 1.03 27.609 3.557 1 95.38 202 GLU B O 1
ATOM 4761 N N . THR B 1 203 ? 1.868 25.781 4.531 1 94 203 THR B N 1
ATOM 4762 C CA . THR B 1 203 ? 2.656 25.406 3.359 1 94 203 THR B CA 1
ATOM 4763 C C . THR B 1 203 ? 1.82 24.594 2.381 1 94 203 THR B C 1
ATOM 4765 O O . THR B 1 203 ? 2.268 24.297 1.271 1 94 203 THR B O 1
ATOM 4768 N N . SER B 1 204 ? 0.63 24.219 2.734 1 95.12 204 SER B N 1
ATOM 4769 C CA . SER B 1 204 ? -0.217 23.406 1.87 1 95.12 204 SER B CA 1
ATOM 4770 C C . SER B 1 204 ? -0.924 24.25 0.823 1 95.12 204 SER B C 1
ATOM 4772 O O . SER B 1 204 ? -1.381 25.359 1.122 1 95.12 204 SER B O 1
ATOM 4774 N N . PRO B 1 205 ? -0.956 23.766 -0.363 1 94.81 205 PRO B N 1
ATOM 4775 C CA . PRO B 1 205 ? -1.735 24.5 -1.37 1 94.81 205 PRO B CA 1
ATOM 4776 C C . PRO B 1 205 ? -3.24 24.422 -1.119 1 94.81 205 PRO B C 1
ATOM 4778 O O . PRO B 1 205 ? -4.012 25.172 -1.729 1 94.81 205 PRO B O 1
ATOM 4781 N N . LEU B 1 206 ? -3.66 23.547 -0.237 1 94.19 206 LEU B N 1
ATOM 4782 C CA . LEU B 1 206 ? -5.066 23.406 0.125 1 94.19 206 LEU B CA 1
ATOM 4783 C C . LEU B 1 206 ? -5.445 24.422 1.203 1 94.19 206 LEU B C 1
ATOM 4785 O O . LEU B 1 206 ? -5.02 24.297 2.354 1 94.19 206 LEU B O 1
ATOM 4789 N N . ARG B 1 207 ? -6.27 25.312 0.801 1 92.94 207 ARG B N 1
ATOM 4790 C CA . ARG B 1 207 ? -6.703 26.328 1.748 1 92.94 207 ARG B CA 1
ATOM 4791 C C . ARG B 1 207 ? -8.125 26.062 2.227 1 92.94 207 ARG B C 1
ATOM 4793 O O . ARG B 1 207 ? -9.055 25.984 1.419 1 92.94 207 ARG B O 1
ATOM 4800 N N . SER B 1 208 ? -8.258 26 3.473 1 90.5 208 SER B N 1
ATOM 4801 C CA . SER B 1 208 ? -9.523 25.594 4.074 1 90.5 208 SER B CA 1
ATOM 4802 C C . SER B 1 208 ? -10.617 26.625 3.805 1 90.5 208 SER B C 1
ATOM 4804 O O . SER B 1 208 ? -11.805 26.297 3.863 1 90.5 208 SER B O 1
ATOM 4806 N N . ASP B 1 209 ? -10.25 27.875 3.596 1 89.69 209 ASP B N 1
ATOM 4807 C CA . ASP B 1 209 ? -11.242 28.922 3.35 1 89.69 209 ASP B CA 1
ATOM 4808 C C . ASP B 1 209 ? -11.797 28.844 1.931 1 89.69 209 ASP B C 1
ATOM 4810 O O . ASP B 1 209 ? -12.828 29.438 1.625 1 89.69 209 ASP B O 1
ATOM 4814 N N . ARG B 1 210 ? -11.18 28.031 1.119 1 87.62 210 ARG B N 1
ATOM 4815 C CA . ARG B 1 210 ? -11.594 27.922 -0.275 1 87.62 210 ARG B CA 1
ATOM 4816 C C . ARG B 1 210 ? -12.109 26.516 -0.574 1 87.62 210 ARG B C 1
ATOM 4818 O O . ARG B 1 210 ? -12.602 26.25 -1.675 1 87.62 210 ARG B O 1
ATOM 4825 N N . LEU B 1 211 ? -12.031 25.672 0.339 1 84.88 211 LEU B N 1
ATOM 4826 C CA . LEU B 1 211 ? -12.453 24.297 0.144 1 84.88 211 LEU B CA 1
ATOM 4827 C C . LEU B 1 211 ? -13.945 24.141 0.419 1 84.88 211 LEU B C 1
ATOM 4829 O O . LEU B 1 211 ? -14.516 24.891 1.208 1 84.88 211 LEU B O 1
ATOM 4833 N N . PRO B 1 212 ? -14.492 23.203 -0.262 1 82.75 212 PRO B N 1
ATOM 4834 C CA . PRO B 1 212 ? -15.922 22.984 -0.034 1 82.75 212 PRO B CA 1
ATOM 4835 C C . PRO B 1 212 ? -16.219 22.5 1.384 1 82.75 212 PRO B C 1
ATOM 4837 O O . PRO B 1 212 ? -15.336 22 2.074 1 82.75 212 PRO B O 1
ATOM 4840 N N . HIS B 1 213 ? -17.438 22.828 1.706 1 79.06 213 HIS B N 1
ATOM 4841 C CA . HIS B 1 213 ? -17.953 22.328 2.984 1 79.06 213 HIS B CA 1
ATOM 4842 C C . HIS B 1 213 ? -18.812 21.094 2.797 1 79.06 213 HIS B C 1
ATOM 4844 O O . HIS B 1 213 ? -19.219 20.781 1.676 1 79.06 213 HIS B O 1
ATOM 4850 N N . SER B 1 214 ? -19 20.469 3.881 1 74.25 214 SER B N 1
ATOM 4851 C CA . SER B 1 214 ? -19.812 19.266 3.812 1 74.25 214 SER B CA 1
ATOM 4852 C C . SER B 1 214 ? -21.297 19.594 3.605 1 74.25 214 SER B C 1
ATOM 4854 O O . SER B 1 214 ? -21.719 20.719 3.879 1 74.25 214 SER B O 1
ATOM 4856 N N . GLY B 1 215 ? -21.906 18.625 2.908 1 72.12 215 GLY B N 1
ATOM 4857 C CA . GLY B 1 215 ? -23.344 18.75 2.809 1 72.12 215 GLY B CA 1
ATOM 4858 C C . GLY B 1 215 ? -24.062 18.359 4.086 1 72.12 215 GLY B C 1
ATOM 4859 O O . GLY B 1 215 ? -23.594 18.656 5.188 1 72.12 215 GLY B O 1
ATOM 4860 N N . VAL B 1 216 ? -25.141 17.75 3.941 1 76.81 216 VAL B N 1
ATOM 4861 C CA . VAL B 1 216 ? -26.047 17.406 5.039 1 76.81 216 VAL B CA 1
ATOM 4862 C C . VAL B 1 216 ? -25.484 16.234 5.828 1 76.81 216 VAL B C 1
ATOM 4864 O O . VAL B 1 216 ? -25 15.266 5.246 1 76.81 216 VAL B O 1
ATOM 4867 N N . TRP B 1 217 ? -25.438 16.531 7.066 1 87.62 217 TRP B N 1
ATOM 4868 C CA . TRP B 1 217 ? -25.062 15.477 7.996 1 87.62 217 TRP B CA 1
ATOM 4869 C C . TRP B 1 217 ? -26.281 14.633 8.375 1 87.62 217 TRP B C 1
ATOM 4871 O O . TRP B 1 217 ? -27.328 15.164 8.742 1 87.62 217 TRP B O 1
ATOM 4881 N N . GLY B 1 218 ? -26.141 13.406 8.188 1 81.06 218 GLY B N 1
ATOM 4882 C CA . GLY B 1 218 ? -27.234 12.484 8.453 1 81.06 218 GLY B CA 1
ATOM 4883 C C . GLY B 1 218 ? -27.812 11.875 7.191 1 81.06 218 GLY B C 1
ATOM 4884 O O . GLY B 1 218 ? -27.641 12.414 6.094 1 81.06 218 GLY B O 1
ATOM 4885 N N . LYS B 1 219 ? -28.422 10.758 7.352 1 76.62 219 LYS B N 1
ATOM 4886 C CA . LYS B 1 219 ? -29.031 10.023 6.246 1 76.62 219 LYS B CA 1
ATOM 4887 C C . LYS B 1 219 ? -28.062 9.914 5.066 1 76.62 219 LYS B C 1
ATOM 4889 O O . LYS B 1 219 ? -28.422 10.266 3.938 1 76.62 219 LYS B O 1
ATOM 4894 N N . PHE B 1 220 ? -26.969 9.469 5.352 1 82.56 220 PHE B N 1
ATOM 4895 C CA . PHE B 1 220 ? -25.922 9.359 4.336 1 82.56 220 PHE B CA 1
ATOM 4896 C C . PHE B 1 220 ? -26.344 8.414 3.225 1 82.56 220 PHE B C 1
ATOM 4898 O O . PHE B 1 220 ? -26.938 7.367 3.488 1 82.56 220 PHE B O 1
ATOM 4905 N N . ARG B 1 221 ? -26.297 8.812 1.995 1 80.31 221 ARG B N 1
ATOM 4906 C CA . ARG B 1 221 ? -26.578 7.941 0.854 1 80.31 221 ARG B CA 1
ATOM 4907 C C . ARG B 1 221 ? -25.391 7.016 0.577 1 80.31 221 ARG B C 1
ATOM 4909 O O . ARG B 1 221 ? -24.594 7.273 -0.322 1 80.31 221 ARG B O 1
ATOM 4916 N N . LEU B 1 222 ? -25.297 6.004 1.439 1 82.94 222 LEU B N 1
ATOM 4917 C CA . LEU B 1 222 ? -24.203 5.043 1.331 1 82.94 222 LEU B CA 1
ATOM 4918 C C . LEU B 1 222 ? -24.75 3.633 1.108 1 82.94 222 LEU B C 1
ATOM 4920 O O . LEU B 1 222 ? -25.875 3.322 1.503 1 82.94 222 LEU B O 1
ATOM 4924 N N . GLU B 1 223 ? -23.938 2.898 0.468 1 75.75 223 GLU B N 1
ATOM 4925 C CA . GLU B 1 223 ? -24.25 1.475 0.404 1 75.75 223 GLU B CA 1
ATOM 4926 C C . GLU B 1 223 ? -24.203 0.836 1.789 1 75.75 223 GLU B C 1
ATOM 4928 O O . GLU B 1 223 ? -23.484 1.313 2.674 1 75.75 223 GLU B O 1
ATOM 4933 N N . THR B 1 224 ? -24.953 -0.143 1.95 1 75.62 224 THR B N 1
ATOM 4934 C CA . THR B 1 224 ? -25.141 -0.755 3.26 1 75.62 224 THR B CA 1
ATOM 4935 C C . THR B 1 224 ? -23.797 -1.118 3.889 1 75.62 224 THR B C 1
ATOM 4937 O O . THR B 1 224 ? -23.562 -0.854 5.07 1 75.62 224 THR B O 1
ATOM 4940 N N . PHE B 1 225 ? -23.016 -1.633 3.096 1 75 225 PHE B N 1
ATOM 4941 C CA . PHE B 1 225 ? -21.719 -2.076 3.619 1 75 225 PHE B CA 1
ATOM 4942 C C . PHE B 1 225 ? -20.891 -0.889 4.082 1 75 225 PHE B C 1
ATOM 4944 O O . PHE B 1 225 ? -20.281 -0.932 5.152 1 75 225 PHE B O 1
ATOM 4951 N N . GLU B 1 226 ? -20.828 0.083 3.314 1 82.38 226 GLU B N 1
ATOM 4952 C CA . GLU B 1 226 ? -20.062 1.28 3.666 1 82.38 226 GLU B CA 1
ATOM 4953 C C . GLU B 1 226 ? -20.656 1.958 4.902 1 82.38 226 GLU B C 1
ATOM 4955 O O . GLU B 1 226 ? -19.906 2.467 5.746 1 82.38 226 GLU B O 1
ATOM 4960 N N . ARG B 1 227 ? -21.875 1.92 4.941 1 86.75 227 ARG B N 1
ATOM 4961 C CA . ARG B 1 227 ? -22.562 2.527 6.074 1 86.75 227 ARG B CA 1
ATOM 4962 C C . ARG B 1 227 ? -22.219 1.817 7.375 1 86.75 227 ARG B C 1
ATOM 4964 O O . ARG B 1 227 ? -21.906 2.465 8.383 1 86.75 227 ARG B O 1
ATOM 4971 N N . ASP B 1 228 ? -22.219 0.519 7.348 1 84.56 228 ASP B N 1
ATOM 4972 C CA . ASP B 1 228 ? -21.922 -0.264 8.539 1 84.56 228 ASP B CA 1
ATOM 4973 C C . ASP B 1 228 ? -20.469 -0.082 8.969 1 84.56 228 ASP B C 1
ATOM 4975 O O . ASP B 1 228 ? -20.172 -0.021 10.164 1 84.56 228 ASP B O 1
ATOM 4979 N N . ALA B 1 229 ? -19.656 -0.07 7.98 1 86.56 229 ALA B N 1
ATOM 4980 C CA . ALA B 1 229 ? -18.25 0.107 8.273 1 86.56 229 ALA B CA 1
ATOM 4981 C C . ALA B 1 229 ? -17.984 1.474 8.898 1 86.56 229 ALA B C 1
ATOM 4983 O O . ALA B 1 229 ? -17.219 1.588 9.859 1 86.56 229 ALA B O 1
ATOM 4984 N N . LEU B 1 230 ? -18.562 2.457 8.312 1 92.06 230 LEU B N 1
ATOM 4985 C CA . LEU B 1 230 ? -18.359 3.812 8.82 1 92.06 230 LEU B CA 1
ATOM 4986 C C . LEU B 1 230 ? -19.016 3.988 10.18 1 92.06 230 LEU B C 1
ATOM 4988 O O . LEU B 1 230 ? -18.5 4.691 11.047 1 92.06 230 LEU B O 1
ATOM 4992 N N . PHE B 1 231 ? -20.188 3.324 10.344 1 93 231 PHE B N 1
ATOM 4993 C CA . PHE B 1 231 ? -20.859 3.291 11.641 1 93 231 PHE B CA 1
ATOM 4994 C C . PHE B 1 231 ? -19.922 2.779 12.719 1 93 231 PHE B C 1
ATOM 4996 O O . PHE B 1 231 ? -19.75 3.424 13.758 1 93 231 PHE B O 1
ATOM 5003 N N . GLU B 1 232 ? -19.25 1.789 12.5 1 90.56 232 GLU B N 1
ATOM 5004 C CA . GLU B 1 232 ? -18.312 1.206 13.469 1 90.56 232 GLU B CA 1
ATOM 5005 C C . GLU B 1 232 ? -17.078 2.086 13.656 1 90.56 232 GLU B C 1
ATOM 5007 O O . GLU B 1 232 ? -16.531 2.158 14.75 1 90.56 232 GLU B O 1
ATOM 5012 N N . ALA B 1 233 ? -16.656 2.672 12.578 1 93.69 233 ALA B N 1
ATOM 5013 C CA . ALA B 1 233 ? -15.492 3.559 12.656 1 93.69 233 ALA B CA 1
ATOM 5014 C C . ALA B 1 233 ? -15.75 4.719 13.609 1 93.69 233 ALA B C 1
ATOM 5016 O O . ALA B 1 233 ? -14.891 5.07 14.422 1 93.69 233 ALA B O 1
ATOM 5017 N N . PHE B 1 234 ? -16.906 5.289 13.5 1 96.06 234 PHE B N 1
ATOM 5018 C CA . PHE B 1 234 ? -17.281 6.387 14.391 1 96.06 234 PHE B CA 1
ATOM 5019 C C . PHE B 1 234 ? -17.203 5.949 15.852 1 96.06 234 PHE B C 1
ATOM 5021 O O . PHE B 1 234 ? -16.656 6.672 16.688 1 96.06 234 PHE B O 1
ATOM 5028 N N . LEU B 1 235 ? -17.703 4.773 16.062 1 95.25 235 LEU B N 1
ATOM 5029 C CA . LEU B 1 235 ? -17.719 4.258 17.422 1 95.25 235 LEU B CA 1
ATOM 5030 C C . LEU B 1 235 ? -16.297 3.922 17.891 1 95.25 235 LEU B C 1
ATOM 5032 O O . LEU B 1 235 ? -15.953 4.16 19.047 1 95.25 235 LEU B O 1
ATOM 5036 N N . SER B 1 236 ? -15.586 3.396 16.984 1 94.06 236 SER B N 1
ATOM 5037 C CA . SER B 1 236 ? -14.211 3.031 17.328 1 94.06 236 SER B CA 1
ATOM 5038 C C . SER B 1 236 ? -13.398 4.254 17.734 1 94.06 236 SER B C 1
ATOM 5040 O O . SER B 1 236 ? -12.492 4.16 18.562 1 94.06 236 SER B O 1
ATOM 5042 N N . PHE B 1 237 ? -13.711 5.41 17.156 1 95.38 237 PHE B N 1
ATOM 5043 C CA . PHE B 1 237 ? -13.016 6.648 17.484 1 95.38 237 PHE B CA 1
ATOM 5044 C C . PHE B 1 237 ? -13.641 7.312 18.703 1 95.38 237 PHE B C 1
ATOM 5046 O O . PHE B 1 237 ? -13.305 8.445 19.047 1 95.38 237 PHE B O 1
ATOM 5053 N N . SER B 1 238 ? -14.617 6.645 19.312 1 94.56 238 SER B N 1
ATOM 5054 C CA . SER B 1 238 ? -15.195 7.012 20.594 1 94.56 238 SER B CA 1
ATOM 5055 C C . SER B 1 238 ? -16.219 8.125 20.438 1 94.56 238 SER B C 1
ATOM 5057 O O . SER B 1 238 ? -16.375 8.961 21.328 1 94.56 238 SER B O 1
ATOM 5059 N N . CYS B 1 239 ? -16.734 8.258 19.312 1 96.31 239 CYS B N 1
ATOM 5060 C CA . CYS B 1 239 ? -17.953 9.078 19.234 1 96.31 239 CYS B CA 1
ATOM 5061 C C . CYS B 1 239 ? -19.062 8.469 20.078 1 96.31 239 CYS B C 1
ATOM 5063 O O . CYS B 1 239 ? -19.219 7.25 20.125 1 96.31 239 CYS B O 1
ATOM 5065 N N . ARG B 1 240 ? -19.812 9.25 20.656 1 96 240 ARG B N 1
ATOM 5066 C CA . ARG B 1 240 ? -20.859 8.766 21.562 1 96 240 ARG B CA 1
ATOM 5067 C C . ARG B 1 240 ? -21.938 8.008 20.797 1 96 240 ARG B C 1
ATOM 5069 O O . ARG B 1 240 ? -22.281 8.367 19.672 1 96 240 ARG B O 1
ATOM 5076 N N . ALA B 1 241 ? -22.547 7.074 21.5 1 96.44 241 ALA B N 1
ATOM 5077 C CA . ALA B 1 241 ? -23.531 6.191 20.891 1 96.44 241 ALA B CA 1
ATOM 5078 C C . ALA B 1 241 ? -24.75 6.977 20.422 1 96.44 241 ALA B C 1
ATOM 5080 O O . ALA B 1 241 ? -25.281 6.719 19.344 1 96.44 241 ALA B O 1
ATOM 5081 N N . MET B 1 242 ? -25.203 7.91 21.219 1 94.81 242 MET B N 1
ATOM 5082 C CA . MET B 1 242 ? -26.406 8.68 20.891 1 94.81 242 MET B CA 1
ATOM 5083 C C . MET B 1 242 ? -26.203 9.469 19.609 1 94.81 242 MET B C 1
ATOM 5085 O O . MET B 1 242 ? -27.109 9.531 18.766 1 94.81 242 MET B O 1
ATOM 5089 N N . SER B 1 243 ? -25.047 10.086 19.484 1 94.44 243 SER B N 1
ATOM 5090 C CA . SER B 1 243 ? -24.75 10.875 18.297 1 94.44 243 SER B CA 1
ATOM 5091 C C . SER B 1 243 ? -24.656 9.984 17.062 1 94.44 243 SER B C 1
ATOM 5093 O O . SER B 1 243 ? -25.156 10.344 15.992 1 94.44 243 SER B O 1
ATOM 5095 N N . VAL B 1 244 ? -24.016 8.852 17.188 1 95.38 244 VAL B N 1
ATOM 5096 C CA . VAL B 1 244 ? -23.797 7.945 16.062 1 95.38 244 VAL B CA 1
ATOM 5097 C C . VAL B 1 244 ? -25.141 7.34 15.633 1 95.38 244 VAL B C 1
ATOM 5099 O O . VAL B 1 244 ? -25.391 7.195 14.438 1 95.38 244 VAL B O 1
ATOM 5102 N N . CYS B 1 245 ? -25.969 6.992 16.641 1 93.88 245 CYS B N 1
ATOM 5103 C CA . CYS B 1 245 ? -27.297 6.438 16.344 1 93.88 245 CYS B CA 1
ATOM 5104 C C . CYS B 1 245 ? -28.125 7.418 15.531 1 93.88 245 CYS B C 1
ATOM 5106 O O . CYS B 1 245 ? -28.781 7.023 14.562 1 93.88 245 CYS B O 1
ATOM 5108 N N . SER B 1 246 ? -28.094 8.625 15.875 1 91.38 246 SER B N 1
ATOM 5109 C CA . SER B 1 246 ? -28.859 9.656 15.18 1 91.38 246 SER B CA 1
ATOM 5110 C C . SER B 1 246 ? -28.328 9.875 13.773 1 91.38 246 SER B C 1
ATOM 5112 O O . SER B 1 246 ? -29.094 10.102 12.836 1 91.38 246 SER B O 1
ATOM 5114 N N . LEU B 1 247 ? -27.031 9.82 13.555 1 92.62 247 LEU B N 1
ATOM 5115 C CA . LEU B 1 247 ? -26.391 10.102 12.281 1 92.62 247 LEU B CA 1
ATOM 5116 C C . LEU B 1 247 ? -26.641 8.969 11.289 1 92.62 247 LEU B C 1
ATOM 5118 O O . LEU B 1 247 ? -26.781 9.203 10.086 1 92.62 247 LEU B O 1
ATOM 5122 N N . PHE B 1 248 ? -26.641 7.719 11.781 1 93.06 248 PHE B N 1
ATOM 5123 C CA . PHE B 1 248 ? -26.703 6.559 10.898 1 93.06 248 PHE B CA 1
ATOM 5124 C C . PHE B 1 248 ? -28.094 5.926 10.938 1 93.06 248 PHE B C 1
ATOM 5126 O O . PHE B 1 248 ? -28.328 4.906 10.289 1 93.06 248 PHE B O 1
ATOM 5133 N N . ASN B 1 249 ? -28.984 6.492 11.68 1 90.06 249 ASN B N 1
ATOM 5134 C CA . ASN B 1 249 ? -30.375 6.023 11.789 1 90.06 249 ASN B CA 1
ATOM 5135 C C . ASN B 1 249 ? -30.422 4.559 12.219 1 90.06 249 ASN B C 1
ATOM 5137 O O . ASN B 1 249 ? -31.047 3.736 11.547 1 90.06 249 ASN B O 1
ATOM 5141 N N . THR B 1 250 ? -29.797 4.219 13.25 1 91.06 250 THR B N 1
ATOM 5142 C CA . THR B 1 250 ? -29.797 2.887 13.844 1 91.06 250 THR B CA 1
ATOM 5143 C C . THR B 1 250 ? -30.453 2.912 15.227 1 91.06 250 THR B C 1
ATOM 5145 O O . THR B 1 250 ? -30.75 3.982 15.758 1 91.06 250 THR B O 1
ATOM 5148 N N . SER B 1 251 ? -30.719 1.769 15.727 1 93.94 251 SER B N 1
ATOM 5149 C CA . SER B 1 251 ? -31.297 1.692 17.062 1 93.94 251 SER B CA 1
ATOM 5150 C C . SER B 1 251 ? -30.25 1.995 18.141 1 93.94 251 SER B C 1
ATOM 5152 O O . SER B 1 251 ? -29.078 1.618 18 1 93.94 251 SER B O 1
ATOM 5154 N N . ILE B 1 252 ? -30.672 2.734 19.156 1 94.44 252 ILE B N 1
ATOM 5155 C CA . ILE B 1 252 ? -29.766 3.123 20.234 1 94.44 252 ILE B CA 1
ATOM 5156 C C . ILE B 1 252 ? -29.234 1.876 20.938 1 94.44 252 ILE B C 1
ATOM 5158 O O . ILE B 1 252 ? -28.094 1.844 21.391 1 94.44 252 ILE B O 1
ATOM 5162 N N . GLU B 1 253 ? -30.047 0.866 21.016 1 95.31 253 GLU B N 1
ATOM 5163 C CA . GLU B 1 253 ? -29.641 -0.375 21.672 1 95.31 253 GLU B CA 1
ATOM 5164 C C . GLU B 1 253 ? -28.516 -1.055 20.906 1 95.31 253 GLU B C 1
ATOM 5166 O O . GLU B 1 253 ? -27.516 -1.474 21.5 1 95.31 253 GLU B O 1
ATOM 5171 N N . HIS B 1 254 ? -28.766 -1.086 19.703 1 94.44 254 HIS B N 1
ATOM 5172 C CA . HIS B 1 254 ? -27.734 -1.679 18.844 1 94.44 254 HIS B CA 1
ATOM 5173 C C . HIS B 1 254 ? -26.438 -0.891 18.922 1 94.44 254 HIS B C 1
ATOM 5175 O O . HIS B 1 254 ? -25.359 -1.478 18.969 1 94.44 254 HIS B O 1
ATOM 5181 N N . THR B 1 255 ? -26.531 0.371 18.891 1 95.75 255 THR B N 1
ATOM 5182 C CA . THR B 1 255 ? -25.359 1.241 18.906 1 95.75 255 THR B CA 1
ATOM 5183 C C . THR B 1 255 ? -24.609 1.117 20.219 1 95.75 255 THR B C 1
ATOM 5185 O O . THR B 1 255 ? -23.375 1.042 20.234 1 95.75 255 THR B O 1
ATOM 5188 N N . ARG B 1 256 ? -25.266 1.066 21.281 1 96.56 256 ARG B N 1
ATOM 5189 C CA . ARG B 1 256 ? -24.656 0.934 22.594 1 96.56 256 ARG B CA 1
ATOM 5190 C C . ARG B 1 256 ? -23.984 -0.428 22.75 1 96.56 256 ARG B C 1
ATOM 5192 O O . ARG B 1 256 ? -22.891 -0.53 23.328 1 96.56 256 ARG B O 1
ATOM 5199 N N . LYS B 1 257 ? -24.656 -1.401 22.281 1 95.75 257 LYS B N 1
ATOM 5200 C CA . LYS B 1 257 ? -24.078 -2.742 22.328 1 95.75 257 LYS B CA 1
ATOM 5201 C C . LYS B 1 257 ? -22.781 -2.814 21.516 1 95.75 257 LYS B C 1
ATOM 5203 O O . LYS B 1 257 ? -21.812 -3.445 21.953 1 95.75 257 LYS B O 1
ATOM 5208 N N . THR B 1 258 ? -22.828 -2.225 20.375 1 93.19 258 THR B N 1
ATOM 5209 C CA . THR B 1 258 ? -21.656 -2.215 19.516 1 93.19 258 THR B CA 1
ATOM 5210 C C . THR B 1 258 ? -20.516 -1.43 20.172 1 93.19 258 THR B C 1
ATOM 5212 O O . THR B 1 258 ? -19.359 -1.841 20.109 1 93.19 258 THR B O 1
ATOM 5215 N N . TYR B 1 259 ? -20.844 -0.306 20.75 1 96.06 259 TYR B N 1
ATOM 5216 C CA . TYR B 1 259 ? -19.844 0.487 21.453 1 96.06 259 TYR B CA 1
ATOM 5217 C C . TYR B 1 259 ? -19.188 -0.328 22.562 1 96.06 259 TYR B C 1
ATOM 5219 O O . TYR B 1 259 ? -17.969 -0.296 22.719 1 96.06 259 TYR B O 1
ATOM 5227 N N . GLN B 1 260 ? -19.984 -1.048 23.328 1 96 260 GLN B N 1
ATOM 5228 C CA . GLN B 1 260 ? -19.484 -1.882 24.422 1 96 260 GLN B CA 1
ATOM 5229 C C . GLN B 1 260 ? -18.609 -3.01 23.891 1 96 260 GLN B C 1
ATOM 5231 O O . GLN B 1 260 ? -17.609 -3.365 24.516 1 96 260 GLN B O 1
ATOM 5236 N N . ARG B 1 261 ? -19 -3.553 22.844 1 91.69 261 ARG B N 1
ATOM 5237 C CA . ARG B 1 261 ? -18.219 -4.605 22.219 1 91.69 261 ARG B CA 1
ATOM 5238 C C . ARG B 1 261 ? -16.828 -4.09 21.812 1 91.69 261 ARG B C 1
ATOM 5240 O O . ARG B 1 261 ? -15.828 -4.781 22 1 91.69 261 ARG B O 1
ATOM 5247 N N . ILE B 1 262 ? -16.781 -2.898 21.281 1 91 262 ILE B N 1
ATOM 5248 C CA . ILE B 1 262 ? -15.555 -2.334 20.734 1 91 262 ILE B CA 1
ATOM 5249 C C . ILE B 1 262 ? -14.648 -1.875 21.875 1 91 262 ILE B C 1
ATOM 5251 O O . ILE B 1 262 ? -13.445 -2.113 21.859 1 91 262 ILE B O 1
ATOM 5255 N N . HIS B 1 263 ? -15.227 -1.251 22.906 1 94.81 263 HIS B N 1
ATOM 5256 C CA . HIS B 1 263 ? -14.414 -0.585 23.922 1 94.81 263 HIS B CA 1
ATOM 5257 C C . HIS B 1 263 ? -14.398 -1.373 25.219 1 94.81 263 HIS B C 1
ATOM 5259 O O . HIS B 1 263 ? -13.562 -1.122 26.094 1 94.81 263 HIS B O 1
ATOM 5265 N N . GLY B 1 264 ? -15.25 -2.293 25.406 1 94.5 264 GLY B N 1
ATOM 5266 C CA . GLY B 1 264 ? -15.352 -3.047 26.641 1 94.5 264 GLY B CA 1
ATOM 5267 C C . GLY B 1 264 ? -16.031 -2.277 27.75 1 94.5 264 GLY B C 1
ATOM 5268 O O . GLY B 1 264 ? -16.078 -2.738 28.891 1 94.5 264 GLY B O 1
ATOM 5269 N N . LYS B 1 265 ? -16.469 -1.096 27.516 1 96.06 265 LYS B N 1
ATOM 5270 C CA . LYS B 1 265 ? -17.188 -0.255 28.469 1 96.06 265 LYS B CA 1
ATOM 5271 C C . LYS B 1 265 ? -18.359 0.448 27.797 1 96.06 265 LYS B C 1
ATOM 5273 O O . LYS B 1 265 ? -18.453 0.47 26.562 1 96.06 265 LYS B O 1
ATOM 5278 N N . SER B 1 266 ? -19.219 0.929 28.578 1 95.19 266 SER B N 1
ATOM 5279 C CA . SER B 1 266 ? -20.406 1.601 28.047 1 95.19 266 SER B CA 1
ATOM 5280 C C . SER B 1 266 ? -20.062 2.977 27.5 1 95.19 266 SER B C 1
ATOM 5282 O O . SER B 1 266 ? -19.109 3.615 27.953 1 95.19 266 SER B O 1
ATOM 5284 N N . SER B 1 267 ? -20.844 3.383 26.562 1 95.5 267 SER B N 1
ATOM 5285 C CA . SER B 1 267 ? -20.672 4.703 25.969 1 95.5 267 SER B CA 1
ATOM 5286 C C . SER B 1 267 ? -20.969 5.809 26.969 1 95.5 267 SER B C 1
ATOM 5288 O O . SER B 1 267 ? -21.891 5.688 27.781 1 95.5 267 SER B O 1
ATOM 5290 N N . PRO B 1 268 ? -20.141 6.816 26.906 1 91.94 268 PRO B N 1
ATOM 5291 C CA . PRO B 1 268 ? -20.438 7.953 27.781 1 91.94 268 PRO B CA 1
ATOM 5292 C C . PRO B 1 268 ? -21.828 8.555 27.5 1 91.94 268 PRO B C 1
ATOM 5294 O O . PRO B 1 268 ? -22.25 8.625 26.359 1 91.94 268 PRO B O 1
ATOM 5297 N N . SER B 1 269 ? -22.422 8.836 28.656 1 86.5 269 SER B N 1
ATOM 5298 C CA . SER B 1 269 ? -23.734 9.484 28.578 1 86.5 269 SER B CA 1
ATOM 5299 C C . SER B 1 269 ? -23.656 10.945 28.984 1 86.5 269 SER B C 1
ATOM 5301 O O . SER B 1 269 ? -22.641 11.383 29.547 1 86.5 269 SER B O 1
ATOM 5303 N N . GLY B 1 270 ? -24.5 11.836 28.453 1 84 270 GLY B N 1
ATOM 5304 C CA . GLY B 1 270 ? -24.516 13.234 28.844 1 84 270 GLY B CA 1
ATOM 5305 C C . GLY B 1 270 ? -24.969 14.156 27.734 1 84 270 GLY B C 1
ATOM 5306 O O . GLY B 1 270 ? -25.344 13.695 26.656 1 84 270 GLY B O 1
ATOM 5307 N N . GLN B 1 271 ? -24.891 15.406 28.031 1 87.88 271 GLN B N 1
ATOM 5308 C CA . GLN B 1 271 ? -25.297 16.406 27.047 1 87.88 271 GLN B CA 1
ATOM 5309 C C . GLN B 1 271 ? -24.234 16.609 25.969 1 87.88 271 GLN B C 1
ATOM 5311 O O . GLN B 1 271 ? -23.047 16.672 26.281 1 87.88 271 GLN B O 1
ATOM 5316 N N . PRO B 1 272 ? -24.703 16.547 24.734 1 88.44 272 PRO B N 1
ATOM 5317 C CA . PRO B 1 272 ? -23.75 16.828 23.672 1 88.44 272 PRO B CA 1
ATOM 5318 C C . PRO B 1 272 ? -23.156 18.234 23.766 1 88.44 272 PRO B C 1
ATOM 5320 O O . PRO B 1 272 ? -23.75 19.125 24.359 1 88.44 272 PRO B O 1
ATOM 5323 N N . PRO B 1 273 ? -21.953 18.312 23.219 1 91.75 273 PRO B N 1
ATOM 5324 C CA . PRO B 1 273 ? -21.359 19.656 23.203 1 91.75 273 PRO B CA 1
ATOM 5325 C C . PRO B 1 273 ? -22.219 20.656 22.438 1 91.75 273 PRO B C 1
ATOM 5327 O O . PRO B 1 273 ? -22.828 20.312 21.422 1 91.75 273 PRO B O 1
ATOM 5330 N N . ALA B 1 274 ? -22.297 21.922 23 1 88.88 274 ALA B N 1
ATOM 5331 C CA . ALA B 1 274 ? -23.172 22.906 22.375 1 88.88 274 ALA B CA 1
ATOM 5332 C C . ALA B 1 274 ? -22.438 24.219 22.078 1 88.88 274 ALA B C 1
ATOM 5334 O O . ALA B 1 274 ? -22.766 24.922 21.125 1 88.88 274 ALA B O 1
ATOM 5335 N N . SER B 1 275 ? -21.391 24.469 22.781 1 90.31 275 SER B N 1
ATOM 5336 C CA . SER B 1 275 ? -20.734 25.766 22.641 1 90.31 275 SER B CA 1
ATOM 5337 C C . SER B 1 275 ? -19.688 25.734 21.531 1 90.31 275 SER B C 1
ATOM 5339 O O . SER B 1 275 ? -18.719 24.969 21.594 1 90.31 275 SER B O 1
ATOM 5341 N N . LEU B 1 276 ? -19.859 26.609 20.609 1 93.38 276 LEU B N 1
ATOM 5342 C CA . LEU B 1 276 ? -18.891 26.734 19.516 1 93.38 276 LEU B CA 1
ATOM 5343 C C . LEU B 1 276 ? -17.703 27.578 19.938 1 93.38 276 LEU B C 1
ATOM 5345 O O . LEU B 1 276 ? -16.625 27.484 19.359 1 93.38 276 LEU B O 1
ATOM 5349 N N . MET B 1 277 ? -17.891 28.359 20.922 1 93.06 277 MET B N 1
ATOM 5350 C CA . MET B 1 277 ? -16.812 29.219 21.406 1 93.06 277 MET B CA 1
ATOM 5351 C C . MET B 1 277 ? -15.742 28.406 22.125 1 93.06 277 MET B C 1
ATOM 5353 O O . MET B 1 277 ? -14.602 28.859 22.25 1 93.06 277 MET B O 1
ATOM 5357 N N . TRP B 1 278 ? -16.125 27.266 22.547 1 95 278 TRP B N 1
ATOM 5358 C CA . TRP B 1 278 ? -15.195 26.375 23.234 1 95 278 TRP B CA 1
ATOM 5359 C C . TRP B 1 278 ? -13.938 26.141 22.406 1 95 278 TRP B C 1
ATOM 5361 O O . TRP B 1 278 ? -12.836 26.062 22.953 1 95 278 TRP B O 1
ATOM 5371 N N . TYR B 1 279 ? -14.031 26.109 21.125 1 96.06 279 TYR B N 1
ATOM 5372 C CA . TYR B 1 279 ? -12.93 25.812 20.219 1 96.06 279 TYR B CA 1
ATOM 5373 C C . TYR B 1 279 ? -11.977 27 20.109 1 96.06 279 TYR B C 1
ATOM 5375 O O . TYR B 1 279 ? -10.836 26.844 19.672 1 96.06 279 TYR B O 1
ATOM 5383 N N . LEU B 1 280 ? -12.438 28.141 20.5 1 94.88 280 LEU B N 1
ATOM 5384 C CA . LEU B 1 280 ? -11.672 29.375 20.344 1 94.88 280 LEU B CA 1
ATOM 5385 C C . LEU B 1 280 ? -11.125 29.859 21.672 1 94.88 280 LEU B C 1
ATOM 5387 O O . LEU B 1 280 ? -10.375 30.828 21.719 1 94.88 280 LEU B O 1
ATOM 5391 N N . GLU B 1 281 ? -11.43 29.203 22.719 1 92.5 281 GLU B N 1
ATOM 5392 C CA . GLU B 1 281 ? -11.094 29.672 24.062 1 92.5 281 GLU B CA 1
ATOM 5393 C C . GLU B 1 281 ? -9.594 29.609 24.312 1 92.5 281 GLU B C 1
ATOM 5395 O O . GLU B 1 281 ? -9.039 30.469 25.016 1 92.5 281 GLU B O 1
ATOM 5400 N N . SER B 1 282 ? -9 28.562 23.875 1 94 282 SER B N 1
ATOM 5401 C CA . SER B 1 282 ? -7.551 28.453 24 1 94 282 SER B CA 1
ATOM 5402 C C . SER B 1 282 ? -6.883 28.375 22.625 1 94 282 SER B C 1
ATOM 5404 O O . SER B 1 282 ? -7.492 27.906 21.656 1 94 282 SER B O 1
ATOM 5406 N N . ALA B 1 283 ? -5.621 28.875 22.625 1 95.06 283 ALA B N 1
ATOM 5407 C CA . ALA B 1 283 ? -4.867 28.844 21.375 1 95.06 283 ALA B CA 1
ATOM 5408 C C . ALA B 1 283 ? -4.668 27.406 20.891 1 95.06 283 ALA B C 1
ATOM 5410 O O . ALA B 1 283 ? -4.746 27.141 19.688 1 95.06 283 ALA B O 1
ATOM 5411 N N . GLN B 1 284 ? -4.422 26.547 21.828 1 95.75 284 GLN B N 1
ATOM 5412 C CA . GLN B 1 284 ? -4.199 25.141 21.484 1 95.75 284 GLN B CA 1
ATOM 5413 C C . GLN B 1 284 ? -5.449 24.516 20.875 1 95.75 284 GLN B C 1
ATOM 5415 O O . GLN B 1 284 ? -5.371 23.859 19.828 1 95.75 284 GLN B O 1
ATOM 5420 N N . ARG B 1 285 ? -6.59 24.766 21.453 1 96.5 285 ARG B N 1
ATOM 5421 C CA . ARG B 1 285 ? -7.848 24.234 20.938 1 96.5 285 ARG B CA 1
ATOM 5422 C C . ARG B 1 285 ? -8.18 24.812 19.578 1 96.5 285 ARG B C 1
ATOM 5424 O O . ARG B 1 285 ? -8.672 24.109 18.688 1 96.5 285 ARG B O 1
ATOM 5431 N N . ARG B 1 286 ? -7.891 26.047 19.422 1 96.81 286 ARG B N 1
ATOM 5432 C CA . ARG B 1 286 ? -8.188 26.719 18.156 1 96.81 286 ARG B CA 1
ATOM 5433 C C . ARG B 1 286 ? -7.355 26.125 17.016 1 96.81 286 ARG B C 1
ATOM 5435 O O . ARG B 1 286 ? -7.863 25.906 15.922 1 96.81 286 ARG B O 1
ATOM 5442 N N . VAL B 1 287 ? -6.07 25.875 17.297 1 97.75 287 VAL B N 1
ATOM 5443 C CA . VAL B 1 287 ? -5.195 25.312 16.281 1 97.75 287 VAL B CA 1
ATOM 5444 C C . VAL B 1 287 ? -5.66 23.891 15.93 1 97.75 287 VAL B C 1
ATOM 5446 O O . VAL B 1 287 ? -5.762 23.547 14.75 1 97.75 287 VAL B O 1
ATOM 5449 N N . GLN B 1 288 ? -5.938 23.125 16.938 1 98.19 288 GLN B N 1
ATOM 5450 C CA . GLN B 1 288 ? -6.344 21.75 16.703 1 98.19 288 GLN B CA 1
ATOM 5451 C C . GLN B 1 288 ? -7.68 21.688 15.961 1 98.19 288 GLN B C 1
ATOM 5453 O O . GLN B 1 288 ? -7.852 20.875 15.055 1 98.19 288 GLN B O 1
ATOM 5458 N N . ALA B 1 289 ? -8.586 22.547 16.359 1 97.75 289 ALA B N 1
ATOM 5459 C CA . ALA B 1 289 ? -9.883 22.594 15.68 1 97.75 289 ALA B CA 1
ATOM 5460 C C . ALA B 1 289 ? -9.719 23.031 14.227 1 97.75 289 ALA B C 1
ATOM 5462 O O . ALA B 1 289 ? -10.344 22.469 13.328 1 97.75 289 ALA B O 1
ATOM 5463 N N . THR B 1 290 ? -8.875 24.031 14.016 1 97.88 290 THR B N 1
ATOM 5464 C CA . THR B 1 290 ? -8.617 24.516 12.664 1 97.88 290 THR B CA 1
ATOM 5465 C C . THR B 1 290 ? -7.977 23.406 11.812 1 97.88 290 THR B C 1
ATOM 5467 O O . THR B 1 290 ? -8.336 23.234 10.648 1 97.88 290 THR B O 1
ATOM 5470 N N . PHE B 1 291 ? -7.043 22.719 12.422 1 98.19 291 PHE B N 1
ATOM 5471 C CA . PHE B 1 291 ? -6.355 21.609 11.758 1 98.19 291 PHE B CA 1
ATOM 5472 C C . PHE B 1 291 ? -7.34 20.531 11.328 1 98.19 291 PHE B C 1
ATOM 5474 O O . PHE B 1 291 ? -7.254 20.016 10.211 1 98.19 291 PHE B O 1
ATOM 5481 N N . GLN B 1 292 ? -8.32 20.234 12.141 1 97.5 292 GLN B N 1
ATOM 5482 C CA . GLN B 1 292 ? -9.344 19.234 11.828 1 97.5 292 GLN B CA 1
ATOM 5483 C C . GLN B 1 292 ? -10.195 19.688 10.641 1 97.5 292 GLN B C 1
ATOM 5485 O O . GLN B 1 292 ? -10.508 18.891 9.758 1 97.5 292 GLN B O 1
ATOM 5490 N N . ILE B 1 293 ? -10.547 20.906 10.703 1 96.56 293 ILE B N 1
ATOM 5491 C CA . ILE B 1 293 ? -11.391 21.422 9.625 1 96.56 293 ILE B CA 1
ATOM 5492 C C . ILE B 1 293 ? -10.609 21.406 8.312 1 96.56 293 ILE B C 1
ATOM 5494 O O . ILE B 1 293 ? -11.172 21.109 7.258 1 96.56 293 ILE B O 1
ATOM 5498 N N . TRP B 1 294 ? -9.375 21.734 8.414 1 97.75 294 TRP B N 1
ATOM 5499 C CA . TRP B 1 294 ? -8.516 21.703 7.238 1 97.75 294 TRP B CA 1
ATOM 5500 C C . TRP B 1 294 ? -8.453 20.297 6.645 1 97.75 294 TRP B C 1
ATOM 5502 O O . TRP B 1 294 ? -8.641 20.125 5.441 1 97.75 294 TRP B O 1
ATOM 5512 N N . LEU B 1 295 ? -8.203 19.328 7.449 1 97.56 295 LEU B N 1
ATOM 5513 C CA . LEU B 1 295 ? -8.148 17.938 7.004 1 97.56 295 LEU B CA 1
ATOM 5514 C C . LEU B 1 295 ? -9.508 17.484 6.469 1 97.56 295 LEU B C 1
ATOM 5516 O O . LEU B 1 295 ? -9.586 16.859 5.402 1 97.56 295 LEU B O 1
ATOM 5520 N N . PHE B 1 296 ? -10.547 17.828 7.211 1 97 296 PHE B N 1
ATOM 5521 C CA . PHE B 1 296 ? -11.898 17.422 6.848 1 97 296 PHE B CA 1
ATOM 5522 C C . PHE B 1 296 ? -12.281 17.984 5.48 1 97 296 PHE B C 1
ATOM 5524 O O . PHE B 1 296 ? -12.727 17.234 4.609 1 97 296 PHE B O 1
ATOM 5531 N N . ARG B 1 297 ? -12.086 19.219 5.32 1 96 297 ARG B N 1
ATOM 5532 C CA . ARG B 1 297 ? -12.445 19.859 4.062 1 96 297 ARG B CA 1
ATOM 5533 C C . ARG B 1 297 ? -11.57 19.359 2.92 1 96 297 ARG B C 1
ATOM 5535 O O . ARG B 1 297 ? -12.023 19.266 1.776 1 96 297 ARG B O 1
ATOM 5542 N N . SER B 1 298 ? -10.32 19.047 3.229 1 96.38 298 SER B N 1
ATOM 5543 C CA . SER B 1 298 ? -9.438 18.469 2.217 1 96.38 298 SER B CA 1
ATOM 5544 C C . SER B 1 298 ? -9.969 17.141 1.705 1 96.38 298 SER B C 1
ATOM 5546 O O . SER B 1 298 ? -9.867 16.844 0.514 1 96.38 298 SER B O 1
ATOM 5548 N N . ALA B 1 299 ? -10.523 16.359 2.584 1 95.06 299 ALA B N 1
ATOM 5549 C CA . ALA B 1 299 ? -11.102 15.086 2.199 1 95.06 299 ALA B CA 1
ATOM 5550 C C . ALA B 1 299 ? -12.383 15.281 1.392 1 95.06 299 ALA B C 1
ATOM 5552 O O . ALA B 1 299 ? -12.594 14.617 0.373 1 95.06 299 ALA B O 1
ATOM 5553 N N . ILE B 1 300 ? -13.211 16.219 1.836 1 94.12 300 ILE B N 1
ATOM 5554 C CA . ILE B 1 300 ? -14.453 16.516 1.146 1 94.12 300 ILE B CA 1
ATOM 5555 C C . ILE B 1 300 ? -14.164 16.938 -0.291 1 94.12 300 ILE B C 1
ATOM 5557 O O . ILE B 1 300 ? -14.883 16.562 -1.217 1 94.12 300 ILE B O 1
ATOM 5561 N N . ALA B 1 301 ? -13.148 17.625 -0.443 1 93.94 301 ALA B N 1
ATOM 5562 C CA . ALA B 1 301 ? -12.789 18.172 -1.747 1 93.94 301 ALA B CA 1
ATOM 5563 C C . ALA B 1 301 ? -12.398 17.062 -2.721 1 93.94 301 ALA B C 1
ATOM 5565 O O . ALA B 1 301 ? -12.391 17.266 -3.936 1 93.94 301 ALA B O 1
ATOM 5566 N N . CYS B 1 302 ? -12.094 15.906 -2.273 1 90.62 302 CYS B N 1
ATOM 5567 C CA . CYS B 1 302 ? -11.758 14.773 -3.123 1 90.62 302 CYS B CA 1
ATOM 5568 C C . CYS B 1 302 ? -12.992 13.953 -3.463 1 90.62 302 CYS B C 1
ATOM 5570 O O . CYS B 1 302 ? -12.891 12.836 -3.969 1 90.62 302 CYS B O 1
ATOM 5572 N N . ASP B 1 303 ? -14.164 14.461 -3.158 1 86.25 303 ASP B N 1
ATOM 5573 C CA . ASP B 1 303 ? -15.461 13.852 -3.443 1 86.25 303 ASP B CA 1
ATOM 5574 C C . ASP B 1 303 ? -15.656 12.57 -2.635 1 86.25 303 ASP B C 1
ATOM 5576 O O . ASP B 1 303 ? -16.141 11.57 -3.156 1 86.25 303 ASP B O 1
ATOM 5580 N N . VAL B 1 304 ? -15.164 12.57 -1.528 1 88.69 304 VAL B N 1
ATOM 5581 C CA . VAL B 1 304 ? -15.383 11.508 -0.557 1 88.69 304 VAL B CA 1
ATOM 5582 C C . VAL B 1 304 ? -16.594 11.828 0.307 1 88.69 304 VAL B C 1
ATOM 5584 O O . VAL B 1 304 ? -16.891 13 0.55 1 88.69 304 VAL B O 1
ATOM 5587 N N . SER B 1 305 ? -17.312 10.828 0.677 1 90.81 305 SER B N 1
ATOM 5588 C CA . SER B 1 305 ? -18.516 11.047 1.474 1 90.81 305 SER B CA 1
ATOM 5589 C C . SER B 1 305 ? -18.188 11.758 2.785 1 90.81 305 SER B C 1
ATOM 5591 O O . SER B 1 305 ? -17.047 11.703 3.258 1 90.81 305 SER B O 1
ATOM 5593 N N . THR B 1 306 ? -19.141 12.438 3.324 1 93.69 306 THR B N 1
ATOM 5594 C CA . THR B 1 306 ? -18.969 13.219 4.547 1 93.69 306 THR B CA 1
ATOM 5595 C C . THR B 1 306 ? -18.484 12.328 5.688 1 93.69 306 THR B C 1
ATOM 5597 O O . THR B 1 306 ? -17.5 12.648 6.363 1 93.69 306 THR B O 1
ATOM 5600 N N . PRO B 1 307 ? -19.125 11.148 5.934 1 93.69 307 PRO B N 1
ATOM 5601 C CA . PRO B 1 307 ? -18.672 10.312 7.047 1 93.69 307 PRO B CA 1
ATOM 5602 C C . PRO B 1 307 ? -17.281 9.75 6.832 1 93.69 307 PRO B C 1
ATOM 5604 O O . PRO B 1 307 ? -16.5 9.625 7.789 1 93.69 307 PRO B O 1
ATOM 5607 N N . GLU B 1 308 ? -16.969 9.406 5.645 1 92.75 308 GLU B N 1
ATOM 5608 C CA . GLU B 1 308 ? -15.625 8.922 5.355 1 92.75 308 GLU B CA 1
ATOM 5609 C C . GLU B 1 308 ? -14.586 10.023 5.574 1 92.75 308 GLU B C 1
ATOM 5611 O O . GLU B 1 308 ? -13.5 9.766 6.094 1 92.75 308 GLU B O 1
ATOM 5616 N N . SER B 1 309 ? -14.93 11.219 5.113 1 95.12 309 SER B N 1
ATOM 5617 C CA . SER B 1 309 ? -14.047 12.367 5.328 1 95.12 309 SER B CA 1
ATOM 5618 C C . SER B 1 309 ? -13.805 12.609 6.812 1 95.12 309 SER B C 1
ATOM 5620 O O . SER B 1 309 ? -12.688 12.922 7.223 1 95.12 309 SER B O 1
ATOM 5622 N N . PHE B 1 310 ? -14.828 12.453 7.547 1 96.12 310 PHE B N 1
ATOM 5623 C CA . PHE B 1 310 ? -14.742 12.672 8.984 1 96.12 310 PHE B CA 1
ATOM 5624 C C . PHE B 1 310 ? -13.836 11.641 9.641 1 96.12 310 PHE B C 1
ATOM 5626 O O . PHE B 1 310 ? -12.984 11.984 10.461 1 96.12 310 PHE B O 1
ATOM 5633 N N . VAL B 1 311 ? -14 10.391 9.25 1 96 311 VAL B N 1
ATOM 5634 C CA . VAL B 1 311 ? -13.195 9.312 9.828 1 96 311 VAL B CA 1
ATOM 5635 C C . VAL B 1 311 ? -11.734 9.5 9.445 1 96 311 VAL B C 1
ATOM 5637 O O . VAL B 1 311 ? -10.844 9.336 10.281 1 96 311 VAL B O 1
ATOM 5640 N N . ALA B 1 312 ? -11.492 9.805 8.203 1 96.5 312 ALA B N 1
ATOM 5641 C CA . ALA B 1 312 ? -10.125 10.039 7.746 1 96.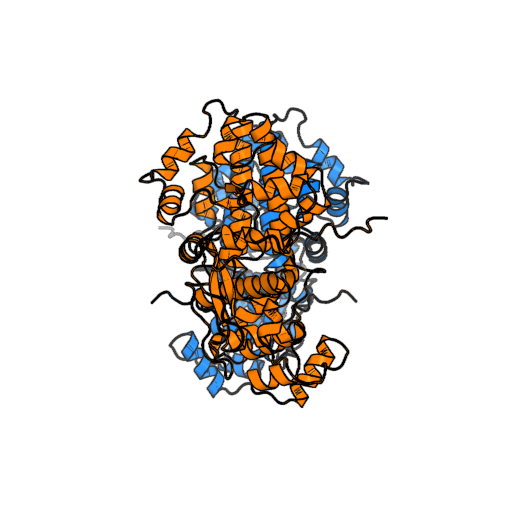5 312 ALA B CA 1
ATOM 5642 C C . ALA B 1 312 ? -9.477 11.188 8.523 1 96.5 312 ALA B C 1
ATOM 5644 O O . ALA B 1 312 ? -8.312 11.094 8.922 1 96.5 312 ALA B O 1
ATOM 5645 N N . MET B 1 313 ? -10.227 12.242 8.688 1 97.06 313 MET B N 1
ATOM 5646 C CA . MET B 1 313 ? -9.742 13.398 9.445 1 97.06 313 MET B CA 1
ATOM 5647 C C . MET B 1 313 ? -9.414 13.008 10.883 1 97.06 313 MET B C 1
ATOM 5649 O O . MET B 1 313 ? -8.344 13.352 11.391 1 97.06 313 MET B O 1
ATOM 5653 N N . LEU B 1 314 ? -10.289 12.281 11.523 1 97.44 314 LEU B N 1
ATOM 5654 C CA . LEU B 1 314 ? -10.078 11.883 12.914 1 97.44 314 LEU B CA 1
ATOM 5655 C C . LEU B 1 314 ? -8.828 11.023 13.047 1 97.44 314 LEU B C 1
ATOM 5657 O O . LEU B 1 314 ? -8.07 11.164 14.008 1 97.44 314 LEU B O 1
ATOM 5661 N N . ASP B 1 315 ? -8.703 10.164 12.102 1 97.19 315 ASP B N 1
ATOM 5662 C CA . ASP B 1 315 ? -7.57 9.25 12.117 1 97.19 315 ASP B CA 1
ATOM 5663 C C . ASP B 1 315 ? -6.246 10.008 12.086 1 97.19 315 ASP B C 1
ATOM 5665 O O . ASP B 1 315 ? -5.387 9.797 12.945 1 97.19 315 ASP B O 1
ATOM 5669 N N . ILE B 1 316 ? -6.109 10.898 11.125 1 97.94 316 ILE B N 1
ATOM 5670 C CA . ILE B 1 316 ? -4.867 11.641 10.945 1 97.94 316 ILE B CA 1
ATOM 5671 C C . ILE B 1 316 ? -4.676 12.617 12.102 1 97.94 316 ILE B C 1
ATOM 5673 O O . ILE B 1 316 ? -3.568 12.758 12.625 1 97.94 316 ILE B O 1
ATOM 5677 N N . HIS B 1 317 ? -5.766 13.289 12.492 1 97.94 317 HIS B N 1
ATOM 5678 C CA . HIS B 1 317 ? -5.707 14.266 13.57 1 97.94 317 HIS B CA 1
ATOM 5679 C C . HIS B 1 317 ? -5.25 13.625 14.875 1 97.94 317 HIS B C 1
ATOM 5681 O O . HIS B 1 317 ? -4.348 14.141 15.539 1 97.94 317 HIS B O 1
ATOM 5687 N N . ARG B 1 318 ? -5.832 12.547 15.227 1 96.06 318 ARG B N 1
ATOM 5688 C CA . ARG B 1 318 ? -5.504 11.867 16.469 1 96.06 318 ARG B CA 1
ATOM 5689 C C . ARG B 1 318 ? -4.078 11.32 16.453 1 96.06 318 ARG B C 1
ATOM 5691 O O . ARG B 1 318 ? -3.367 11.383 17.453 1 96.06 318 ARG B O 1
ATOM 5698 N N . ALA B 1 319 ? -3.721 10.789 15.336 1 95.5 319 ALA B N 1
ATOM 5699 C CA . ALA B 1 319 ? -2.363 10.266 15.203 1 95.5 319 ALA B CA 1
ATOM 5700 C C . ALA B 1 319 ? -1.331 11.383 15.305 1 95.5 319 ALA B C 1
ATOM 5702 O O . ALA B 1 319 ? -0.25 11.195 15.867 1 95.5 319 ALA B O 1
ATOM 5703 N N . PHE B 1 320 ? -1.629 12.492 14.789 1 97.19 320 PHE B N 1
ATOM 5704 C CA . PHE B 1 320 ? -0.693 13.609 14.727 1 97.19 320 PHE B CA 1
ATOM 5705 C C . PHE B 1 320 ? -0.476 14.211 16.109 1 97.19 320 PHE B C 1
ATOM 5707 O O . PHE B 1 320 ? 0.664 14.438 16.531 1 97.19 320 PHE B O 1
ATOM 5714 N N . PHE B 1 321 ? -1.543 14.445 16.781 1 97 321 PHE B N 1
A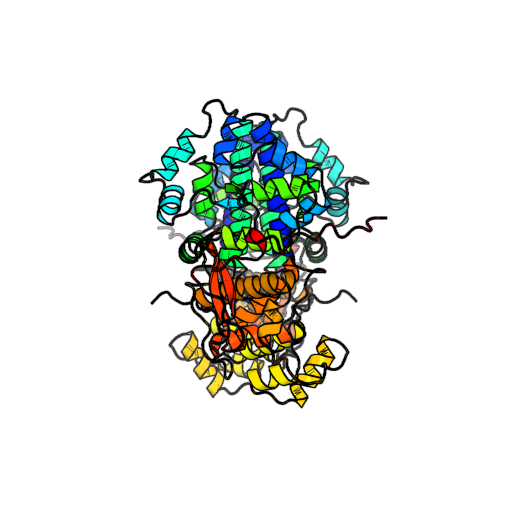TOM 5715 C CA . PHE B 1 321 ? -1.419 15.117 18.062 1 97 321 PHE B CA 1
ATOM 5716 C C . PHE B 1 321 ? -1.168 14.102 19.188 1 97 321 PHE B C 1
ATOM 5718 O O . PHE B 1 321 ? -0.6 14.445 20.219 1 97 321 PHE B O 1
ATOM 5725 N N . ALA B 1 322 ? -1.616 12.852 18.984 1 92.06 322 ALA B N 1
ATOM 5726 C CA . ALA B 1 322 ? -1.381 11.758 19.922 1 92.06 322 ALA B CA 1
ATOM 5727 C C . ALA B 1 322 ? -1.74 12.172 21.344 1 92.06 322 ALA B C 1
ATOM 5729 O O . ALA B 1 322 ? -2.881 12.547 21.609 1 92.06 322 ALA B O 1
ATOM 5730 N N . ASP B 1 323 ? -0.719 12.344 22.234 1 90.5 323 ASP B N 1
ATOM 5731 C CA . ASP B 1 323 ? -0.945 12.641 23.641 1 90.5 323 ASP B CA 1
ATOM 5732 C C . ASP B 1 323 ? -1.33 14.102 23.844 1 90.5 323 ASP B C 1
ATOM 5734 O O . ASP B 1 323 ? -1.931 14.461 24.859 1 90.5 323 ASP B O 1
ATOM 5738 N N . ASP B 1 324 ? -1.059 14.898 22.859 1 92.56 324 ASP B N 1
ATOM 5739 C CA . ASP B 1 324 ? -1.336 16.328 22.953 1 92.56 324 ASP B CA 1
ATOM 5740 C C . ASP B 1 324 ? -2.729 16.656 22.422 1 92.56 324 ASP B C 1
ATOM 5742 O O . ASP B 1 324 ? -3.131 17.828 22.391 1 92.56 324 ASP B O 1
ATOM 5746 N N . CYS B 1 325 ? -3.467 15.648 22.031 1 94.56 325 CYS B N 1
ATOM 5747 C CA . CYS B 1 325 ? -4.793 15.875 21.469 1 94.56 325 CYS B CA 1
ATOM 5748 C C . CYS B 1 325 ? -5.773 16.312 22.562 1 94.56 325 CYS B C 1
ATOM 5750 O O . CYS B 1 325 ? -6.02 15.562 23.516 1 94.56 325 CYS B O 1
ATOM 5752 N N . ASN B 1 326 ? -6.344 17.516 22.391 1 93.62 326 ASN B N 1
ATOM 5753 C CA . ASN B 1 326 ? -7.223 18.094 23.391 1 93.62 326 ASN B CA 1
ATOM 5754 C C . ASN B 1 326 ? -8.656 18.203 22.891 1 93.62 326 ASN B C 1
ATOM 5756 O O . ASN B 1 326 ? -9.523 18.766 23.578 1 93.62 326 ASN B O 1
ATOM 5760 N N . VAL B 1 327 ? -8.891 17.75 21.781 1 95.69 327 VAL B N 1
ATOM 5761 C CA . VAL B 1 327 ? -10.234 17.797 21.219 1 95.69 327 VAL B CA 1
ATOM 5762 C C . VAL B 1 327 ? -10.781 16.375 21.078 1 95.69 327 VAL B C 1
ATOM 5764 O O . VAL B 1 327 ? -10.43 15.648 20.156 1 95.69 327 VAL B O 1
ATOM 5767 N N . PRO B 1 328 ? -11.688 16.031 21.938 1 94.19 328 PRO B N 1
ATOM 5768 C CA . PRO B 1 328 ? -12.25 14.688 21.875 1 94.19 328 PRO B CA 1
ATOM 5769 C C . PRO B 1 328 ? -13.078 14.461 20.609 1 94.19 328 PRO B C 1
ATOM 5771 O O . PRO B 1 328 ? -13.477 15.422 19.938 1 94.19 328 PRO B O 1
ATOM 5774 N N . ALA B 1 329 ? -13.383 13.227 20.312 1 95.38 329 ALA B N 1
ATOM 5775 C CA . ALA B 1 329 ? -14.055 12.836 19.078 1 95.38 329 ALA B CA 1
ATOM 5776 C C . ALA B 1 329 ? -15.445 13.469 18.984 1 95.38 329 ALA B C 1
ATOM 5778 O O . ALA B 1 329 ? -15.883 13.875 17.906 1 95.38 329 ALA B O 1
ATOM 5779 N N . GLU B 1 330 ? -16.141 13.5 20.109 1 95.25 330 GLU B N 1
ATOM 5780 C CA . GLU B 1 330 ? -17.484 14.07 20.109 1 95.25 330 GLU B CA 1
ATOM 5781 C C . GLU B 1 330 ? -17.453 15.555 19.766 1 95.25 330 GLU B C 1
ATOM 5783 O O . GLU B 1 330 ? -18.359 16.062 19.109 1 95.25 330 GLU B O 1
ATOM 5788 N N . ARG B 1 331 ? -16.469 16.234 20.297 1 96.06 331 ARG B N 1
ATOM 5789 C CA . ARG B 1 331 ? -16.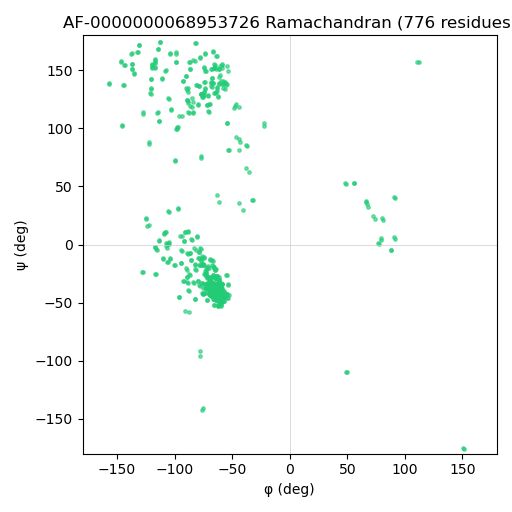312 17.656 19.969 1 96.06 331 ARG B CA 1
ATOM 5790 C C . ARG B 1 331 ? -15.93 17.844 18.516 1 96.06 331 ARG B C 1
ATOM 5792 O O . ARG B 1 331 ? -16.344 18.812 17.875 1 96.06 331 ARG B O 1
ATOM 5799 N N . SER B 1 332 ? -15.117 16.938 18.031 1 97.19 332 SER B N 1
ATOM 5800 C CA . SER B 1 332 ? -14.789 16.984 16.625 1 97.19 332 SER B CA 1
ATOM 5801 C C . SER B 1 332 ? -16.047 16.844 15.758 1 97.19 332 SER B C 1
ATOM 5803 O O . SER B 1 332 ? -16.188 17.531 14.742 1 97.19 332 SER B O 1
ATOM 5805 N N . LEU B 1 333 ? -16.906 15.938 16.156 1 95.88 333 LEU B N 1
ATOM 5806 C CA . LEU B 1 333 ? -18.156 15.727 15.453 1 95.88 333 LEU B CA 1
ATOM 5807 C C . LEU B 1 333 ? -19.031 16.984 15.516 1 95.88 333 LEU B C 1
ATOM 5809 O O . LEU B 1 333 ? -19.594 17.406 14.508 1 95.88 333 LEU B O 1
ATOM 5813 N N . HIS B 1 334 ? -19.125 17.516 16.672 1 95.44 334 HIS B N 1
ATOM 5814 C CA . HIS B 1 334 ? -19.891 18.75 16.859 1 95.44 334 HIS B CA 1
ATOM 5815 C C . HIS B 1 334 ? -19.375 19.875 15.969 1 95.44 334 HIS B C 1
ATOM 5817 O O . HIS B 1 334 ? -20.156 20.578 15.344 1 95.44 334 HIS B O 1
ATOM 5823 N N . LEU B 1 335 ? -18.078 20 15.945 1 95.81 335 LEU B N 1
ATOM 5824 C CA . LEU B 1 335 ? -17.453 21.047 15.156 1 95.81 335 LEU B CA 1
ATOM 5825 C C . LEU B 1 335 ? -17.766 20.859 13.672 1 95.81 335 LEU B C 1
ATOM 5827 O O . LEU B 1 335 ? -18.188 21.812 13.008 1 95.81 335 LEU B O 1
ATOM 5831 N N . ALA B 1 336 ? -17.5 19.688 13.18 1 94.12 336 ALA B N 1
ATOM 5832 C CA . ALA B 1 336 ? -17.703 19.406 11.758 1 94.12 336 ALA B CA 1
ATOM 5833 C C . ALA B 1 336 ? -19.156 19.641 11.359 1 94.12 336 ALA B C 1
ATOM 5835 O O . ALA B 1 336 ? -19.438 20.203 10.289 1 94.12 336 ALA B O 1
ATOM 5836 N N . ARG B 1 337 ? -20.062 19.25 12.133 1 91.88 337 ARG B N 1
ATOM 5837 C CA . ARG B 1 337 ? -21.484 19.438 11.859 1 91.88 337 ARG B CA 1
ATOM 5838 C C . ARG B 1 337 ? -21.859 20.922 11.891 1 91.88 337 ARG B C 1
ATOM 5840 O O . ARG B 1 337 ? -22.609 21.391 11.031 1 91.88 337 ARG B O 1
ATOM 5847 N N . SER B 1 338 ? -21.391 21.562 12.852 1 91.56 338 SER B N 1
ATOM 5848 C CA . SER B 1 338 ? -21.734 22.969 13.023 1 91.56 338 SER B CA 1
ATOM 5849 C C . SER B 1 338 ? -21.219 23.828 11.875 1 91.56 338 SER B C 1
ATOM 5851 O O . SER B 1 338 ? -21.859 24.797 11.477 1 91.56 338 SER B O 1
ATOM 5853 N N . MET B 1 339 ? -20.078 23.453 11.414 1 89.94 339 MET B N 1
ATOM 5854 C CA . MET B 1 339 ? -19.484 24.219 10.328 1 89.94 339 MET B CA 1
ATOM 5855 C C . MET B 1 339 ? -20.328 24.125 9.062 1 89.94 339 MET B C 1
ATOM 5857 O O . MET B 1 339 ? -20.281 25 8.203 1 89.94 339 MET B O 1
ATOM 5861 N N . SER B 1 340 ? -21.109 23.109 8.984 1 85.31 340 SER B N 1
ATOM 5862 C CA . SER B 1 340 ? -21.969 22.922 7.816 1 85.31 340 SER B CA 1
ATOM 5863 C C . SER B 1 340 ? -23.328 23.594 8.008 1 85.31 340 SER B C 1
ATOM 5865 O O . SER B 1 340 ? -24.031 23.875 7.031 1 85.31 340 SER B O 1
ATOM 5867 N N . THR B 1 341 ? -23.734 23.875 9.172 1 83.38 341 THR B N 1
ATOM 5868 C CA . THR B 1 341 ? -25.109 24.297 9.414 1 83.38 341 THR B CA 1
ATOM 5869 C C . THR B 1 341 ? -25.141 25.719 9.969 1 83.38 341 THR B C 1
ATOM 5871 O O . THR B 1 341 ? -26.156 26.406 9.867 1 83.38 341 THR B O 1
ATOM 5874 N N . SER B 1 342 ? -24.047 26.047 10.586 1 81.94 342 SER B N 1
ATOM 5875 C CA . SER B 1 342 ? -24.047 27.328 11.281 1 81.94 342 SER B CA 1
ATOM 5876 C C . SER B 1 342 ? -23.031 28.281 10.695 1 81.94 342 SER B C 1
ATOM 5878 O O . SER B 1 342 ? -22.016 27.844 10.133 1 81.94 342 SER B O 1
ATOM 5880 N N . GLU B 1 343 ? -23.344 29.547 10.93 1 84.69 343 GLU B N 1
ATOM 5881 C CA . GLU B 1 343 ? -22.406 30.578 10.477 1 84.69 343 GLU B CA 1
ATOM 5882 C C . GLU B 1 343 ? -21.703 31.234 11.656 1 84.69 343 GLU B C 1
ATOM 5884 O O . GLU B 1 343 ? -21.031 32.25 11.484 1 84.69 343 GLU B O 1
ATOM 5889 N N . GLU B 1 344 ? -21.906 30.641 12.727 1 90.5 344 GLU B N 1
ATOM 5890 C CA . GLU B 1 344 ? -21.312 31.219 13.93 1 90.5 344 GLU B CA 1
ATOM 5891 C C . GLU B 1 344 ? -19.781 31.109 13.898 1 90.5 344 GLU B C 1
ATOM 5893 O O . GLU B 1 344 ? -19.094 31.875 14.578 1 90.5 344 GLU B O 1
ATOM 5898 N N . LEU B 1 345 ? -19.344 30.156 13.234 1 92.19 345 LEU B N 1
ATOM 5899 C CA . LEU B 1 345 ? -17.906 30 13.008 1 92.19 345 LEU B CA 1
ATOM 5900 C C . LEU B 1 345 ? -17.562 30.25 11.539 1 92.19 345 LEU B C 1
ATOM 5902 O O . LEU B 1 345 ? -18.344 29.938 10.648 1 92.19 345 LEU B O 1
ATOM 5906 N N . ALA B 1 346 ? -16.469 30.859 11.344 1 91.69 346 ALA B N 1
ATOM 5907 C CA . ALA B 1 346 ? -15.953 31.109 10 1 91.69 346 ALA B CA 1
ATOM 5908 C C . ALA B 1 346 ? -14.484 30.719 9.898 1 91.69 346 ALA B C 1
ATOM 5910 O O . ALA B 1 346 ? -13.852 30.375 10.898 1 91.69 346 ALA B O 1
ATOM 5911 N N . VAL B 1 347 ? -14.031 30.625 8.719 1 94 347 VAL B N 1
ATOM 5912 C CA . VAL B 1 347 ? -12.617 30.391 8.461 1 94 347 VAL B CA 1
ATOM 5913 C C . VAL B 1 347 ? -12.016 31.609 7.746 1 94 347 VAL B C 1
ATOM 5915 O O . VAL B 1 347 ? -12.367 31.891 6.598 1 94 347 VAL B O 1
ATOM 5918 N N . TRP B 1 348 ? -11.125 32.281 8.445 1 94.31 348 TRP B N 1
ATOM 5919 C CA . TRP B 1 348 ? -10.531 33.5 7.898 1 94.31 348 TRP B CA 1
ATOM 5920 C C . TRP B 1 348 ? -9.023 33.375 7.777 1 94.31 348 TRP B C 1
ATOM 5922 O O . TRP B 1 348 ? -8.367 32.781 8.648 1 94.31 348 TRP B O 1
ATOM 5932 N N . PRO B 1 349 ? -8.484 33.906 6.762 1 95.56 349 PRO B N 1
ATOM 5933 C CA . PRO B 1 349 ? -7.023 33.906 6.637 1 95.56 349 PRO B CA 1
ATOM 5934 C C . PRO B 1 349 ? -6.352 34.906 7.59 1 95.56 349 PRO B C 1
ATOM 5936 O O . PRO B 1 349 ? -6.852 36.031 7.789 1 95.56 349 PRO B O 1
ATOM 5939 N N . CYS B 1 350 ? -5.371 34.438 8.195 1 96 350 CYS B N 1
ATOM 5940 C CA . CYS B 1 350 ? -4.562 35.312 9.039 1 96 350 CYS B CA 1
ATOM 5941 C C . CYS B 1 350 ? -4.031 36.5 8.234 1 96 350 CYS B C 1
ATOM 5943 O O . CYS B 1 350 ? -3.531 36.312 7.125 1 96 350 CYS B O 1
ATOM 5945 N N . ARG B 1 351 ? -4.012 37.625 8.727 1 95 351 ARG B N 1
ATOM 5946 C CA . ARG B 1 351 ? -3.588 38.844 8.031 1 95 351 ARG B CA 1
ATOM 5947 C C . ARG B 1 351 ? -2.074 38.875 7.84 1 95 351 ARG B C 1
ATOM 5949 O O . ARG B 1 351 ? -1.573 39.438 6.863 1 95 351 ARG B O 1
ATOM 5956 N N . LYS B 1 352 ? -1.415 38.219 8.688 1 93.88 352 LYS B N 1
ATOM 5957 C CA . LYS B 1 352 ? 0.044 38.25 8.656 1 93.88 352 LYS B CA 1
ATOM 5958 C C . LYS B 1 352 ? 0.595 37.125 7.785 1 93.88 352 LYS B C 1
ATOM 5960 O O . LYS B 1 352 ? 1.323 37.375 6.82 1 93.88 352 LYS B O 1
ATOM 5965 N N . CYS B 1 353 ? 0.267 35.875 8.086 1 92.94 353 CYS B N 1
ATOM 5966 C CA . CYS B 1 353 ? 0.868 34.719 7.391 1 92.94 353 CYS B CA 1
ATOM 5967 C C . CYS B 1 353 ? -0.067 34.188 6.312 1 92.94 353 CYS B C 1
ATOM 5969 O O . CYS B 1 353 ? 0.36 33.438 5.43 1 92.94 353 CYS B O 1
ATOM 5971 N N . GLY B 1 354 ? -1.363 34.562 6.391 1 94.31 354 GLY B N 1
ATOM 5972 C CA . GLY B 1 354 ? -2.309 34.188 5.352 1 94.31 354 GLY B CA 1
ATOM 5973 C C . GLY B 1 354 ? -2.957 32.844 5.602 1 94.31 354 GLY B C 1
ATOM 5974 O O . GLY B 1 354 ? -3.869 32.438 4.875 1 94.31 354 GLY B O 1
ATOM 5975 N N . THR B 1 355 ? -2.617 32.062 6.621 1 95.81 355 THR B N 1
ATOM 5976 C CA . THR B 1 355 ? -3.162 30.734 6.902 1 95.81 355 THR B CA 1
ATOM 5977 C C . THR B 1 355 ? -4.605 30.844 7.391 1 95.81 355 THR B C 1
ATOM 5979 O O . THR B 1 355 ? -4.906 31.609 8.305 1 95.81 355 THR B O 1
ATOM 5982 N N . PRO B 1 356 ? -5.5 30.141 6.82 1 96.88 356 PRO B N 1
ATOM 5983 C CA . PRO B 1 356 ? -6.895 30.172 7.273 1 96.88 356 PRO B CA 1
ATOM 5984 C C . PRO B 1 356 ? -7.082 29.562 8.656 1 96.88 356 PRO B C 1
ATOM 5986 O O . PRO B 1 356 ? -6.535 28.484 8.938 1 96.88 356 PRO B O 1
ATOM 5989 N N . TYR B 1 357 ? -7.828 30.219 9.453 1 96.69 357 TYR B N 1
ATOM 5990 C CA . TYR B 1 357 ? -8.109 29.75 10.805 1 96.69 357 TYR B CA 1
ATOM 5991 C C . TYR B 1 357 ? -9.586 29.922 11.148 1 96.69 357 TYR B C 1
ATOM 5993 O O . TYR B 1 357 ? -10.266 30.766 10.57 1 96.69 357 TYR B O 1
ATOM 6001 N N . LEU B 1 358 ? -10.016 29.109 12.062 1 95.69 358 LEU B N 1
ATOM 6002 C CA . LEU B 1 358 ? -11.352 29.281 12.633 1 95.69 358 LEU B CA 1
ATOM 6003 C C . LEU B 1 358 ? -11.469 30.609 13.367 1 95.69 358 LEU B C 1
ATOM 6005 O O . LEU B 1 358 ? -10.555 31 14.102 1 95.69 358 LEU B O 1
ATOM 6009 N N . ALA B 1 359 ? -12.523 31.266 13.125 1 94.75 359 ALA B N 1
ATOM 6010 C CA . ALA B 1 359 ? -12.789 32.562 13.727 1 94.75 359 ALA B CA 1
ATOM 6011 C C . ALA B 1 359 ? -14.242 32.656 14.188 1 94.75 359 ALA B C 1
ATOM 6013 O O . ALA B 1 359 ? -15.117 31.984 13.648 1 94.75 359 ALA B O 1
ATOM 6014 N N . SER B 1 360 ? -14.398 33.406 15.156 1 92.81 360 SER B N 1
ATOM 6015 C CA . SER B 1 360 ? -15.742 33.625 15.68 1 92.81 360 SER B CA 1
ATOM 6016 C C . SER B 1 360 ? -16.531 34.594 14.797 1 92.81 360 SER B C 1
ATOM 6018 O O . SER B 1 360 ? -16.031 35.656 14.43 1 92.81 360 SER B O 1
ATOM 6020 N N . ASN B 1 361 ? -17.656 34.219 14.453 1 89.56 361 ASN B N 1
ATOM 6021 C CA . ASN B 1 361 ? -18.609 35.031 13.719 1 89.56 361 ASN B CA 1
ATOM 6022 C C . ASN B 1 361 ? -19.953 35.125 14.445 1 89.56 361 ASN B C 1
ATOM 6024 O O . ASN B 1 361 ? -21 35.281 13.805 1 89.56 361 ASN B O 1
ATOM 6028 N N . SER B 1 362 ? -19.844 34.906 15.672 1 85.56 362 SER B N 1
ATOM 6029 C CA . SER B 1 362 ? -21.062 34.969 16.484 1 85.56 362 SER B CA 1
ATOM 6030 C C . SER B 1 362 ? -21.375 36.406 16.891 1 85.56 362 SER B C 1
ATOM 6032 O O . SER B 1 362 ? -20.484 37.25 16.969 1 85.56 362 SER B O 1
ATOM 6034 N N . SER B 1 363 ? -22.625 36.625 17.219 1 79.38 363 SER B N 1
ATOM 6035 C CA . SER B 1 363 ? -23.094 37.938 17.625 1 79.38 363 SER B CA 1
ATOM 6036 C C . SER B 1 363 ? -22.422 38.375 18.922 1 79.38 363 SER B C 1
ATOM 6038 O O . SER B 1 363 ? -22.203 39.594 19.125 1 79.38 363 SER B O 1
ATOM 6040 N N . ALA B 1 364 ? -22.062 37.469 19.703 1 78.19 364 ALA B N 1
ATOM 6041 C CA . ALA B 1 364 ? -21.469 37.781 21 1 78.19 364 ALA B CA 1
ATOM 6042 C C . ALA B 1 364 ? -20.016 38.188 20.859 1 78.19 364 ALA B C 1
ATOM 6044 O O . ALA B 1 364 ? -19.516 39.031 21.625 1 78.19 364 ALA B O 1
ATOM 6045 N N . LYS B 1 365 ? -19.328 37.625 19.984 1 82.62 365 LYS B N 1
ATOM 6046 C CA . LYS B 1 365 ? -17.922 37.906 19.734 1 82.62 365 LYS B CA 1
ATOM 6047 C C . LYS B 1 365 ? -17.578 37.781 18.25 1 82.62 365 LYS B C 1
ATOM 6049 O O . LYS B 1 365 ? -17.422 36.688 17.719 1 82.62 365 LYS B O 1
ATOM 6054 N N . ILE B 1 366 ? -17.469 38.906 17.672 1 84.75 366 ILE B N 1
ATOM 6055 C CA . ILE B 1 366 ? -17.156 38.906 16.25 1 84.75 366 ILE B CA 1
ATOM 6056 C C . ILE B 1 366 ? -15.68 39.25 16.047 1 84.75 366 ILE B C 1
ATOM 6058 O O . ILE B 1 366 ? -15.195 40.25 16.578 1 84.75 366 ILE B O 1
ATOM 6062 N N . GLU B 1 367 ? -14.992 38.312 15.508 1 89.06 367 GLU B N 1
ATOM 6063 C CA . GLU B 1 367 ? -13.641 38.594 15.047 1 89.06 367 GLU B CA 1
ATOM 6064 C C . GLU B 1 367 ? -13.641 39.094 13.594 1 89.06 367 GLU B C 1
ATOM 6066 O O . GLU B 1 367 ? -14.328 38.5 12.75 1 89.06 367 GLU B O 1
ATOM 6071 N N . LEU B 1 368 ? -12.93 40.188 13.391 1 85.94 368 LEU B N 1
ATOM 6072 C CA . LEU B 1 368 ? -12.961 40.812 12.07 1 85.94 368 LEU B CA 1
ATOM 6073 C C . LEU B 1 368 ? -11.875 40.219 11.172 1 85.94 368 LEU B C 1
ATOM 6075 O O . LEU B 1 368 ? -10.719 40.094 11.586 1 85.94 368 LEU B O 1
ATOM 6079 N N . SER B 1 369 ? -12.273 39.938 9.992 1 85.5 369 SER B N 1
ATOM 6080 C CA . SER B 1 369 ? -11.383 39.312 9.008 1 85.5 369 SER B CA 1
ATOM 6081 C C . SER B 1 369 ? -10.188 40.219 8.703 1 85.5 369 SER B C 1
ATOM 6083 O O . SER B 1 369 ? -9.078 39.75 8.5 1 85.5 369 SER B O 1
ATOM 6085 N N . GLN B 1 370 ? -10.375 41.5 8.734 1 88.06 370 GLN B N 1
ATOM 6086 C CA . GLN B 1 370 ? -9.352 42.469 8.328 1 88.06 370 GLN B CA 1
ATOM 6087 C C . GLN B 1 370 ? -8.242 42.531 9.375 1 88.06 370 GLN B C 1
ATOM 6089 O O . GLN B 1 370 ? -7.113 42.938 9.062 1 88.06 370 GLN B O 1
ATOM 6094 N N . SER B 1 371 ? -8.555 42.156 10.57 1 89.38 371 SER B N 1
ATOM 6095 C CA . SER B 1 371 ? -7.559 42.25 11.625 1 89.38 371 SER B CA 1
ATOM 6096 C C . SER B 1 371 ? -7.289 40.906 12.281 1 89.38 371 SER B C 1
ATOM 6098 O O . SER B 1 371 ? -6.734 40.844 13.383 1 89.38 371 SER B O 1
ATOM 6100 N N . PHE B 1 372 ? -7.688 39.938 11.617 1 93.69 372 PHE B N 1
ATOM 6101 C CA . PHE B 1 372 ? -7.605 38.594 12.211 1 93.69 372 PHE B CA 1
ATOM 6102 C C . PHE B 1 372 ? -6.168 38.094 12.195 1 93.69 372 PHE B C 1
ATOM 6104 O O . PHE B 1 372 ? -5.496 38.125 11.164 1 93.69 372 PHE B O 1
ATOM 6111 N N . LEU B 1 373 ? -5.664 37.656 13.367 1 94.56 373 LEU B N 1
ATOM 6112 C CA . LEU B 1 373 ? -4.348 37.031 13.484 1 94.56 373 LEU B CA 1
ATOM 6113 C C . LEU B 1 373 ? -4.461 35.625 14.039 1 94.56 373 LEU B C 1
ATOM 6115 O O . LEU B 1 373 ? -5.227 35.375 14.977 1 94.56 373 LEU B O 1
ATOM 6119 N N . CYS B 1 374 ? -3.771 34.75 13.43 1 94.31 374 CYS B N 1
ATOM 6120 C CA . CYS B 1 374 ? -3.783 33.375 13.906 1 94.31 374 CYS B CA 1
ATOM 6121 C C . CYS B 1 374 ? -2.986 33.219 15.195 1 94.31 374 CYS B C 1
ATOM 6123 O O . CYS B 1 374 ? -2.188 34.125 15.531 1 94.31 374 CYS B O 1
ATOM 6125 N N . PRO B 1 375 ? -3.164 32.156 15.891 1 93.69 375 PRO B N 1
ATOM 6126 C CA . PRO B 1 375 ? -2.486 31.953 17.172 1 93.69 375 PRO B CA 1
ATOM 6127 C C . PRO B 1 375 ? -0.966 31.922 17.047 1 93.69 375 PRO B C 1
ATOM 6129 O O . PRO B 1 375 ? -0.254 32.281 17.984 1 93.69 375 PRO B O 1
ATOM 6132 N N . CYS B 1 376 ? -0.439 31.547 15.977 1 90.31 376 CYS B N 1
ATOM 6133 C CA . CYS B 1 376 ? 1.005 31.516 15.773 1 90.31 376 CYS B CA 1
ATOM 6134 C C . CYS B 1 376 ? 1.553 32.938 15.594 1 90.31 376 CYS B C 1
ATOM 6136 O O . CYS B 1 376 ? 2.588 33.281 16.172 1 90.31 376 CYS B O 1
ATOM 6138 N N . CYS B 1 377 ? 0.867 33.75 14.867 1 91.81 377 CYS B N 1
ATOM 6139 C CA . CYS B 1 377 ? 1.317 35.094 14.539 1 91.81 377 CYS B CA 1
ATOM 6140 C C . CYS B 1 377 ? 1.06 36.031 15.695 1 91.81 377 CYS B C 1
ATOM 6142 O O . CYS B 1 377 ? 1.788 37.031 15.875 1 91.81 377 CYS B O 1
ATOM 6144 N N . ASN B 1 378 ? -0.011 35.781 16.469 1 91.12 378 ASN B N 1
ATOM 6145 C CA . ASN B 1 378 ? -0.306 36.688 17.562 1 91.12 378 ASN B CA 1
ATOM 6146 C C . ASN B 1 378 ? 0.45 36.312 18.828 1 91.12 378 ASN B C 1
ATOM 6148 O O . ASN B 1 378 ? 0.345 37 19.859 1 91.12 378 ASN B O 1
ATOM 6152 N N . GLY B 1 379 ? 1.146 35.156 18.844 1 86.88 379 GLY B N 1
ATOM 6153 C CA . GLY B 1 379 ? 2.074 34.781 19.906 1 86.88 379 GLY B CA 1
ATOM 6154 C C . GLY B 1 379 ? 1.424 34 21.031 1 86.88 379 GLY B C 1
ATOM 6155 O O . GLY B 1 379 ? 2.072 33.688 22.031 1 86.88 379 GLY B O 1
ATOM 6156 N N . THR B 1 380 ? 0.237 33.656 20.891 1 88.94 380 THR B N 1
ATOM 6157 C CA . THR B 1 380 ? -0.482 33 21.984 1 88.94 380 THR B CA 1
ATOM 6158 C C . THR B 1 380 ? -0.097 31.531 22.094 1 88.94 380 THR B C 1
ATOM 6160 O O . THR B 1 380 ? -0.384 30.875 23.094 1 88.94 380 THR B O 1
ATOM 6163 N N . LEU B 1 381 ? 0.5 30.922 21.078 1 87.31 381 LEU B N 1
ATOM 6164 C CA . LEU B 1 381 ? 0.914 29.531 21.125 1 87.31 381 LEU B CA 1
ATOM 6165 C C . LEU B 1 381 ? 2.176 29.359 21.969 1 87.31 381 LEU B C 1
ATOM 6167 O O . LEU B 1 381 ? 2.512 28.25 22.391 1 87.31 381 LEU B O 1
ATOM 6171 N N . ILE B 1 382 ? 2.955 30.406 22.281 1 71.25 382 ILE B N 1
ATOM 6172 C CA . ILE B 1 382 ? 4.191 30.375 23.062 1 71.25 382 ILE B CA 1
ATOM 6173 C C . ILE B 1 382 ? 3.871 30.5 24.547 1 71.25 382 ILE B C 1
ATOM 6175 O O . ILE B 1 382 ? 3.143 31.406 24.953 1 71.25 382 ILE B O 1
ATOM 6179 N N . PRO B 1 383 ? 4.117 29.391 25.438 1 57.34 383 PRO B N 1
ATOM 6180 C CA . PRO B 1 383 ? 3.83 29.516 26.875 1 57.34 383 PRO B CA 1
ATOM 6181 C C . PRO B 1 383 ? 4.398 30.797 27.484 1 57.34 383 PRO B C 1
ATOM 6183 O O . PRO B 1 383 ? 5.473 31.25 27.078 1 57.34 383 PRO B O 1
ATOM 6186 N N . SER B 1 384 ? 3.611 31.734 28.016 1 48.44 384 SER B N 1
ATOM 6187 C CA . SER B 1 384 ? 4.039 32.875 28.797 1 48.44 384 SER B CA 1
ATOM 6188 C C . SER B 1 384 ? 5.086 32.5 29.828 1 48.44 384 SER B C 1
ATOM 6190 O O . SER B 1 384 ? 5.047 31.391 30.375 1 48.44 384 SER B O 1
ATOM 6192 N N . ARG B 1 385 ? 6.305 33.031 29.797 1 44.38 385 ARG B N 1
ATOM 6193 C CA . ARG B 1 385 ? 7.266 33 30.891 1 44.38 385 ARG B CA 1
ATOM 6194 C C . ARG B 1 385 ? 6.586 33.25 32.219 1 44.38 385 ARG B C 1
ATOM 6196 O O . ARG B 1 385 ? 6.652 34.375 32.75 1 44.38 385 ARG B O 1
ATOM 6203 N N . GLY B 1 386 ? 5.438 32.969 32.531 1 39.16 386 GLY B N 1
ATOM 6204 C CA . GLY B 1 386 ? 5.113 33.25 33.938 1 39.16 386 GLY B CA 1
ATOM 6205 C C . GLY B 1 386 ? 5.938 32.469 34.938 1 39.16 386 GLY B C 1
ATOM 6206 O O . GLY B 1 386 ? 5.426 31.547 35.562 1 39.16 386 GLY B O 1
ATOM 6207 N N . GLY B 1 387 ? 7.145 32.188 34.781 1 32.84 387 GLY B N 1
ATOM 6208 C CA . GLY B 1 387 ? 7.754 31.844 36.062 1 32.84 387 GLY B CA 1
ATOM 6209 C C . GLY B 1 387 ? 7.551 32.906 37.125 1 32.84 387 GLY B C 1
ATOM 6210 O O . GLY B 1 387 ? 7.262 34.062 36.812 1 32.84 387 GLY B O 1
ATOM 6211 N N . ARG B 1 388 ? 7.449 32.531 38.625 1 33.28 388 ARG B N 1
ATOM 6212 C CA . ARG B 1 388 ? 7.578 33.25 39.875 1 33.28 388 ARG B CA 1
ATOM 6213 C C . ARG B 1 388 ? 8.773 34.188 39.844 1 33.28 388 ARG B C 1
ATOM 6215 O O . ARG B 1 388 ? 9.898 33.781 39.531 1 33.28 388 ARG B O 1
ATOM 6222 N N . ARG B 1 389 ? 8.625 35.344 39.406 1 30.59 389 ARG B N 1
ATOM 6223 C CA . ARG B 1 389 ? 9.492 36.219 40.188 1 30.59 389 ARG B CA 1
ATOM 6224 C C . ARG B 1 389 ? 9.555 35.75 41.656 1 30.59 389 ARG B C 1
ATOM 6226 O O . ARG B 1 389 ? 8.594 35.906 42.406 1 30.59 389 ARG B O 1
ATOM 6233 N N . ASN B 1 390 ? 10.086 34.469 41.875 1 22.3 390 ASN B N 1
ATOM 6234 C CA . ASN B 1 390 ? 10.75 34.531 43.188 1 22.3 390 ASN B CA 1
ATOM 6235 C C . ASN B 1 390 ? 11.984 35.438 43.125 1 22.3 390 ASN B C 1
ATOM 6237 O O . ASN B 1 390 ? 12.766 35.375 42.188 1 22.3 390 ASN B O 1
#

Radius of gyration: 28.75 Å; Cα contacts (8 Å, |Δi|>4): 1105; chains: 2; bounding box: 71×88×89 Å

Nearest PDB structures (foldseek):
  8j56-assembly1_F  TM=8.970E-01  e=1.966E-04  Cupriavidus necator
  2avu-assembly1_E  TM=8.014E-01  e=2.756E-04  Escherichia coli
  2avu-assembly1_F  TM=8.129E-01  e=1.811E-03  Escherichia coli
  8s4d-assembly1_A  TM=1.261E-01  e=4.513E+00  Homo sapiens
  8j56-assembly1_F  TM=8.948E-01  e=2.717E-04  Cupriavidus necator

pLDDT: mean 90.5, std 11.91, range [20.61, 98.5]

Organism: Cupriavidus necator (strain ATCC 17699 / DSM 428 / KCTC 22496 / NCIMB 10442 / H16 / Stanier 337) (NCBI:txid381666)

Foldseek 3Di:
DPPPPPPQLLLLLEFDPVLLVLQLVLLVLLLVLCLVVCVVPVLCCVVQLDHNVLSVLLVVDPVNVCLQSNALAHQKAWLQADLVCVCCLLVVDDHDPSLVVQQVSDDPPDDPVNQVSQLVSQLSLLVSLQSLLPRHLLSQLRRQHALVNSVSSNPDDPVSVNVSSVVRPGRTIHGQQNDPVQSVCSNVVNDALLNSLQSSLLSHPQALQPFDAAADQAPFPDDPSVLVSLLLLLLLLQAALVVSCRRSVHDSVVSQVSSCVNPVDGRDDDDQDDDPCVQVPALLSQSLLFSLSSQLRSSVRNVDHNSSSNSHSSNSSCRSCVVNDDQGSSNSVVSSNCVRPHPQWHWAAACPSGHTTIFGCHPVDHDDRNHHHHCVRVVRSGPPPPDPPD/DPPPPPPQLLLLLEFDPVLLVLQLVLLVLLLVLCLVCCVVPVLCCVVQLDHNVLSVLLVVDPVNVCLQSNALAHQKAWLQADPVCVCCLLVVDDHDPSLVVQQVSDDPPDDPVNQVSQLVSQLSLLVSLQSLLPRHLLSQLRRQHAPVNSVSSNPDDPVSVNVSSVVGPGRTIHGQQNDPVQSVCSNVVNDALLNSLQSSLLSHPQALQPFDAAADQAPFPDDPSVLVSLLLLLLLLQAALVVSCRRSVHDSVVSQVSSCVNPVDGRDDDDADDDPCVQVPALLSQSLLFSLSSQLRSSVRNVDHNSSSNSHSSNSSCRSCVVNDDQGSSNSVVSSNCVHPHPQWHWAAACPSGHTTIFGCHPVDHDDNNHHHHCVRVVRSGPPPPDPPD